Protein AF-0000000071357689 (afdb_homodimer)

Organism: NCBI:txid346377

Nearest PDB structures (foldseek):
  8bal-assembly3_D  TM=9.538E-01  e=1.004E-38  Niastella koreensis GR20-10
  8bal-assembly1_A  TM=9.506E-01  e=5.064E-38  Niastella koreensis GR20-10
  8bal-assembly4_E  TM=9.484E-01  e=2.599E-35  Niastella koreensis GR20-10
  8bal-assembly2_C  TM=9.428E-01  e=2.778E-34  Niastella koreensis GR20-10
  9fym-assembly1_A  TM=8.815E-01  e=2.071E-28  Treponema denticola ATCC 35405

pLDDT: mean 96.11, std 8.92, range [32.78, 98.94]

Secondary structure (DSSP, 8-state):
------SEEEEEEEPPPGGGHHHHHHHIIIIIGGGT--EEEEE-TT-B--SS-GGG--SSPBPHHHHHHHHHHHHHHT-EEEEEEEESS--EETTEE-HHHHH-GGGBS-TTSPPPSS--SS-TT--SS--B-TT-TTHHHHHHHHHHHHHHHTT-SEEEEE-------S-TT-TTTTTS-HHHHHHHHHHHHHHHHHTTT-EEEEE-GGGSBHHHH--HHHHSBSSSGGGGGGTS-TT-EEEEE-SSS---HHHHHHHTT-EEEEEE-S-HHHHHHHHHHHHHHHHH--TTTGGGEEEEEEE--S-HHHHHHHHHHT---TTSSS--HHHHHHHHHHHHHHHHHHHHHHHHH-/--PPPPSEEEEEEEPPPGGGHHHHHHHIIIIIGGGT--EEEEE-TT-B--SS-GGG--SSPBPHHHHHHHHHHHHHHT-EEEEEEEESS--EETTEE-HHHHH-GGGBS-TTSPPPSS--SS-TT--SS--B-TT-TTHHHHHHHHHHHHHHHTT-SEEEEE-------S-TT-TTTTTS-HHHHHHHHHHHHHHHHHTTT-EEEEE-GGGSBHHHH--HHHHSBSSSGGGGGGTS-TTSEEEEE-SSS---HHHHHHHTT-EEEEEE-S-HHHHHHHHHHHHHHHHT--TTTGGGEEEEEEE--S-HHHHHHHHHHT---TTSSS--HHHHHHHHHHHHHHHHHHHHHHHH--

Structure (mmCIF, N/CA/C/O backbone):
data_AF-0000000071357689-model_v1
#
loop_
_entity.id
_entity.type
_entity.pdbx_description
1 polymer 'Glycoside hydrolase family 20 catalytic domain-containing protein'
#
loop_
_atom_site.group_PDB
_atom_site.id
_atom_site.type_symbol
_atom_site.label_atom_id
_atom_site.label_alt_id
_atom_site.label_comp_id
_atom_site.label_asym_id
_atom_site.label_entity_id
_atom_site.label_seq_id
_atom_site.pdbx_PDB_ins_code
_atom_site.Cartn_x
_atom_site.Cartn_y
_atom_site.Cartn_z
_atom_site.occupancy
_atom_site.B_iso_or_equiv
_atom_site.auth_seq_id
_atom_site.auth_comp_id
_atom_site.auth_asym_id
_atom_site.auth_atom_id
_atom_site.pdbx_PDB_model_num
ATOM 1 N N . MET A 1 1 ? 6.102 11.805 -21.391 1 32.78 1 MET A N 1
ATOM 2 C CA . MET A 1 1 ? 7.215 10.859 -21.391 1 32.78 1 MET A CA 1
ATOM 3 C C . MET A 1 1 ? 6.758 9.477 -21.844 1 32.78 1 MET A C 1
ATOM 5 O O . MET A 1 1 ? 5.645 9.047 -21.516 1 32.78 1 MET A O 1
ATOM 9 N N . ALA A 1 2 ? 7.156 8.953 -22.953 1 42.91 2 ALA A N 1
ATOM 10 C CA . ALA A 1 2 ? 6.828 7.645 -23.516 1 42.91 2 ALA A CA 1
ATOM 11 C C . ALA A 1 2 ? 6.73 6.59 -22.422 1 42.91 2 ALA A C 1
ATOM 13 O O . ALA A 1 2 ? 7.602 6.508 -21.547 1 42.91 2 ALA A O 1
ATOM 14 N N . ALA A 1 3 ? 5.484 5.992 -22.297 1 66.31 3 ALA A N 1
ATOM 15 C CA . ALA A 1 3 ? 5.379 5.02 -21.219 1 66.31 3 ALA A CA 1
ATOM 16 C C . ALA A 1 3 ? 6.418 3.912 -21.359 1 66.31 3 ALA A C 1
ATOM 18 O O . ALA A 1 3 ? 6.613 3.383 -22.469 1 66.31 3 ALA A O 1
ATOM 19 N N . ASP A 1 4 ? 7.336 3.621 -20.516 1 80.25 4 ASP A N 1
ATOM 20 C CA . ASP A 1 4 ? 8.328 2.553 -20.422 1 80.25 4 ASP A CA 1
ATOM 21 C C . ASP A 1 4 ? 7.668 1.182 -20.562 1 80.25 4 ASP A C 1
ATOM 23 O O . ASP A 1 4 ? 6.621 0.928 -19.969 1 80.25 4 ASP A O 1
ATOM 27 N N . PRO A 1 5 ? 8.125 0.437 -21.641 1 90.75 5 PRO A N 1
ATOM 28 C CA . PRO A 1 5 ? 7.574 -0.915 -21.75 1 90.75 5 PRO A CA 1
ATOM 29 C C . PRO A 1 5 ? 7.559 -1.667 -20.422 1 90.75 5 PRO A C 1
ATOM 31 O O . PRO A 1 5 ? 8.445 -1.464 -19.594 1 90.75 5 PRO A O 1
ATOM 34 N N . LEU A 1 6 ? 6.562 -2.459 -20.312 1 96.88 6 LEU A N 1
ATOM 35 C CA . LEU A 1 6 ? 6.512 -3.293 -19.125 1 96.88 6 LEU A CA 1
ATOM 36 C C . LEU A 1 6 ? 7.633 -4.324 -19.125 1 96.88 6 LEU A C 1
ATOM 38 O O . LEU A 1 6 ? 7.879 -4.977 -20.141 1 96.88 6 LEU A O 1
ATOM 42 N N . PRO A 1 7 ? 8.336 -4.465 -18.047 1 97.75 7 PRO A N 1
ATOM 43 C CA . PRO A 1 7 ? 9.414 -5.465 -18 1 97.75 7 PRO A CA 1
ATOM 44 C C . PRO A 1 7 ? 8.906 -6.887 -18.219 1 97.75 7 PRO A C 1
ATOM 46 O O . PRO A 1 7 ? 9.57 -7.684 -18.891 1 97.75 7 PRO A O 1
ATOM 49 N N . VAL A 1 8 ? 7.727 -7.191 -17.656 1 98.69 8 VAL A N 1
ATOM 50 C CA . VAL A 1 8 ? 7.188 -8.547 -17.766 1 98.69 8 VAL A CA 1
ATOM 51 C C . VAL A 1 8 ? 5.781 -8.492 -18.359 1 98.69 8 VAL A C 1
ATOM 53 O O . VAL A 1 8 ? 4.91 -7.789 -17.844 1 98.69 8 VAL A O 1
ATOM 56 N N . LYS A 1 9 ? 5.551 -9.109 -19.406 1 98.81 9 LYS A N 1
ATOM 57 C CA . LYS A 1 9 ? 4.277 -9.461 -20.031 1 98.81 9 LYS A CA 1
ATOM 58 C C . LYS A 1 9 ? 4.066 -10.969 -20.016 1 98.81 9 LYS A C 1
ATOM 60 O O . LYS A 1 9 ? 4.605 -11.68 -20.875 1 98.81 9 LYS A O 1
ATOM 65 N N . ALA A 1 10 ? 3.234 -11.383 -19.062 1 98.88 10 ALA A N 1
ATOM 66 C CA . ALA A 1 10 ? 3.254 -12.812 -18.734 1 98.88 10 ALA A CA 1
ATOM 67 C C . ALA A 1 10 ? 1.907 -13.461 -19.047 1 98.88 10 ALA A C 1
ATOM 69 O O . ALA A 1 10 ? 0.883 -12.781 -19.109 1 98.88 10 ALA A O 1
ATOM 70 N N . PHE A 1 11 ? 1.979 -14.719 -19.312 1 98.88 11 PHE A N 1
ATOM 71 C CA . PHE A 1 11 ? 0.855 -15.625 -19.516 1 98.88 11 PHE A CA 1
ATOM 72 C C . PHE A 1 11 ? 1.007 -16.875 -18.672 1 98.88 11 PHE A C 1
ATOM 74 O O . PHE A 1 11 ? 2.074 -17.5 -18.641 1 98.88 11 PHE A O 1
ATOM 81 N N . ALA A 1 12 ? -0.008 -17.188 -17.812 1 98.94 12 ALA A N 1
ATOM 82 C CA . ALA A 1 12 ? 0.011 -18.375 -16.969 1 98.94 12 ALA A CA 1
ATOM 83 C C . ALA A 1 12 ? -1.107 -19.344 -17.344 1 98.94 12 ALA A C 1
ATOM 85 O O . ALA A 1 12 ? -2.277 -18.953 -17.406 1 98.94 12 ALA A O 1
ATOM 86 N N . ILE A 1 13 ? -0.728 -20.578 -17.516 1 98.81 13 ILE A N 1
ATOM 87 C CA . ILE A 1 13 ? -1.705 -21.562 -17.984 1 98.81 13 ILE A CA 1
ATOM 88 C C . ILE A 1 13 ? -1.242 -22.969 -17.609 1 98.81 13 ILE A C 1
ATOM 90 O O . ILE A 1 13 ? -0.066 -23.188 -17.297 1 98.81 13 ILE A O 1
ATOM 94 N N . LYS A 1 14 ? -2.186 -23.906 -17.562 1 98.31 14 LYS A N 1
ATOM 95 C CA . LYS A 1 14 ? -1.816 -25.312 -17.375 1 98.31 14 LYS A CA 1
ATOM 96 C C . LYS A 1 14 ? -0.935 -25.797 -18.516 1 98.31 14 LYS A C 1
ATOM 98 O O . LYS A 1 14 ? -1.177 -25.484 -19.672 1 98.31 14 LYS A O 1
ATOM 103 N N . ALA A 1 15 ? 0.063 -26.562 -18.156 1 98.19 15 ALA A N 1
ATOM 104 C CA . ALA A 1 15 ? 0.886 -27.172 -19.203 1 98.19 15 ALA A CA 1
ATOM 105 C C . ALA A 1 15 ? 0.042 -28.047 -20.125 1 98.19 15 ALA A C 1
ATOM 107 O O . ALA A 1 15 ? -0.868 -28.734 -19.672 1 98.19 15 ALA A O 1
ATOM 108 N N . PRO A 1 16 ? 0.336 -27.953 -21.438 1 97.75 16 PRO A N 1
ATOM 109 C CA . PRO A 1 16 ? -0.411 -28.812 -22.359 1 97.75 16 PRO A CA 1
ATOM 110 C C . PRO A 1 16 ? -0.137 -30.297 -22.141 1 97.75 16 PRO A C 1
ATOM 112 O O . PRO A 1 16 ? 0.961 -30.672 -21.719 1 97.75 16 PRO A O 1
ATOM 115 N N . ASN A 1 17 ? -1.165 -31.109 -22.375 1 93.81 17 ASN A N 1
ATOM 116 C CA . ASN A 1 17 ? -0.887 -32.531 -22.422 1 93.81 17 ASN A CA 1
ATOM 117 C C . ASN A 1 17 ? -0.181 -32.906 -23.719 1 93.81 17 ASN A C 1
ATOM 119 O O . ASN A 1 17 ? -0.008 -32.094 -24.609 1 93.81 17 ASN A O 1
ATOM 123 N N . SER A 1 18 ? 0.222 -34.156 -23.719 1 94.31 18 SER A N 1
ATOM 124 C CA . SER A 1 18 ? 1.013 -34.656 -24.844 1 94.31 18 SER A CA 1
ATOM 125 C C . SER A 1 18 ? 0.288 -34.406 -26.172 1 94.31 18 SER A C 1
ATOM 127 O O . SER A 1 18 ? 0.907 -34.031 -27.172 1 94.31 18 SER A O 1
ATOM 129 N N . LYS A 1 19 ? -0.995 -34.562 -26.219 1 94.5 19 LYS A N 1
ATOM 130 C CA . LYS A 1 19 ? -1.78 -34.469 -27.453 1 94.5 19 LYS A CA 1
ATOM 131 C C . LYS A 1 19 ? -1.942 -33 -27.875 1 94.5 19 LYS A C 1
ATOM 133 O O . LYS A 1 19 ? -2.221 -32.75 -29.047 1 94.5 19 LYS A O 1
ATOM 138 N N . GLU A 1 20 ? -1.787 -32.094 -26.938 1 96.25 20 GLU A N 1
ATOM 139 C CA . GLU A 1 20 ? -2.014 -30.672 -27.188 1 96.25 20 GLU A CA 1
ATOM 140 C C . GLU A 1 20 ? -0.704 -29.953 -27.484 1 96.25 20 GLU A C 1
ATOM 142 O O . GLU A 1 20 ? -0.708 -28.766 -27.844 1 96.25 20 GLU A O 1
ATOM 147 N N . LEU A 1 21 ? 0.42 -30.641 -27.375 1 97.94 21 LEU A N 1
ATOM 148 C CA . LEU A 1 21 ? 1.738 -30.016 -27.328 1 97.94 21 LEU A CA 1
ATOM 149 C C . LEU A 1 21 ? 2.02 -29.266 -28.625 1 97.94 21 LEU A C 1
ATOM 151 O O . LEU A 1 21 ? 2.43 -28.109 -28.609 1 97.94 21 LEU A O 1
ATOM 155 N N . ASN A 1 22 ? 1.821 -29.938 -29.781 1 97.81 22 ASN A N 1
ATOM 156 C CA . ASN A 1 22 ? 2.111 -29.297 -31.062 1 97.81 22 ASN A CA 1
ATOM 157 C C . ASN A 1 22 ? 1.277 -28.031 -31.25 1 97.81 22 ASN A C 1
ATOM 159 O O . ASN A 1 22 ? 1.79 -27.016 -31.719 1 97.81 22 ASN A O 1
ATOM 163 N N . GLN A 1 23 ? 0.054 -28.125 -30.938 1 98.25 23 GLN A N 1
ATOM 164 C CA . GLN A 1 23 ? -0.826 -26.969 -31.062 1 98.25 23 GLN A CA 1
ATOM 165 C C . GLN A 1 23 ? -0.383 -25.844 -30.125 1 98.25 23 GLN A C 1
ATOM 167 O O . GLN A 1 23 ? -0.463 -24.672 -30.484 1 98.25 23 GLN A O 1
ATOM 172 N N . PHE A 1 24 ? -0.002 -26.203 -28.984 1 98.75 24 PHE A N 1
ATOM 173 C CA . PHE A 1 24 ? 0.429 -25.219 -28.016 1 98.75 24 PHE A CA 1
ATOM 174 C C . PHE A 1 24 ? 1.694 -24.516 -28.484 1 98.75 24 PHE A C 1
ATOM 176 O O . PHE A 1 24 ? 1.826 -23.297 -28.328 1 98.75 24 PHE A O 1
ATOM 183 N N . ILE A 1 25 ? 2.619 -25.266 -29 1 98.75 25 ILE A N 1
ATOM 184 C CA . ILE A 1 25 ? 3.846 -24.688 -29.547 1 98.75 25 ILE A CA 1
ATOM 185 C C . ILE A 1 25 ? 3.508 -23.719 -30.672 1 98.75 25 ILE A C 1
ATOM 187 O O . ILE A 1 25 ? 4.09 -22.641 -30.766 1 98.75 25 ILE A O 1
ATOM 191 N N . GLN A 1 26 ? 2.559 -24.109 -31.516 1 98.62 26 GLN A N 1
ATOM 192 C CA . GLN A 1 26 ? 2.092 -23.203 -32.562 1 98.62 26 GLN A CA 1
ATOM 193 C C . GLN A 1 26 ? 1.495 -21.922 -31.938 1 98.62 26 GLN A C 1
ATOM 195 O O . GLN A 1 26 ? 1.699 -20.828 -32.469 1 98.62 26 GLN A O 1
ATOM 200 N N . PHE A 1 27 ? 0.734 -22.047 -30.922 1 98.75 27 PHE A N 1
ATOM 201 C CA . PHE A 1 27 ? 0.151 -20.922 -30.219 1 98.75 27 PHE A CA 1
ATOM 202 C C . PHE A 1 27 ? 1.239 -19.984 -29.688 1 98.75 27 PHE A C 1
ATOM 204 O O . PHE A 1 27 ? 1.104 -18.766 -29.766 1 98.75 27 PHE A O 1
ATOM 211 N N . MET A 1 28 ? 2.322 -20.578 -29.141 1 98.75 28 MET A N 1
ATOM 212 C CA . MET A 1 28 ? 3.455 -19.766 -28.688 1 98.75 28 MET A CA 1
ATOM 213 C C . MET A 1 28 ? 4.039 -18.969 -29.844 1 98.75 28 MET A C 1
ATOM 215 O O . MET A 1 28 ? 4.289 -17.766 -29.719 1 98.75 28 MET A O 1
ATOM 219 N N . ASP A 1 29 ? 4.18 -19.625 -31 1 98.69 29 ASP A N 1
ATOM 220 C CA . ASP A 1 29 ? 4.832 -19.031 -32.156 1 98.69 29 ASP A CA 1
ATOM 221 C C . ASP A 1 29 ? 3.943 -17.969 -32.812 1 98.69 29 ASP A C 1
ATOM 223 O O . ASP A 1 29 ? 4.43 -16.906 -33.219 1 98.69 29 ASP A O 1
ATOM 227 N N . GLU A 1 30 ? 2.684 -18.203 -32.844 1 98.56 30 GLU A N 1
ATOM 228 C CA . GLU A 1 30 ? 1.821 -17.422 -33.719 1 98.56 30 GLU A CA 1
ATOM 229 C C . GLU A 1 30 ? 1.003 -16.406 -32.906 1 98.56 30 GLU A C 1
ATOM 231 O O . GLU A 1 30 ? 0.523 -15.422 -33.469 1 98.56 30 GLU A O 1
ATOM 236 N N . GLU A 1 31 ? 0.804 -16.688 -31.656 1 98.62 31 GLU A N 1
ATOM 237 C CA . GLU A 1 31 ? -0.074 -15.82 -30.859 1 98.62 31 GLU A CA 1
ATOM 238 C C . GLU A 1 31 ? 0.697 -15.117 -29.75 1 98.62 31 GLU A C 1
ATOM 240 O O . GLU A 1 31 ? 0.581 -13.898 -29.594 1 98.62 31 GLU A O 1
ATOM 245 N N . MET A 1 32 ? 1.497 -15.828 -28.969 1 98.75 32 MET A N 1
ATOM 246 C CA . MET A 1 32 ? 2.186 -15.227 -27.828 1 98.75 32 MET A CA 1
ATOM 247 C C . MET A 1 32 ? 3.322 -14.32 -28.297 1 98.75 32 MET A C 1
ATOM 249 O O . MET A 1 32 ? 3.4 -13.164 -27.906 1 98.75 32 MET A O 1
ATOM 253 N N . ALA A 1 33 ? 4.184 -14.867 -29.188 1 98.31 33 ALA A N 1
ATOM 254 C CA . ALA A 1 33 ? 5.395 -14.164 -29.594 1 98.31 33 ALA A CA 1
ATOM 255 C C . ALA A 1 33 ? 5.059 -12.828 -30.25 1 98.31 33 ALA A C 1
ATOM 257 O O . ALA A 1 33 ? 5.609 -11.789 -29.859 1 98.31 33 ALA A O 1
ATOM 258 N N . PRO A 1 34 ? 4.094 -12.727 -31.188 1 98 34 PRO A N 1
ATOM 259 C CA . PRO A 1 34 ? 3.793 -11.453 -31.844 1 98 34 PRO A CA 1
ATOM 260 C C . PRO A 1 34 ? 3.205 -10.422 -30.875 1 98 34 PRO A C 1
ATOM 262 O O . PRO A 1 34 ? 3.227 -9.227 -31.172 1 98 34 PRO A O 1
ATOM 265 N N . ARG A 1 35 ? 2.713 -10.867 -29.766 1 97.81 35 ARG A N 1
ATOM 266 C CA . ARG A 1 35 ? 2.1 -9.961 -28.797 1 97.81 35 ARG A CA 1
ATOM 267 C C . ARG A 1 35 ? 3.123 -9.469 -27.781 1 97.81 35 ARG A C 1
ATOM 269 O O . ARG A 1 35 ? 2.783 -8.719 -26.859 1 97.81 35 ARG A O 1
ATOM 276 N N . GLY A 1 36 ? 4.332 -9.961 -27.906 1 97.19 36 GLY A N 1
ATOM 277 C CA . GLY A 1 36 ? 5.414 -9.508 -27.062 1 97.19 36 GLY A CA 1
ATOM 278 C C . GLY A 1 36 ? 5.422 -10.172 -25.688 1 97.19 36 GLY A C 1
ATOM 279 O O . GLY A 1 36 ? 6.062 -9.68 -24.766 1 97.19 36 GLY A O 1
ATOM 280 N N . ILE A 1 37 ? 4.699 -11.258 -25.531 1 98.69 37 ILE A N 1
ATOM 281 C CA . ILE A 1 37 ? 4.738 -12.023 -24.297 1 98.69 37 ILE A CA 1
ATOM 282 C C . ILE A 1 37 ? 6.148 -12.562 -24.062 1 98.69 37 ILE A C 1
ATOM 284 O O . ILE A 1 37 ? 6.727 -13.203 -24.938 1 98.69 37 ILE A O 1
ATOM 288 N N . ASN A 1 38 ? 6.691 -12.258 -22.859 1 98.75 38 ASN A N 1
ATOM 289 C CA . ASN A 1 38 ? 8.094 -12.617 -22.656 1 98.75 38 ASN A CA 1
ATOM 290 C C . ASN A 1 38 ? 8.25 -13.594 -21.5 1 98.75 38 ASN A C 1
ATOM 292 O O . ASN A 1 38 ? 9.367 -14.016 -21.188 1 98.75 38 ASN A O 1
ATOM 296 N N . THR A 1 39 ? 7.195 -13.992 -20.859 1 98.94 39 THR A N 1
ATOM 297 C CA . THR A 1 39 ? 7.23 -14.922 -19.75 1 98.94 39 THR A CA 1
ATOM 298 C C . THR A 1 39 ? 6.012 -15.844 -19.766 1 98.94 39 THR A C 1
ATOM 300 O O . THR A 1 39 ? 4.875 -15.375 -19.891 1 98.94 39 THR A O 1
ATOM 303 N N . LEU A 1 40 ? 6.234 -17.078 -19.719 1 98.94 40 LEU A N 1
ATOM 304 C CA . LEU A 1 40 ? 5.18 -18.094 -19.688 1 98.94 40 LEU A CA 1
ATOM 305 C C . LEU A 1 40 ? 5.301 -18.984 -18.469 1 98.94 40 LEU A C 1
ATOM 307 O O . LEU A 1 40 ? 6.312 -19.672 -18.297 1 98.94 40 LEU A O 1
ATOM 311 N N . ILE A 1 41 ? 4.344 -18.875 -17.547 1 98.94 41 ILE A N 1
ATOM 312 C CA . ILE A 1 41 ? 4.246 -19.797 -16.422 1 98.94 41 ILE A CA 1
ATOM 313 C C . ILE A 1 41 ? 3.412 -21.016 -16.812 1 98.94 41 ILE A C 1
ATOM 315 O O . ILE A 1 41 ? 2.26 -20.875 -17.234 1 98.94 41 ILE A O 1
ATOM 319 N N . LEU A 1 42 ? 3.984 -22.172 -16.719 1 98.88 42 LEU A N 1
ATOM 320 C CA . LEU A 1 42 ? 3.285 -23.422 -17.016 1 98.88 42 LEU A CA 1
ATOM 321 C C . LEU A 1 42 ? 3.021 -24.203 -15.734 1 98.88 42 LEU A C 1
ATOM 323 O O . LEU A 1 42 ? 3.961 -24.641 -15.062 1 98.88 42 LEU A O 1
ATOM 327 N N . ARG A 1 43 ? 1.811 -24.344 -15.406 1 98.62 43 ARG A N 1
ATOM 328 C CA . ARG A 1 43 ? 1.441 -25.172 -14.266 1 98.62 43 ARG A CA 1
ATOM 329 C C . ARG A 1 43 ? 1.58 -26.656 -14.609 1 98.62 43 ARG A C 1
ATOM 331 O O . ARG A 1 43 ? 0.694 -27.234 -15.234 1 98.62 43 ARG A O 1
ATOM 338 N N . VAL A 1 44 ? 2.611 -27.234 -14.133 1 98.19 44 VAL A N 1
ATOM 339 C CA . VAL A 1 44 ? 2.949 -28.609 -14.445 1 98.19 44 VAL A CA 1
ATOM 340 C C . VAL A 1 44 ? 2.41 -29.531 -13.352 1 98.19 44 VAL A C 1
ATOM 342 O O . VAL A 1 44 ? 1.806 -30.562 -13.641 1 98.19 44 VAL A O 1
ATOM 345 N N . ASP A 1 45 ? 2.695 -29.172 -12.117 1 97.62 45 ASP A N 1
ATOM 346 C CA . ASP A 1 45 ? 2.34 -29.984 -10.961 1 97.62 45 ASP A CA 1
ATOM 347 C C . ASP A 1 45 ? 2.861 -31.406 -11.125 1 97.62 45 ASP A C 1
ATOM 349 O O . ASP A 1 45 ? 4.07 -31.625 -11.227 1 97.62 45 ASP A O 1
ATOM 353 N N . TYR A 1 46 ? 1.939 -32.344 -11.391 1 97.62 46 TYR A N 1
ATOM 354 C CA . TYR A 1 46 ? 2.389 -33.75 -11.438 1 97.62 46 TYR A CA 1
ATOM 355 C C . TYR A 1 46 ? 2.252 -34.312 -12.844 1 97.62 46 TYR A C 1
ATOM 357 O O . TYR A 1 46 ? 2.326 -35.531 -13.031 1 97.62 46 TYR A O 1
ATOM 365 N N . THR A 1 47 ? 2.1 -33.438 -13.844 1 97.31 47 THR A N 1
ATOM 366 C CA . THR A 1 47 ? 1.898 -33.875 -15.219 1 97.31 47 THR A CA 1
ATOM 367 C C . THR A 1 47 ? 3.215 -33.844 -15.984 1 97.31 47 THR A C 1
ATOM 369 O O . THR A 1 47 ? 3.287 -33.312 -17.094 1 97.31 47 THR A O 1
ATOM 372 N N . TYR A 1 48 ? 4.23 -34.344 -15.43 1 98.19 48 TYR A N 1
ATOM 373 C CA . TYR A 1 48 ? 5.555 -34.625 -15.984 1 98.19 48 TYR A CA 1
ATOM 374 C C . TYR A 1 48 ? 6.066 -35.969 -15.562 1 98.19 48 TYR A C 1
ATOM 376 O O . TYR A 1 48 ? 5.727 -36.469 -14.484 1 98.19 48 TYR A O 1
ATOM 384 N N . GLU A 1 49 ? 6.809 -36.625 -16.422 1 98.12 49 GLU A N 1
ATOM 385 C CA . GLU A 1 49 ? 7.363 -37.938 -16.141 1 98.12 49 GLU A CA 1
ATOM 386 C C . GLU A 1 49 ? 8.57 -37.844 -15.211 1 98.12 49 GLU A C 1
ATOM 388 O O . GLU A 1 49 ? 9.695 -38.188 -15.602 1 98.12 49 GLU A O 1
ATOM 393 N N . TYR A 1 50 ? 8.258 -37.531 -13.93 1 98.44 50 TYR A N 1
ATOM 394 C CA . TYR A 1 50 ? 9.32 -37.375 -12.945 1 98.44 50 TYR A CA 1
ATOM 395 C C . TYR A 1 50 ? 10.125 -38.656 -12.82 1 98.44 50 TYR A C 1
ATOM 397 O O . TYR A 1 50 ? 9.555 -39.75 -12.688 1 98.44 50 TYR A O 1
ATOM 405 N N . GLN A 1 51 ? 11.422 -38.531 -12.828 1 98.38 51 GLN A N 1
ATOM 406 C CA . GLN A 1 51 ? 12.305 -39.688 -12.625 1 98.38 51 GLN A CA 1
ATOM 407 C C . GLN A 1 51 ? 12.648 -39.844 -11.148 1 98.38 51 GLN A C 1
ATOM 409 O O . GLN A 1 51 ? 12.789 -40.969 -10.672 1 98.38 51 GLN A O 1
ATOM 414 N N . SER A 1 52 ? 12.773 -38.781 -10.445 1 98.12 52 SER A N 1
ATOM 415 C CA . SER A 1 52 ? 13.141 -38.812 -9.031 1 98.12 52 SER A CA 1
ATOM 416 C C . SER A 1 52 ? 12.062 -39.469 -8.195 1 98.12 52 SER A C 1
ATOM 418 O O . SER A 1 52 ? 12.367 -40.188 -7.242 1 98.12 52 SER A O 1
ATOM 420 N N . HIS A 1 53 ? 10.789 -39.188 -8.578 1 98.44 53 HIS A N 1
ATOM 421 C CA . HIS A 1 53 ? 9.648 -39.781 -7.879 1 98.44 53 HIS A CA 1
ATOM 422 C C . HIS A 1 53 ? 8.578 -40.25 -8.859 1 98.44 53 HIS A C 1
ATOM 424 O O . HIS A 1 53 ? 7.5 -39.625 -8.938 1 98.44 53 HIS A O 1
ATOM 430 N N . PRO A 1 54 ? 8.82 -41.375 -9.484 1 98.44 54 PRO A N 1
ATOM 431 C CA . PRO A 1 54 ? 7.879 -41.875 -10.5 1 98.44 54 PRO A CA 1
ATOM 432 C C . PRO A 1 54 ? 6.488 -42.125 -9.93 1 98.44 54 PRO A C 1
ATOM 434 O O . PRO A 1 54 ? 5.5 -42.094 -10.664 1 98.44 54 PRO A O 1
ATOM 437 N N . GLU A 1 55 ? 6.402 -42.375 -8.609 1 98.38 55 GLU A N 1
ATOM 438 C CA . GLU A 1 55 ? 5.125 -42.656 -7.953 1 98.38 55 GLU A CA 1
ATOM 439 C C . GLU A 1 55 ? 4.234 -41.406 -7.949 1 98.38 55 GLU A C 1
ATOM 441 O O . GLU A 1 55 ? 3.033 -41.5 -7.684 1 98.38 55 GLU A O 1
ATOM 446 N N . LEU A 1 56 ? 4.781 -40.25 -8.359 1 98.62 56 LEU A N 1
ATOM 447 C CA . LEU A 1 56 ? 4.031 -39 -8.312 1 98.62 56 LEU A CA 1
ATOM 448 C C . LEU A 1 56 ? 3.602 -38.562 -9.719 1 98.62 56 LEU A C 1
ATOM 450 O O . LEU A 1 56 ? 3.076 -37.469 -9.906 1 98.62 56 LEU A O 1
ATOM 454 N N . ILE A 1 57 ? 3.775 -39.438 -10.695 1 97.94 57 ILE A N 1
ATOM 455 C CA . ILE A 1 57 ? 3.395 -39.094 -12.062 1 97.94 57 ILE A CA 1
ATOM 456 C C . ILE A 1 57 ? 1.875 -39.156 -12.203 1 97.94 57 ILE A C 1
ATOM 458 O O . ILE A 1 57 ? 1.248 -40.156 -11.867 1 97.94 57 ILE A O 1
ATOM 462 N N . GLY A 1 58 ? 1.302 -38.031 -12.617 1 95.25 58 GLY A N 1
ATOM 463 C CA . GLY A 1 58 ? -0.136 -37.969 -12.812 1 95.25 58 GLY A CA 1
ATOM 464 C C . GLY A 1 58 ? -0.577 -38.375 -14.195 1 95.25 58 GLY A C 1
ATOM 465 O O . GLY A 1 58 ? 0.133 -39.125 -14.875 1 95.25 58 GLY A O 1
ATOM 466 N N . ASN A 1 59 ? -1.781 -37.938 -14.57 1 92.56 59 ASN A N 1
ATOM 467 C CA . ASN A 1 59 ? -2.389 -38.344 -15.836 1 92.56 59 ASN A CA 1
ATOM 468 C C . ASN A 1 59 ? -1.824 -37.562 -17 1 92.56 59 ASN A C 1
ATOM 470 O O . ASN A 1 59 ? -1.562 -36.375 -16.875 1 92.56 59 ASN A O 1
ATOM 474 N N . ASN A 1 60 ? -1.574 -38.25 -18.141 1 93.44 60 ASN A N 1
ATOM 475 C CA . ASN A 1 60 ? -1.142 -37.656 -19.406 1 93.44 60 ASN A CA 1
ATOM 476 C C . ASN A 1 60 ? 0.063 -36.75 -19.203 1 93.44 60 ASN A C 1
ATOM 478 O O . ASN A 1 60 ? 0.034 -35.562 -19.609 1 93.44 60 ASN A O 1
ATOM 482 N N . PRO A 1 61 ? 1.083 -37.281 -18.656 1 96.88 61 PRO A N 1
ATOM 483 C CA . PRO A 1 61 ? 2.264 -36.469 -18.359 1 96.88 61 PRO A CA 1
ATOM 484 C C . PRO A 1 61 ? 3.059 -36.094 -19.609 1 96.88 61 PRO A C 1
ATOM 486 O O . PRO A 1 61 ? 3.002 -36.812 -20.609 1 96.88 61 PRO A O 1
ATOM 489 N N . LEU A 1 62 ? 3.752 -35.031 -19.594 1 98.12 62 LEU A N 1
ATOM 490 C CA . LEU A 1 62 ? 4.758 -34.688 -20.594 1 98.12 62 LEU A CA 1
ATOM 491 C C . LEU A 1 62 ? 6.031 -35.5 -20.375 1 98.12 62 LEU A C 1
ATOM 493 O O . LEU A 1 62 ? 6.445 -35.719 -19.25 1 98.12 62 LEU A O 1
ATOM 497 N N . SER A 1 63 ? 6.602 -35.969 -21.469 1 98 63 SER A N 1
ATOM 498 C CA . SER A 1 63 ? 7.91 -36.594 -21.422 1 98 63 SER A CA 1
ATOM 499 C C . SER A 1 63 ? 9.031 -35.562 -21.406 1 98 63 SER A C 1
ATOM 501 O O . SER A 1 63 ? 8.797 -34.375 -21.656 1 98 63 SER A O 1
ATOM 503 N N . HIS A 1 64 ? 10.227 -36.094 -21.047 1 98.12 64 HIS A N 1
ATOM 504 C CA . HIS A 1 64 ? 11.414 -35.25 -21.109 1 98.12 64 HIS A CA 1
ATOM 505 C C . HIS A 1 64 ? 11.57 -34.625 -22.484 1 98.12 64 HIS A C 1
ATOM 507 O O . HIS A 1 64 ? 11.82 -33.406 -22.594 1 98.12 64 HIS A O 1
ATOM 513 N N . ALA A 1 65 ? 11.398 -35.344 -23.5 1 98.25 65 ALA A N 1
ATOM 514 C CA . ALA A 1 65 ? 11.57 -34.875 -24.859 1 98.25 65 ALA A CA 1
ATOM 515 C C . ALA A 1 65 ? 10.531 -33.812 -25.203 1 98.25 65 ALA A C 1
ATOM 517 O O . ALA A 1 65 ? 10.828 -32.875 -25.938 1 98.25 65 ALA A O 1
ATOM 518 N N . GLN A 1 66 ? 9.375 -34 -24.766 1 98.5 66 GLN A N 1
ATOM 519 C CA . GLN A 1 66 ? 8.305 -33.031 -25.047 1 98.5 66 GLN A CA 1
ATOM 520 C C . GLN A 1 66 ? 8.547 -31.719 -24.344 1 98.5 66 GLN A C 1
ATOM 522 O O . GLN A 1 66 ? 8.297 -30.656 -24.906 1 98.5 66 GLN A O 1
ATOM 527 N N . VAL A 1 67 ? 9.039 -31.766 -23.094 1 98.75 67 VAL A N 1
ATOM 528 C CA . VAL A 1 67 ? 9.383 -30.547 -22.391 1 98.75 67 VAL A CA 1
ATOM 529 C C . VAL A 1 67 ? 10.5 -29.812 -23.141 1 98.75 67 VAL A C 1
ATOM 531 O O . VAL A 1 67 ? 10.484 -28.578 -23.234 1 98.75 67 VAL A O 1
ATOM 534 N N . LYS A 1 68 ? 11.445 -30.562 -23.688 1 98.62 68 LYS A N 1
ATOM 535 C CA . LYS A 1 68 ? 12.523 -29.938 -24.453 1 98.62 68 LYS A CA 1
ATOM 536 C C . LYS A 1 68 ? 11.984 -29.203 -25.688 1 98.62 68 LYS A C 1
ATOM 538 O O . LYS A 1 68 ? 12.523 -28.172 -26.094 1 98.62 68 LYS A O 1
ATOM 543 N N . GLN A 1 69 ? 10.914 -29.688 -26.25 1 98.69 69 GLN A N 1
ATOM 544 C CA . GLN A 1 69 ? 10.266 -28.984 -27.359 1 98.69 69 GLN A CA 1
ATOM 545 C C . GLN A 1 69 ? 9.703 -27.641 -26.906 1 98.69 69 GLN A C 1
ATOM 547 O O . GLN A 1 69 ? 9.797 -26.656 -27.625 1 98.69 69 GLN A O 1
ATOM 552 N N . LEU A 1 70 ? 9.109 -27.625 -25.766 1 98.75 70 LEU A N 1
ATOM 553 C CA . LEU A 1 70 ? 8.617 -26.375 -25.188 1 98.75 70 LEU A CA 1
ATOM 554 C C . LEU A 1 70 ? 9.766 -25.406 -24.953 1 98.75 70 LEU A C 1
ATOM 556 O O . LEU A 1 70 ? 9.641 -24.219 -25.25 1 98.75 70 LEU A O 1
ATOM 560 N N . VAL A 1 71 ? 10.867 -25.922 -24.391 1 98.81 71 VAL A N 1
ATOM 561 C CA . VAL A 1 71 ? 12.039 -25.109 -24.094 1 98.81 71 VAL A CA 1
ATOM 562 C C . VAL A 1 71 ? 12.578 -24.5 -25.375 1 98.81 71 VAL A C 1
ATOM 564 O O . VAL A 1 71 ? 12.906 -23.312 -25.422 1 98.81 71 VAL A O 1
ATOM 567 N N . GLU A 1 72 ? 12.648 -25.281 -26.406 1 98.69 72 GLU A N 1
ATOM 568 C CA . GLU A 1 72 ? 13.133 -24.797 -27.703 1 98.69 72 GLU A CA 1
ATOM 569 C C . GLU A 1 72 ? 12.211 -23.719 -28.266 1 98.69 72 GLU A C 1
ATOM 571 O O . GLU A 1 72 ? 12.68 -22.719 -28.828 1 98.69 72 GLU A O 1
ATOM 576 N N . ALA A 1 73 ? 10.898 -23.938 -28.141 1 98.75 73 ALA A N 1
ATOM 577 C CA . ALA A 1 73 ? 9.938 -22.938 -28.578 1 98.75 73 ALA A CA 1
ATOM 578 C C . ALA A 1 73 ? 10.109 -21.641 -27.781 1 98.75 73 ALA A C 1
ATOM 580 O O . ALA A 1 73 ? 10.008 -20.547 -28.328 1 98.75 73 ALA A O 1
ATOM 581 N N . GLY A 1 74 ? 10.312 -21.797 -26.438 1 98.81 74 GLY A N 1
ATOM 582 C CA . GLY A 1 74 ? 10.578 -20.641 -25.609 1 98.81 74 GLY A CA 1
ATOM 583 C C . GLY A 1 74 ? 11.805 -19.859 -26.047 1 98.81 74 GLY A C 1
ATOM 584 O O . GLY A 1 74 ? 11.75 -18.641 -26.188 1 98.81 74 GLY A O 1
ATOM 585 N N . LYS A 1 75 ? 12.875 -20.547 -26.344 1 98.56 75 LYS A N 1
ATOM 586 C CA . LYS A 1 75 ? 14.125 -19.922 -26.766 1 98.56 75 LYS A CA 1
ATOM 587 C C . LYS A 1 75 ? 13.945 -19.203 -28.109 1 98.56 75 LYS A C 1
ATOM 589 O O . LYS A 1 75 ? 14.367 -18.062 -28.281 1 98.56 75 LYS A O 1
ATOM 594 N N . ARG A 1 76 ? 13.266 -19.844 -29 1 98.12 76 ARG A N 1
ATOM 595 C CA . ARG A 1 76 ? 13.047 -19.297 -30.328 1 98.12 76 ARG A CA 1
ATOM 596 C C . ARG A 1 76 ? 12.25 -18 -30.266 1 98.12 76 ARG A C 1
ATOM 598 O O . ARG A 1 76 ? 12.492 -17.078 -31.047 1 98.12 76 ARG A O 1
ATOM 605 N N . ASN A 1 77 ? 11.359 -17.891 -29.375 1 98.62 77 ASN A N 1
ATOM 606 C CA . ASN A 1 77 ? 10.445 -16.766 -29.281 1 98.62 77 ASN A CA 1
ATOM 607 C C . ASN A 1 77 ? 10.852 -15.797 -28.188 1 98.62 77 ASN A C 1
ATOM 609 O O . ASN A 1 77 ? 10.148 -14.82 -27.906 1 98.62 77 ASN A O 1
ATOM 613 N N . GLN A 1 78 ? 11.969 -16.094 -27.453 1 98.25 78 GLN A N 1
ATOM 614 C CA . GLN A 1 78 ? 12.445 -15.281 -26.344 1 98.25 78 GLN A CA 1
ATOM 615 C C . GLN A 1 78 ? 11.406 -15.203 -25.219 1 98.25 78 GLN A C 1
ATOM 617 O O . GLN A 1 78 ? 11.117 -14.117 -24.719 1 98.25 78 GLN A O 1
ATOM 622 N N . ILE A 1 79 ? 10.797 -16.297 -24.984 1 98.81 79 ILE A N 1
ATOM 623 C CA . ILE A 1 79 ? 9.844 -16.438 -23.891 1 98.81 79 ILE A CA 1
ATOM 624 C C . ILE A 1 79 ? 10.469 -17.234 -22.766 1 98.81 79 ILE A C 1
ATOM 626 O O . ILE A 1 79 ? 10.875 -18.391 -22.953 1 98.81 79 ILE A O 1
ATOM 630 N N . ARG A 1 80 ? 10.539 -16.594 -21.594 1 98.31 80 ARG A N 1
ATOM 631 C CA . ARG A 1 80 ? 10.984 -17.266 -20.375 1 98.31 80 ARG A CA 1
ATOM 632 C C . ARG A 1 80 ? 9.945 -18.266 -19.891 1 98.31 80 ARG A C 1
ATOM 634 O O . ARG A 1 80 ? 8.773 -17.938 -19.75 1 98.31 80 ARG A O 1
ATOM 641 N N . LEU A 1 81 ? 10.375 -19.531 -19.75 1 98.88 81 LEU A N 1
ATOM 642 C CA . LEU A 1 81 ? 9.477 -20.547 -19.203 1 98.88 81 LEU A CA 1
ATOM 643 C C . LEU A 1 81 ? 9.695 -20.734 -17.703 1 98.88 81 LEU A C 1
ATOM 645 O O . LEU A 1 81 ? 10.82 -20.953 -17.266 1 98.88 81 LEU A O 1
ATOM 649 N N . ILE A 1 82 ? 8.656 -20.625 -16.922 1 98.94 82 ILE A N 1
ATOM 650 C CA . ILE A 1 82 ? 8.688 -20.828 -15.484 1 98.94 82 ILE A CA 1
ATOM 651 C C . ILE A 1 82 ? 7.711 -21.938 -15.094 1 98.94 82 ILE A C 1
ATOM 653 O O . ILE A 1 82 ? 6.492 -21.766 -15.203 1 98.94 82 ILE A O 1
ATOM 657 N N . PRO A 1 83 ? 8.227 -23.094 -14.695 1 98.94 83 PRO A N 1
ATOM 658 C CA . PRO A 1 83 ? 7.324 -24.172 -14.266 1 98.94 83 PRO A CA 1
ATOM 659 C C . PRO A 1 83 ? 6.73 -23.906 -12.883 1 98.94 83 PRO A C 1
ATOM 661 O O . PRO A 1 83 ? 7.371 -23.281 -12.031 1 98.94 83 PRO A O 1
ATOM 664 N N . GLN A 1 84 ? 5.539 -24.375 -12.711 1 98.88 84 GLN A N 1
ATOM 665 C CA . GLN A 1 84 ? 4.855 -24.219 -11.43 1 98.88 84 GLN A CA 1
ATOM 666 C C . GLN A 1 84 ? 4.441 -25.578 -10.859 1 98.88 84 GLN A C 1
ATOM 668 O O . GLN A 1 84 ? 3.934 -26.438 -11.586 1 98.88 84 GLN A O 1
ATOM 673 N N . ILE A 1 85 ? 4.711 -25.859 -9.672 1 98.81 85 ILE A N 1
ATOM 674 C CA . ILE A 1 85 ? 4.094 -26.844 -8.797 1 98.81 85 ILE A CA 1
ATOM 675 C C . ILE A 1 85 ? 3.469 -26.156 -7.59 1 98.81 85 ILE A C 1
ATOM 677 O O . ILE A 1 85 ? 4.148 -25.438 -6.863 1 98.81 85 ILE A O 1
ATOM 681 N N . ASN A 1 86 ? 2.219 -26.312 -7.422 1 98.25 86 ASN A N 1
ATOM 682 C CA . ASN A 1 86 ? 1.607 -25.672 -6.258 1 98.25 86 ASN A CA 1
ATOM 683 C C . ASN A 1 86 ? 2.053 -26.344 -4.957 1 98.25 86 ASN A C 1
ATOM 685 O O . ASN A 1 86 ? 1.783 -27.516 -4.734 1 98.25 86 ASN A O 1
ATOM 689 N N . LEU A 1 87 ? 2.684 -25.594 -4.156 1 98.69 87 LEU A N 1
ATOM 690 C CA . LEU A 1 87 ? 3.221 -26.109 -2.9 1 98.69 87 LEU A CA 1
ATOM 691 C C . LEU A 1 87 ? 2.404 -25.609 -1.714 1 98.69 87 LEU A C 1
ATOM 693 O O . LEU A 1 87 ? 1.688 -24.609 -1.825 1 98.69 87 LEU A O 1
ATOM 697 N N . LEU A 1 88 ? 2.469 -26.297 -0.569 1 98.62 88 LEU A N 1
ATOM 698 C CA . LEU A 1 88 ? 1.806 -26.031 0.703 1 98.62 88 LEU A CA 1
ATOM 699 C C . LEU A 1 88 ? 0.299 -26.234 0.583 1 98.62 88 LEU A C 1
ATOM 701 O O . LEU A 1 88 ? -0.218 -27.297 0.958 1 98.62 88 LEU A O 1
ATOM 705 N N . GLY A 1 89 ? -0.358 -25.297 -0.139 1 97.06 89 GLY A N 1
ATOM 706 C CA . GLY A 1 89 ? -1.785 -25.453 -0.37 1 97.06 89 GLY A CA 1
ATOM 707 C C . GLY A 1 89 ? -2.104 -26.297 -1.595 1 97.06 89 GLY A C 1
ATOM 708 O O . GLY A 1 89 ? -1.217 -26.922 -2.166 1 97.06 89 GLY A O 1
ATOM 709 N N . HIS A 1 90 ? -3.404 -26.422 -1.954 1 96.88 90 HIS A N 1
ATOM 710 C CA . HIS A 1 90 ? -3.889 -27.125 -3.137 1 96.88 90 HIS A CA 1
ATOM 711 C C . HIS A 1 90 ? -3.346 -28.562 -3.189 1 96.88 90 HIS A C 1
ATOM 713 O O . HIS A 1 90 ? -2.848 -29 -4.23 1 96.88 90 HIS A O 1
ATOM 719 N N . GLN A 1 91 ? -3.496 -29.219 -2.035 1 98.12 91 GLN A N 1
ATOM 720 C CA . GLN A 1 91 ? -3.07 -30.609 -2.002 1 98.12 91 GLN A CA 1
ATOM 721 C C . GLN A 1 91 ? -4.262 -31.562 -2.137 1 98.12 91 GLN A C 1
ATOM 723 O O . GLN A 1 91 ? -4.113 -32.781 -2.023 1 98.12 91 GLN A O 1
ATOM 728 N N . SER A 1 92 ? -5.391 -31.016 -2.324 1 97.12 92 SER A N 1
ATOM 729 C CA . SER A 1 92 ? -6.602 -31.734 -2.695 1 97.12 92 SER A CA 1
ATOM 730 C C . SER A 1 92 ? -7.52 -30.875 -3.561 1 97.12 92 SER A C 1
ATOM 732 O O . SER A 1 92 ? -7.32 -29.672 -3.672 1 97.12 92 SER A O 1
ATOM 734 N N . TRP A 1 93 ? -8.414 -31.516 -4.211 1 93.75 93 TRP A N 1
ATOM 735 C CA . TRP A 1 93 ? -9.453 -30.859 -4.984 1 93.75 93 TRP A CA 1
ATOM 736 C C . TRP A 1 93 ? -10.789 -31.594 -4.844 1 93.75 93 TRP A C 1
ATOM 738 O O . TRP A 1 93 ? -10.93 -32.719 -5.293 1 93.75 93 TRP A O 1
ATOM 748 N N . HIS A 1 94 ? -11.734 -30.875 -4.23 1 92.5 94 HIS A N 1
ATOM 749 C CA . HIS A 1 94 ? -13.062 -31.438 -3.977 1 92.5 94 HIS A CA 1
ATOM 750 C C . HIS A 1 94 ? -12.977 -32.75 -3.203 1 92.5 94 HIS A C 1
ATOM 752 O O . HIS A 1 94 ? -12.492 -32.781 -2.068 1 92.5 94 HIS A O 1
ATOM 758 N N . THR A 1 95 ? -13.195 -33.875 -3.953 1 95.06 95 THR A N 1
ATOM 759 C CA . THR A 1 95 ? -13.336 -35.156 -3.25 1 95.06 95 THR A CA 1
ATOM 760 C C . THR A 1 95 ? -12.062 -35.969 -3.375 1 95.06 95 THR A C 1
ATOM 762 O O . THR A 1 95 ? -12.023 -37.125 -2.936 1 95.06 95 THR A O 1
ATOM 765 N N . GLN A 1 96 ? -11.016 -35.406 -3.898 1 95.56 96 GLN A N 1
ATOM 766 C CA . GLN A 1 96 ? -9.836 -36.219 -4.188 1 95.56 96 GLN A CA 1
ATOM 767 C C . GLN A 1 96 ? -8.555 -35.5 -3.738 1 95.56 96 GLN A C 1
ATOM 769 O O . GLN A 1 96 ? -8.43 -34.281 -3.891 1 95.56 96 GLN A O 1
ATOM 774 N N . SER A 1 97 ? -7.633 -36.312 -3.191 1 96.38 97 SER A N 1
ATOM 775 C CA . SER A 1 97 ? -6.293 -35.812 -2.912 1 96.38 97 SER A CA 1
ATOM 776 C C . SER A 1 97 ? -5.5 -35.625 -4.199 1 96.38 97 SER A C 1
ATOM 778 O O . SER A 1 97 ? -5.609 -36.406 -5.133 1 96.38 97 SER A O 1
ATOM 780 N N . GLU A 1 98 ? -4.738 -34.531 -4.223 1 96.44 98 GLU A N 1
ATOM 781 C CA . GLU A 1 98 ? -3.746 -34.406 -5.285 1 96.44 98 GLU A CA 1
ATOM 782 C C . GLU A 1 98 ? -2.623 -35.438 -5.094 1 96.44 98 GLU A C 1
ATOM 784 O O . GLU A 1 98 ? -2.562 -36.125 -4.066 1 96.44 98 GLU A O 1
ATOM 789 N N . LYS A 1 99 ? -1.788 -35.562 -5.965 1 97.31 99 LYS A N 1
ATOM 790 C CA . LYS A 1 99 ? -0.863 -36.688 -6.09 1 97.31 99 LYS A CA 1
ATOM 791 C C . LYS A 1 99 ? 0.042 -36.781 -4.863 1 97.31 99 LYS A C 1
ATOM 793 O O . LYS A 1 99 ? 0.36 -37.906 -4.41 1 97.31 99 LYS A O 1
ATOM 798 N N . LEU A 1 100 ? 0.518 -35.656 -4.312 1 98.5 100 LEU A N 1
ATOM 799 C CA . LEU A 1 100 ? 1.452 -35.719 -3.193 1 98.5 100 LEU A CA 1
ATOM 800 C C . LEU A 1 100 ? 0.825 -36.406 -1.985 1 98.5 100 LEU A C 1
ATOM 802 O O . LEU A 1 100 ? 1.403 -37.344 -1.43 1 98.5 100 LEU A O 1
ATOM 806 N N . LEU A 1 101 ? -0.381 -35.938 -1.638 1 98.38 101 LEU A N 1
ATOM 807 C CA . LEU A 1 101 ? -1.023 -36.531 -0.458 1 98.38 101 LEU A CA 1
ATOM 808 C C . LEU A 1 101 ? -1.613 -37.875 -0.767 1 98.38 101 LEU A C 1
ATOM 810 O O . LEU A 1 101 ? -1.809 -38.719 0.137 1 98.38 101 LEU A O 1
ATOM 814 N N . GLU A 1 102 ? -1.981 -38.156 -2.072 1 97.75 102 GLU A N 1
ATOM 815 C CA . GLU A 1 102 ? -2.41 -39.5 -2.471 1 97.75 102 GLU A CA 1
ATOM 816 C C . GLU A 1 102 ? -1.326 -40.531 -2.186 1 97.75 102 GLU A C 1
ATOM 818 O O . GLU A 1 102 ? -1.612 -41.594 -1.655 1 97.75 102 GLU A O 1
ATOM 823 N N . VAL A 1 103 ? -0.076 -40.156 -2.533 1 98.44 103 VAL A N 1
ATOM 824 C CA . VAL A 1 103 ? 1.044 -41.094 -2.438 1 98.44 103 VAL A CA 1
ATOM 825 C C . VAL A 1 103 ? 1.631 -41.062 -1.027 1 98.44 103 VAL A C 1
ATOM 827 O O . VAL A 1 103 ? 2.062 -42.094 -0.497 1 98.44 103 VAL A O 1
ATOM 830 N N . TYR A 1 104 ? 1.669 -39.875 -0.396 1 98.56 104 TYR A N 1
ATOM 831 C CA . TYR A 1 104 ? 2.219 -39.656 0.939 1 98.56 104 TYR A CA 1
ATOM 832 C C . TYR A 1 104 ? 1.183 -39.031 1.863 1 98.56 104 TYR A C 1
ATOM 834 O O . TYR A 1 104 ? 1.337 -37.875 2.291 1 98.56 104 TYR A O 1
ATOM 842 N N . PRO A 1 105 ? 0.24 -39.812 2.287 1 98.19 105 PRO A N 1
ATOM 843 C CA . PRO A 1 105 ? -0.825 -39.25 3.125 1 98.19 105 PRO A CA 1
ATOM 844 C C . PRO A 1 105 ? -0.307 -38.719 4.457 1 98.19 105 PRO A C 1
ATOM 846 O O . PRO A 1 105 ? -0.958 -37.875 5.086 1 98.19 105 PRO A O 1
ATOM 849 N N . GLU A 1 106 ? 0.897 -39.156 4.883 1 98.06 106 GLU A N 1
ATOM 850 C CA . GLU A 1 106 ? 1.479 -38.719 6.148 1 98.06 106 GLU A CA 1
ATOM 851 C C . GLU A 1 106 ? 1.862 -37.25 6.102 1 98.06 106 GLU A C 1
ATOM 853 O O . GLU A 1 106 ? 2.111 -36.625 7.141 1 98.06 106 GLU A O 1
ATOM 858 N N . PHE A 1 107 ? 1.915 -36.625 4.918 1 98.69 107 PHE A N 1
ATOM 859 C CA . PHE A 1 107 ? 2.275 -35.219 4.773 1 98.69 107 PHE A CA 1
ATOM 860 C C . PHE A 1 107 ? 1.079 -34.344 5.059 1 98.69 107 PHE A C 1
ATOM 862 O O . PHE A 1 107 ? 1.23 -33.125 5.219 1 98.69 107 PHE A O 1
ATOM 869 N N . ASP A 1 108 ? -0.135 -34.938 5.215 1 98.56 108 ASP A N 1
ATOM 870 C CA . ASP A 1 108 ? -1.361 -34.156 5.422 1 98.56 108 ASP A CA 1
ATOM 871 C C . ASP A 1 108 ? -1.352 -33.469 6.781 1 98.56 108 ASP A C 1
ATOM 873 O O . ASP A 1 108 ? -1.205 -34.125 7.816 1 98.56 108 ASP A O 1
ATOM 877 N N . GLU A 1 109 ? -1.524 -32.156 6.789 1 98.5 109 GLU A N 1
ATOM 878 C CA . GLU A 1 109 ? -1.54 -31.453 8.062 1 98.5 109 GLU A CA 1
ATOM 879 C C . GLU A 1 109 ? -2.816 -31.75 8.844 1 98.5 109 GLU A C 1
ATOM 881 O 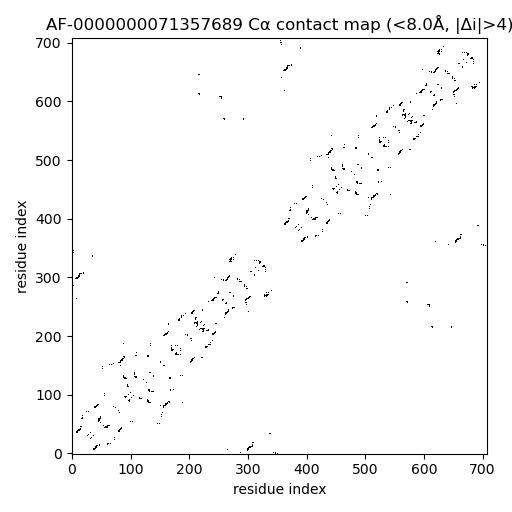O . GLU A 1 109 ? -2.828 -31.672 10.078 1 98.5 109 GLU A O 1
ATOM 886 N N . THR A 1 110 ? -3.865 -32.031 8.086 1 98.25 110 THR A N 1
ATOM 887 C CA . THR A 1 110 ? -5.164 -32.219 8.727 1 98.25 110 THR A CA 1
ATOM 888 C C . THR A 1 110 ? -5.738 -33.594 8.383 1 98.25 110 THR A C 1
ATOM 890 O O . THR A 1 110 ? -6.848 -33.688 7.848 1 98.25 110 THR A O 1
ATOM 893 N N . PRO A 1 111 ? -5.066 -34.656 8.758 1 97.5 111 PRO A N 1
ATOM 894 C CA . PRO A 1 111 ? -5.527 -36 8.398 1 97.5 111 PRO A CA 1
ATOM 895 C C . PRO A 1 111 ? -6.891 -36.312 9.008 1 97.5 111 PRO A C 1
ATOM 897 O O . PRO A 1 111 ? -7.578 -37.219 8.523 1 97.5 111 PRO A O 1
ATOM 900 N N . HIS A 1 112 ? -7.316 -35.562 10.008 1 97 112 HIS A N 1
ATOM 901 C CA . HIS A 1 112 ? -8.578 -35.812 10.695 1 97 112 HIS A CA 1
ATOM 902 C C . HIS A 1 112 ? -9.758 -35.281 9.891 1 97 112 HIS A C 1
ATOM 904 O O . HIS A 1 112 ? -10.914 -35.625 10.164 1 97 112 HIS A O 1
ATOM 910 N N . ILE A 1 113 ? -9.547 -34.438 8.961 1 97 113 ILE A N 1
ATOM 911 C CA . ILE A 1 113 ? -10.594 -33.938 8.078 1 97 113 ILE A CA 1
ATOM 912 C C . ILE A 1 113 ? -10.695 -34.844 6.844 1 97 113 ILE A C 1
ATOM 914 O O . ILE A 1 113 ? -9.766 -34.875 6.031 1 97 113 ILE A O 1
ATOM 918 N N . LYS A 1 114 ? -11.766 -35.469 6.668 1 95.12 114 LYS A N 1
ATOM 919 C CA . LYS A 1 114 ? -11.953 -36.375 5.551 1 95.12 114 LYS A CA 1
ATOM 920 C C . LYS A 1 114 ? -12.492 -35.656 4.324 1 95.12 114 LYS A C 1
ATOM 922 O O . LYS A 1 114 ? -13.328 -34.75 4.449 1 95.12 114 LYS A O 1
ATOM 927 N N . LEU A 1 115 ? -12.031 -36.062 3.139 1 96.31 115 LEU A N 1
ATOM 928 C CA . LEU A 1 115 ? -12.602 -35.562 1.897 1 96.31 115 LEU A CA 1
ATOM 929 C C . LEU A 1 115 ? -14.023 -36.094 1.699 1 96.31 115 LEU A C 1
ATOM 931 O O . LEU A 1 115 ? -14.297 -37.25 1.946 1 96.31 115 LEU A O 1
ATOM 935 N N . PRO A 1 116 ? -14.898 -35.281 1.318 1 94.88 116 PRO A N 1
ATOM 936 C CA . PRO A 1 116 ? -16.297 -35.656 1.18 1 94.88 116 PRO A CA 1
ATOM 937 C C . PRO A 1 116 ? -16.578 -36.406 -0.125 1 94.88 116 PRO A C 1
ATOM 939 O O . PRO A 1 116 ? -15.836 -36.25 -1.097 1 94.88 116 PRO A O 1
ATOM 942 N N . ASP A 1 117 ? -17.688 -37.125 -0.155 1 95.12 117 ASP A N 1
ATOM 943 C CA . ASP A 1 117 ? -18.141 -37.781 -1.387 1 95.12 117 ASP A CA 1
ATOM 944 C C . ASP A 1 117 ? -18.672 -36.75 -2.375 1 95.12 117 ASP A C 1
ATOM 946 O O . ASP A 1 117 ? -18.516 -36.906 -3.588 1 95.12 117 ASP A O 1
ATOM 950 N N . THR A 1 118 ? -19.328 -35.812 -1.771 1 95.12 118 THR A N 1
ATOM 951 C CA . THR A 1 118 ? -19.844 -34.688 -2.531 1 95.12 118 THR A CA 1
ATOM 952 C C . THR A 1 118 ? -19.344 -33.375 -1.928 1 95.12 118 THR A C 1
ATOM 954 O O . THR A 1 118 ? -19.625 -33.062 -0.765 1 95.12 118 THR A O 1
ATOM 957 N N . TYR A 1 119 ? -18.672 -32.656 -2.711 1 95.12 119 TYR A N 1
ATOM 958 C CA . TYR A 1 119 ? -18.062 -31.422 -2.213 1 95.12 119 TYR A CA 1
ATOM 959 C C . TYR A 1 119 ? -19.031 -30.25 -2.301 1 95.12 119 TYR A C 1
ATOM 961 O O . TYR A 1 119 ? -19.703 -30.062 -3.324 1 95.12 119 TYR A O 1
ATOM 969 N N . GLU A 1 120 ? -19.188 -29.547 -1.201 1 94.31 120 GLU A N 1
ATOM 970 C CA . GLU A 1 120 ? -19.938 -28.297 -1.129 1 94.31 120 GLU A CA 1
ATOM 971 C C . GLU A 1 120 ? -19.141 -27.219 -0.396 1 94.31 120 GLU A C 1
ATOM 973 O O . GLU A 1 120 ? -18.406 -27.516 0.551 1 94.31 120 GLU A O 1
ATOM 978 N N . TRP A 1 121 ? -19.266 -25.984 -0.86 1 92.88 121 TRP A N 1
ATOM 979 C CA . TRP A 1 121 ? -18.656 -24.859 -0.172 1 92.88 121 TRP A CA 1
ATOM 980 C C . TRP A 1 121 ? -19.672 -23.766 0.112 1 92.88 121 TRP A C 1
ATOM 982 O O . TRP A 1 121 ? -20.438 -23.375 -0.776 1 92.88 121 TRP A O 1
ATOM 992 N N . PRO A 1 122 ? -19.766 -23.234 1.253 1 93.56 122 PRO A N 1
ATOM 993 C CA . PRO A 1 122 ? -18.969 -23.578 2.43 1 93.56 122 PRO A CA 1
ATOM 994 C C . PRO A 1 122 ? -19.391 -24.906 3.051 1 93.56 122 PRO A C 1
ATOM 996 O O . PRO A 1 122 ? -20.438 -25.469 2.684 1 93.56 122 PRO A O 1
ATOM 999 N N . ASN A 1 123 ? -18.531 -25.547 3.844 1 95.19 123 ASN A N 1
ATOM 1000 C CA . ASN A 1 123 ? -18.797 -26.75 4.609 1 95.19 123 ASN A CA 1
ATOM 1001 C C . ASN A 1 123 ? -18.328 -26.625 6.059 1 95.19 123 ASN A C 1
ATOM 1003 O O . ASN A 1 123 ? -17.688 -25.641 6.418 1 95.19 123 ASN A O 1
ATOM 1007 N N . GLU A 1 124 ? -18.656 -27.5 6.91 1 93.69 124 GLU A N 1
ATOM 1008 C CA . GLU A 1 124 ? -18.469 -27.422 8.359 1 93.69 124 GLU A CA 1
ATOM 1009 C C . GLU A 1 124 ? -17 -27.453 8.734 1 93.69 124 GLU A C 1
ATOM 1011 O O . GLU A 1 124 ? -16.594 -26.844 9.727 1 93.69 124 GLU A O 1
ATOM 1016 N N . ASP A 1 125 ? -16.156 -28 7.859 1 94.06 125 ASP A N 1
ATOM 1017 C CA . ASP A 1 125 ? -14.75 -28.172 8.18 1 94.06 125 ASP A CA 1
ATOM 1018 C C . ASP A 1 125 ? -13.914 -27.031 7.609 1 94.06 125 ASP A C 1
ATOM 1020 O O . ASP A 1 125 ? -12.695 -27 7.797 1 94.06 125 ASP A O 1
ATOM 1024 N N . GLY A 1 126 ? -14.602 -26.141 6.844 1 94.31 126 GLY A N 1
ATOM 1025 C CA . GLY A 1 126 ? -13.844 -25.109 6.156 1 94.31 126 GLY A CA 1
ATOM 1026 C C . GLY A 1 126 ? -12.883 -25.672 5.125 1 94.31 126 GLY A C 1
ATOM 1027 O O . GLY A 1 126 ? -11.828 -25.078 4.867 1 94.31 126 GLY A O 1
ATOM 1028 N N . LEU A 1 127 ? -13.234 -26.828 4.617 1 95.31 127 LEU A N 1
ATOM 1029 C CA . LEU A 1 127 ? -12.375 -27.531 3.676 1 95.31 127 LEU A CA 1
ATOM 1030 C C . LEU A 1 127 ? -12.547 -26.969 2.264 1 95.31 127 LEU A C 1
ATOM 1032 O O . LEU A 1 127 ? -13.562 -27.219 1.613 1 95.31 127 LEU A O 1
ATOM 1036 N N . TYR A 1 128 ? -11.594 -26.188 1.816 1 95.69 128 TYR A N 1
ATOM 1037 C CA . TYR A 1 128 ? -11.484 -25.844 0.403 1 95.69 128 TYR A CA 1
ATOM 1038 C C . TYR A 1 128 ? -10.516 -26.781 -0.308 1 95.69 128 TYR A C 1
ATOM 1040 O O . TYR A 1 128 ? -10.922 -27.578 -1.152 1 95.69 128 TYR A O 1
ATOM 1048 N N . CYS A 1 129 ? -9.297 -26.781 0.17 1 96.38 129 CYS A N 1
ATOM 1049 C CA . CYS A 1 129 ? -8.273 -27.75 -0.217 1 96.38 129 CYS A CA 1
ATOM 1050 C C . CYS A 1 129 ? -7.328 -28.031 0.94 1 96.38 129 CYS A C 1
ATOM 1052 O O . CYS A 1 129 ? -7.168 -27.203 1.837 1 96.38 129 CYS A O 1
ATOM 1054 N N . LYS A 1 130 ? -6.738 -29.172 0.9 1 97.75 130 LYS A N 1
ATOM 1055 C CA . LYS A 1 130 ? -5.809 -29.578 1.949 1 97.75 130 LYS A CA 1
ATOM 1056 C C . LYS A 1 130 ? -4.434 -28.953 1.739 1 97.75 130 LYS A C 1
ATOM 1058 O O . LYS A 1 130 ? -4.102 -28.531 0.629 1 97.75 130 LYS A O 1
ATOM 1063 N N . SER A 1 131 ? -3.729 -28.844 2.805 1 98.62 131 SER A N 1
ATOM 1064 C CA . SER A 1 131 ? -2.326 -28.438 2.812 1 98.62 131 SER A CA 1
ATOM 1065 C C . SER A 1 131 ? -1.438 -29.531 3.381 1 98.62 131 SER A C 1
ATOM 1067 O O . SER A 1 131 ? -1.884 -30.344 4.207 1 98.62 131 SER A O 1
ATOM 1069 N N . TYR A 1 132 ? -0.24 -29.641 2.939 1 98.81 132 TYR A N 1
ATOM 1070 C CA . TYR A 1 132 ? 0.691 -30.516 3.656 1 98.81 132 TYR A CA 1
ATOM 1071 C C . TYR A 1 132 ? 1.265 -29.797 4.875 1 98.81 132 TYR A C 1
ATOM 1073 O O . TYR A 1 132 ? 1.203 -28.578 4.973 1 98.81 132 TYR A O 1
ATOM 1081 N N . CYS A 1 133 ? 1.736 -30.578 5.832 1 98.81 133 CYS A N 1
ATOM 1082 C CA . CYS A 1 133 ? 2.395 -30.031 7.016 1 98.81 133 CYS A CA 1
ATOM 1083 C C . CYS A 1 133 ? 3.783 -29.5 6.68 1 98.81 133 CYS A C 1
ATOM 1085 O O . CYS A 1 133 ? 4.691 -30.281 6.379 1 98.81 133 CYS A O 1
ATOM 1087 N N . PRO A 1 134 ? 3.998 -28.156 6.715 1 98.69 134 PRO A N 1
ATOM 1088 C CA . PRO A 1 134 ? 5.297 -27.609 6.332 1 98.69 134 PRO A CA 1
ATOM 1089 C C . PRO A 1 134 ? 6.414 -27.984 7.301 1 98.69 134 PRO A C 1
ATOM 1091 O O . PRO A 1 134 ? 7.594 -27.781 7.004 1 98.69 134 PRO A O 1
ATOM 1094 N N . LEU A 1 135 ? 6.027 -28.578 8.453 1 98.75 135 LEU A N 1
ATOM 1095 C CA . LEU A 1 135 ? 7.035 -28.969 9.438 1 98.75 135 LEU A CA 1
ATOM 1096 C C . LEU A 1 135 ? 7.266 -30.469 9.422 1 98.75 135 LEU A C 1
ATOM 1098 O O . LEU A 1 135 ? 8.062 -30.984 10.211 1 98.75 135 LEU A O 1
ATOM 1102 N N . HIS A 1 136 ? 6.566 -31.203 8.625 1 98.62 136 HIS A N 1
ATOM 1103 C CA . HIS A 1 136 ? 6.879 -32.625 8.484 1 98.62 136 HIS A CA 1
ATOM 1104 C C . HIS A 1 136 ? 8.32 -32.812 8.023 1 98.62 136 HIS A C 1
ATOM 1106 O O . HIS A 1 136 ? 8.75 -32.219 7.039 1 98.62 136 HIS A O 1
ATOM 1112 N N . PRO A 1 137 ? 9.016 -33.656 8.617 1 98.31 137 PRO A N 1
ATOM 1113 C CA . PRO A 1 137 ? 10.461 -33.719 8.375 1 98.31 137 PRO A CA 1
ATOM 1114 C C . PRO A 1 137 ? 10.797 -34.25 6.984 1 98.31 137 PRO A C 1
ATOM 1116 O O . PRO A 1 137 ? 11.898 -34 6.48 1 98.31 137 PRO A O 1
ATOM 1119 N N . GLU A 1 138 ? 9.883 -34.938 6.328 1 98.5 138 GLU A N 1
ATOM 1120 C CA . GLU A 1 138 ? 10.234 -35.625 5.086 1 98.5 138 GLU A CA 1
ATOM 1121 C C . GLU A 1 138 ? 9.633 -34.906 3.875 1 98.5 138 GLU A C 1
ATOM 1123 O O . GLU A 1 138 ? 9.961 -35.219 2.734 1 98.5 138 GLU A O 1
ATOM 1128 N N . VAL A 1 139 ? 8.789 -33.969 4.066 1 98.69 139 VAL A N 1
ATOM 1129 C CA . VAL A 1 139 ? 8.023 -33.406 2.961 1 98.69 139 VAL A CA 1
ATOM 1130 C C . VAL A 1 139 ? 8.961 -32.688 1.995 1 98.69 139 VAL A C 1
ATOM 1132 O O . VAL A 1 139 ? 8.828 -32.812 0.776 1 98.69 139 VAL A O 1
ATOM 1135 N N . HIS A 1 140 ? 9.961 -31.969 2.473 1 98.75 140 HIS A N 1
ATOM 1136 C CA . HIS A 1 140 ? 10.797 -31.125 1.617 1 98.75 140 HIS A CA 1
ATOM 1137 C C . HIS A 1 140 ? 11.797 -31.969 0.834 1 98.75 140 HIS A C 1
ATOM 1139 O O . HIS A 1 140 ? 12.25 -31.562 -0.241 1 98.75 140 HIS A O 1
ATOM 1145 N N . GLY A 1 141 ? 12.141 -33.156 1.378 1 98.31 141 GLY A N 1
ATOM 1146 C CA . GLY A 1 141 ? 12.945 -34.062 0.576 1 98.31 141 GLY A CA 1
ATOM 1147 C C . GLY A 1 141 ? 12.281 -34.438 -0.734 1 98.31 141 GLY A C 1
ATOM 1148 O O . GLY A 1 141 ? 12.93 -34.469 -1.781 1 98.31 141 GLY A O 1
ATOM 1149 N N . VAL A 1 142 ? 10.984 -34.656 -0.683 1 98.69 142 VAL A N 1
ATOM 1150 C CA . VAL A 1 142 ? 10.234 -35.094 -1.861 1 98.69 142 VAL A CA 1
ATOM 1151 C C . VAL A 1 142 ? 9.953 -33.875 -2.748 1 98.69 142 VAL A C 1
ATOM 1153 O O . VAL A 1 142 ? 10.258 -33.875 -3.943 1 98.69 142 VAL A O 1
ATOM 1156 N N . VAL A 1 143 ? 9.453 -32.781 -2.191 1 98.25 143 VAL A N 1
ATOM 1157 C CA . VAL A 1 143 ? 8.992 -31.641 -2.965 1 98.25 143 VAL A CA 1
ATOM 1158 C C . VAL A 1 143 ? 10.18 -30.969 -3.65 1 98.25 143 VAL A C 1
ATOM 1160 O O . VAL A 1 143 ? 10.07 -30.531 -4.797 1 98.25 143 VAL A O 1
ATOM 1163 N N . PHE A 1 144 ? 11.328 -30.891 -2.992 1 98.75 144 PHE A N 1
ATOM 1164 C CA . PHE A 1 144 ? 12.484 -30.219 -3.578 1 98.75 144 PHE A CA 1
ATOM 1165 C C . PHE A 1 144 ? 13.102 -31.062 -4.688 1 98.75 144 PHE A C 1
ATOM 1167 O O . PHE A 1 144 ? 13.656 -30.516 -5.648 1 98.75 144 PHE A O 1
ATOM 1174 N N . ASP A 1 145 ? 12.977 -32.406 -4.566 1 98.75 145 ASP A N 1
ATOM 1175 C CA . ASP A 1 145 ? 13.375 -33.25 -5.691 1 98.75 145 ASP A CA 1
ATOM 1176 C C . ASP A 1 145 ? 12.57 -32.906 -6.945 1 98.75 145 ASP A C 1
ATOM 1178 O O . ASP A 1 145 ? 13.125 -32.812 -8.039 1 98.75 145 ASP A O 1
ATOM 1182 N N . LEU A 1 146 ? 11.297 -32.781 -6.754 1 98.81 146 LEU A N 1
ATOM 1183 C CA . LEU A 1 146 ? 10.43 -32.438 -7.875 1 98.81 146 LEU A CA 1
ATOM 1184 C C . LEU A 1 146 ? 10.773 -31.047 -8.43 1 98.81 146 LEU A C 1
ATOM 1186 O O . LEU A 1 146 ? 10.875 -30.875 -9.641 1 98.81 146 LEU A O 1
ATOM 1190 N N . VAL A 1 147 ? 10.945 -30.062 -7.547 1 98.88 147 VAL A N 1
ATOM 1191 C CA . VAL A 1 147 ? 11.242 -28.688 -7.926 1 98.88 147 VAL A CA 1
ATOM 1192 C C . VAL A 1 147 ? 12.547 -28.641 -8.727 1 98.88 147 VAL A C 1
ATOM 1194 O O . VAL A 1 147 ? 12.602 -28.031 -9.789 1 98.88 147 VAL A O 1
ATOM 1197 N N . ASP A 1 148 ? 13.57 -29.312 -8.203 1 98.75 148 ASP A N 1
ATOM 1198 C CA . ASP A 1 148 ? 14.859 -29.328 -8.883 1 98.75 148 ASP A CA 1
ATOM 1199 C C . ASP A 1 148 ? 14.75 -29.969 -10.266 1 98.75 148 ASP A C 1
ATOM 1201 O O . ASP A 1 148 ? 15.266 -29.422 -11.25 1 98.75 148 ASP A O 1
ATOM 1205 N N . GLU A 1 149 ? 14.07 -31.078 -10.305 1 98.81 149 GLU A N 1
ATOM 1206 C CA . GLU A 1 149 ? 13.961 -31.812 -11.562 1 98.81 149 GLU A CA 1
ATOM 1207 C C . GLU A 1 149 ? 13.219 -31 -12.617 1 98.81 149 GLU A C 1
ATOM 1209 O O . GLU A 1 149 ? 13.664 -30.906 -13.766 1 98.81 149 GLU A O 1
ATOM 1214 N N . ILE A 1 150 ? 12.094 -30.422 -12.219 1 98.69 150 ILE A N 1
ATOM 1215 C CA . ILE A 1 150 ? 11.289 -29.703 -13.195 1 98.69 150 ILE A CA 1
ATOM 1216 C C . ILE A 1 150 ? 12.031 -28.438 -13.633 1 98.69 150 ILE A C 1
ATOM 1218 O O . ILE A 1 150 ? 11.961 -28.047 -14.797 1 98.69 150 ILE A O 1
ATOM 1222 N N . CYS A 1 151 ? 12.719 -27.719 -12.742 1 98.81 151 CYS A N 1
ATOM 1223 C CA . CYS A 1 151 ? 13.492 -26.531 -13.109 1 98.81 151 CYS A CA 1
ATOM 1224 C C . CYS A 1 151 ? 14.617 -26.906 -14.062 1 98.81 151 CYS A C 1
ATOM 1226 O O . CYS A 1 151 ? 14.906 -26.156 -15.008 1 98.81 151 CYS A O 1
ATOM 1228 N N . GLU A 1 152 ? 15.25 -28.016 -13.789 1 98.5 152 GLU A N 1
ATOM 1229 C CA . GLU A 1 152 ? 16.344 -28.453 -14.648 1 98.5 152 GLU A CA 1
ATOM 1230 C C . GLU A 1 152 ? 15.852 -28.766 -16.062 1 98.5 152 GLU A C 1
ATOM 1232 O O . GLU A 1 152 ? 16.438 -28.312 -17.031 1 98.5 152 GLU A O 1
ATOM 1237 N N . VAL A 1 153 ? 14.781 -29.547 -16.156 1 98.44 153 VAL A N 1
ATOM 1238 C CA . VAL A 1 153 ? 14.312 -30 -17.469 1 98.44 153 VAL A CA 1
ATOM 1239 C C . VAL A 1 153 ? 13.773 -28.797 -18.25 1 98.44 153 VAL A C 1
ATOM 1241 O O . VAL A 1 153 ? 13.922 -28.734 -19.484 1 98.44 153 VAL A O 1
ATOM 1244 N N . PHE A 1 154 ? 13.203 -27.781 -17.594 1 98.75 154 PHE A N 1
ATOM 1245 C CA . PHE A 1 154 ? 12.672 -26.594 -18.234 1 98.75 154 PHE A CA 1
ATOM 1246 C C . PHE A 1 154 ? 13.773 -25.578 -18.5 1 98.75 154 PHE A C 1
ATOM 1248 O O . PHE A 1 154 ? 13.539 -24.547 -19.125 1 98.75 154 PHE A O 1
ATOM 1255 N N . GLU A 1 155 ? 14.992 -25.859 -17.938 1 98.5 155 GLU A N 1
ATOM 1256 C CA . GLU A 1 155 ? 16.078 -24.906 -18 1 98.5 155 GLU A CA 1
ATOM 1257 C C . GLU A 1 155 ? 15.656 -23.547 -17.438 1 98.5 155 GLU A C 1
ATOM 1259 O O . GLU A 1 155 ? 15.938 -22.5 -18.031 1 98.5 155 GLU A O 1
ATOM 1264 N N . ALA A 1 156 ? 14.938 -23.641 -16.328 1 98.56 156 ALA A N 1
ATOM 1265 C CA . ALA A 1 156 ? 14.266 -22.469 -15.789 1 98.56 156 ALA A CA 1
ATOM 1266 C C . ALA A 1 156 ? 15.164 -21.734 -14.805 1 98.56 156 ALA A C 1
ATOM 1268 O O . ALA A 1 156 ? 15.883 -22.359 -14.023 1 98.56 156 ALA A O 1
ATOM 1269 N N . ASP A 1 157 ? 15.125 -20.438 -14.82 1 98.62 157 ASP A N 1
ATOM 1270 C CA . ASP A 1 157 ? 15.836 -19.609 -13.844 1 98.62 157 ASP A CA 1
ATOM 1271 C C . ASP A 1 157 ? 14.883 -19.094 -12.766 1 98.62 157 ASP A C 1
ATOM 1273 O O . ASP A 1 157 ? 15.258 -18.25 -11.953 1 98.62 157 ASP A O 1
ATOM 1277 N N . ALA A 1 158 ? 13.664 -19.578 -12.805 1 98.88 158 ALA A N 1
ATOM 1278 C CA . ALA A 1 158 ? 12.648 -19.25 -11.812 1 98.88 158 ALA A CA 1
ATOM 1279 C C . ALA A 1 158 ? 11.648 -20.391 -11.648 1 98.88 158 ALA A C 1
ATOM 1281 O O . ALA A 1 158 ? 11.555 -21.266 -12.516 1 98.88 158 ALA A O 1
ATOM 1282 N N . PHE A 1 159 ? 11.016 -20.422 -10.578 1 98.94 159 PHE A N 1
ATOM 1283 C CA . PHE A 1 159 ? 10.023 -21.422 -10.203 1 98.94 159 PHE A CA 1
ATOM 1284 C C . PHE A 1 159 ? 8.828 -20.781 -9.516 1 98.94 159 PHE A C 1
ATOM 1286 O O . PHE A 1 159 ? 9 -19.891 -8.68 1 98.94 159 PHE A O 1
ATOM 1293 N N . HIS A 1 160 ? 7.605 -21.109 -9.953 1 98.94 160 HIS A N 1
ATOM 1294 C CA . HIS A 1 160 ? 6.398 -20.625 -9.297 1 98.94 160 HIS A CA 1
ATOM 1295 C C . HIS A 1 160 ? 5.848 -21.656 -8.32 1 98.94 160 HIS A C 1
ATOM 1297 O O . HIS A 1 160 ? 5.465 -22.766 -8.727 1 98.94 160 HIS A O 1
ATOM 1303 N N . ALA A 1 161 ? 5.664 -21.328 -7.07 1 98.94 161 ALA A N 1
ATOM 1304 C CA . ALA A 1 161 ? 5.348 -22.312 -6.039 1 98.94 161 ALA A CA 1
ATOM 1305 C C . ALA A 1 161 ? 3.867 -22.266 -5.668 1 98.94 161 ALA A C 1
ATOM 1307 O O . ALA A 1 161 ? 3.426 -22.969 -4.762 1 98.94 161 ALA A O 1
ATOM 1308 N N . GLY A 1 162 ? 3.156 -21.391 -6.465 1 98.69 162 GLY A N 1
ATOM 1309 C CA . GLY A 1 162 ? 1.77 -21.188 -6.066 1 98.69 162 GLY A CA 1
ATOM 1310 C C . GLY A 1 162 ? 1.624 -20.531 -4.707 1 98.69 162 GLY A C 1
ATOM 1311 O O . GLY A 1 162 ? 1.798 -19.328 -4.578 1 98.69 162 GLY A O 1
ATOM 1312 N N . MET A 1 163 ? 1.34 -21.344 -3.658 1 98.31 163 MET A N 1
ATOM 1313 C CA . MET A 1 163 ? 1.241 -20.906 -2.27 1 98.31 163 MET A CA 1
ATOM 1314 C C . MET A 1 163 ? -0.064 -20.141 -2.027 1 98.31 163 MET A C 1
ATOM 1316 O O . MET A 1 163 ? -0.174 -19.375 -1.071 1 98.31 163 MET A O 1
ATOM 1320 N N . ASP A 1 164 ? -1.039 -20.25 -2.932 1 98.25 164 ASP A N 1
ATOM 1321 C CA . ASP A 1 164 ? -2.287 -19.516 -2.799 1 98.25 164 ASP A CA 1
ATOM 1322 C C . ASP A 1 164 ? -3.324 -20.312 -2.012 1 98.25 164 ASP A C 1
ATOM 1324 O O . ASP A 1 164 ? -3.158 -21.516 -1.807 1 98.25 164 ASP A O 1
ATOM 1328 N N . GLU A 1 165 ? -4.281 -19.641 -1.475 1 97.69 165 GLU A N 1
ATOM 1329 C CA . GLU A 1 165 ? -5.465 -20.172 -0.803 1 97.69 165 GLU A CA 1
ATOM 1330 C C . GLU A 1 165 ? -5.09 -21.219 0.243 1 97.69 165 GLU A C 1
ATOM 1332 O O . GLU A 1 165 ? -5.691 -22.297 0.302 1 97.69 165 GLU A O 1
ATOM 1337 N N . VAL A 1 166 ? -4.035 -20.953 0.967 1 98.25 166 VAL A N 1
ATOM 1338 C CA . VAL A 1 166 ? -3.654 -21.766 2.117 1 98.25 166 VAL A CA 1
ATOM 1339 C C . VAL A 1 166 ? -4.59 -21.469 3.289 1 98.25 166 VAL A C 1
ATOM 1341 O O . VAL A 1 166 ? -4.27 -20.672 4.164 1 98.25 166 VAL A O 1
ATOM 1344 N N . PHE A 1 167 ? -5.676 -22.203 3.314 1 96.62 167 PHE A N 1
ATOM 1345 C CA . PHE A 1 167 ? -6.664 -22.031 4.371 1 96.62 167 PHE A CA 1
ATOM 1346 C C . PHE A 1 167 ? -6.289 -22.844 5.602 1 96.62 167 PHE A C 1
ATOM 1348 O O . PHE A 1 167 ? -6.426 -22.375 6.734 1 96.62 167 PHE A O 1
ATOM 1355 N N . TYR A 1 168 ? -5.812 -24.062 5.336 1 96.81 168 TYR A N 1
ATOM 1356 C CA . TYR A 1 168 ? -5.324 -24.906 6.422 1 96.81 168 TYR A CA 1
ATOM 1357 C C . TYR A 1 168 ? -3.842 -24.656 6.676 1 96.81 168 TYR A C 1
ATOM 1359 O O . TYR A 1 168 ? -3.004 -24.922 5.812 1 96.81 168 TYR A O 1
ATOM 1367 N N . ILE A 1 169 ? -3.514 -24.172 7.816 1 98.44 169 ILE A N 1
ATOM 1368 C CA . ILE A 1 169 ? -2.146 -23.969 8.281 1 98.44 169 ILE A CA 1
ATOM 1369 C C . ILE A 1 169 ? -2.145 -23.75 9.789 1 98.44 169 ILE A C 1
ATOM 1371 O O . ILE A 1 169 ? -2.986 -23.016 10.312 1 98.44 169 ILE A O 1
ATOM 1375 N N . GLY A 1 170 ? -1.296 -24.359 10.469 1 98.19 170 GLY A N 1
ATOM 1376 C CA . GLY A 1 170 ? -1.244 -24.219 11.914 1 98.19 170 GLY A CA 1
ATOM 1377 C C . GLY A 1 170 ? -2.41 -24.891 12.617 1 98.19 170 GLY A C 1
ATOM 1378 O O . GLY A 1 170 ? -2.943 -24.375 13.594 1 98.19 170 GLY A O 1
ATOM 1379 N N . ASP A 1 171 ? -2.814 -26 12.094 1 97.56 171 ASP A N 1
ATOM 1380 C CA . ASP A 1 171 ? -3.957 -26.719 12.656 1 97.56 171 ASP A CA 1
ATOM 1381 C C . ASP A 1 171 ? -3.672 -27.172 14.086 1 97.56 171 ASP A C 1
ATOM 1383 O O . ASP A 1 171 ? -2.58 -27.672 14.375 1 97.56 171 ASP A O 1
ATOM 1387 N N . ASP A 1 172 ? -4.695 -27.094 14.922 1 97 172 ASP A N 1
ATOM 1388 C CA . ASP A 1 172 ? -4.527 -27.375 16.344 1 97 172 ASP A CA 1
ATOM 1389 C C . ASP A 1 172 ? -4.281 -28.859 16.578 1 97 172 ASP A C 1
ATOM 1391 O O . ASP A 1 172 ? -3.709 -29.25 17.594 1 97 172 ASP A O 1
ATOM 1395 N N . ASN A 1 173 ? -4.676 -29.688 15.695 1 97.31 173 ASN A N 1
ATOM 1396 C CA . ASN A 1 173 ? -4.531 -31.125 15.867 1 97.31 173 ASN A CA 1
ATOM 1397 C C . ASN A 1 173 ? -3.221 -31.625 15.266 1 97.31 173 ASN A C 1
ATOM 1399 O O . ASN A 1 173 ? -2.887 -32.812 15.391 1 97.31 173 ASN A O 1
ATOM 1403 N N . CYS A 1 174 ? -2.51 -30.797 14.508 1 98 174 CYS A N 1
ATOM 1404 C CA . CYS A 1 174 ? -1.207 -31.203 13.984 1 98 174 CYS A CA 1
ATOM 1405 C C . CYS A 1 174 ? -0.148 -31.172 15.078 1 98 174 CYS A C 1
ATOM 1407 O O . CYS A 1 174 ? 0.086 -30.125 15.695 1 98 174 CYS A O 1
ATOM 1409 N N . PRO A 1 175 ? 0.499 -32.25 15.367 1 97.62 175 PRO A N 1
ATOM 1410 C CA . PRO A 1 175 ? 1.455 -32.281 16.469 1 97.62 175 PRO A CA 1
ATOM 1411 C C . PRO A 1 175 ? 2.67 -31.391 16.234 1 97.62 175 PRO A C 1
ATOM 1413 O O . PRO A 1 175 ? 3.398 -31.062 17.188 1 97.62 175 PRO A O 1
ATOM 1416 N N . ARG A 1 176 ? 2.893 -30.906 15.062 1 98.44 176 ARG A N 1
ATOM 1417 C CA . ARG A 1 176 ? 4.07 -30.125 14.727 1 98.44 176 ARG A CA 1
ATOM 1418 C C . ARG A 1 176 ? 3.727 -28.641 14.648 1 98.44 176 ARG A C 1
ATOM 1420 O O . ARG A 1 176 ? 4.516 -27.781 15.062 1 98.44 176 ARG A O 1
ATOM 1427 N N . CYS A 1 177 ? 2.564 -28.328 14.141 1 98.56 177 CYS A N 1
ATOM 1428 C CA . CYS A 1 177 ? 2.23 -26.953 13.805 1 98.56 177 CYS A CA 1
ATOM 1429 C C . CYS A 1 177 ? 1.341 -26.328 14.875 1 98.56 177 CYS A C 1
ATOM 1431 O O . CYS A 1 177 ? 1.194 -25.109 14.93 1 98.56 177 CYS A O 1
ATOM 1433 N N . ALA A 1 178 ? 0.74 -27.156 15.766 1 97.75 178 ALA A N 1
ATOM 1434 C CA . ALA A 1 178 ? -0.214 -26.672 16.766 1 97.75 178 ALA A CA 1
ATOM 1435 C C . ALA A 1 178 ? 0.404 -25.562 17.609 1 97.75 178 ALA A C 1
ATOM 1437 O O . ALA A 1 178 ? 1.528 -25.703 18.094 1 97.75 178 ALA A O 1
ATOM 1438 N N . GLY A 1 179 ? -0.33 -24.469 17.781 1 97.62 179 GLY A N 1
ATOM 1439 C CA . GLY A 1 179 ? 0.093 -23.406 18.656 1 97.62 179 GLY A CA 1
ATOM 1440 C C . GLY A 1 179 ? 1.079 -22.453 18.016 1 97.62 179 GLY A C 1
ATOM 1441 O O . GLY A 1 179 ? 1.406 -21.406 18.578 1 97.62 179 GLY A O 1
ATOM 1442 N N . ARG A 1 180 ? 1.543 -22.75 16.859 1 98.06 180 ARG A N 1
ATOM 1443 C CA . ARG A 1 180 ? 2.516 -21.891 16.188 1 98.06 180 ARG A CA 1
ATOM 1444 C C . ARG A 1 180 ? 1.823 -20.766 15.438 1 98.06 180 ARG A C 1
ATOM 1446 O O . ARG A 1 180 ? 0.651 -20.875 15.078 1 98.06 180 ARG A O 1
ATOM 1453 N N . ASP A 1 181 ? 2.551 -19.672 15.258 1 98.44 181 ASP A N 1
ATOM 1454 C CA . ASP A 1 181 ? 2.035 -18.531 14.523 1 98.44 181 ASP A CA 1
ATOM 1455 C C . ASP A 1 181 ? 1.887 -18.844 13.039 1 98.44 181 ASP A C 1
ATOM 1457 O O . ASP A 1 181 ? 2.857 -19.219 12.383 1 98.44 181 ASP A O 1
ATOM 1461 N N . LYS A 1 182 ? 0.745 -18.719 12.539 1 98.69 182 LYS A N 1
ATOM 1462 C CA . LYS A 1 182 ? 0.435 -19.109 11.164 1 98.69 182 LYS A CA 1
ATOM 1463 C C . LYS A 1 182 ? 1.229 -18.281 10.164 1 98.69 182 LYS A C 1
ATOM 1465 O O . LYS A 1 182 ? 1.626 -18.781 9.109 1 98.69 182 LYS A O 1
ATOM 1470 N N . ALA A 1 183 ? 1.427 -16.984 10.453 1 98.75 183 ALA A N 1
ATOM 1471 C CA . ALA A 1 183 ? 2.236 -16.141 9.586 1 98.75 183 ALA A CA 1
ATOM 1472 C C . ALA A 1 183 ? 3.678 -16.641 9.516 1 98.75 183 ALA A C 1
ATOM 1474 O O . ALA A 1 183 ? 4.289 -16.656 8.445 1 98.75 183 ALA A O 1
ATOM 1475 N N . GLU A 1 184 ? 4.168 -17 10.641 1 98.81 184 GLU A N 1
ATOM 1476 C CA . GLU A 1 184 ? 5.535 -17.516 10.688 1 98.81 184 GLU A CA 1
ATOM 1477 C C . GLU A 1 184 ? 5.652 -18.844 9.953 1 98.81 184 GLU A C 1
ATOM 1479 O O . GLU A 1 184 ? 6.637 -19.078 9.25 1 98.81 184 GLU A O 1
ATOM 1484 N N . LEU A 1 185 ? 4.637 -19.703 10.156 1 98.88 185 LEU A N 1
ATOM 1485 C CA . LEU A 1 185 ? 4.645 -20.984 9.445 1 98.88 185 LEU A CA 1
ATOM 1486 C C . LEU A 1 185 ? 4.664 -20.75 7.934 1 98.88 185 LEU A C 1
ATOM 1488 O O . LEU A 1 185 ? 5.453 -21.375 7.223 1 98.88 185 LEU A O 1
ATOM 1492 N N . PHE A 1 186 ? 3.82 -19.875 7.469 1 98.88 186 PHE A N 1
ATOM 1493 C CA . PHE A 1 186 ? 3.744 -19.562 6.047 1 98.88 186 PHE A CA 1
ATOM 1494 C C . PHE A 1 186 ? 5.055 -18.953 5.555 1 98.88 186 PHE A C 1
ATOM 1496 O O . PHE A 1 186 ? 5.598 -19.391 4.539 1 98.88 186 PHE A O 1
ATOM 1503 N N . ALA A 1 187 ? 5.562 -17.953 6.281 1 98.94 187 ALA A N 1
ATOM 1504 C CA . ALA A 1 187 ? 6.797 -17.266 5.902 1 98.94 187 ALA A CA 1
ATOM 1505 C C . ALA A 1 187 ? 7.973 -18.234 5.863 1 98.94 187 ALA A C 1
ATOM 1507 O O . ALA A 1 187 ? 8.805 -18.172 4.949 1 98.94 187 ALA A O 1
ATOM 1508 N N . ASN A 1 188 ? 8.047 -19.062 6.879 1 98.88 188 ASN A N 1
ATOM 1509 C CA . ASN A 1 188 ? 9.148 -20.016 6.93 1 98.88 188 ASN A CA 1
ATOM 1510 C C . ASN A 1 188 ? 9.117 -20.969 5.734 1 98.88 188 ASN A C 1
ATOM 1512 O O . ASN A 1 188 ? 10.172 -21.328 5.199 1 98.88 188 ASN A O 1
ATOM 1516 N N . GLU A 1 189 ? 7.918 -21.406 5.34 1 98.94 189 GLU A N 1
ATOM 1517 C CA . GLU A 1 189 ? 7.809 -22.266 4.16 1 98.94 189 GLU A CA 1
ATOM 1518 C C . GLU A 1 189 ? 8.273 -21.531 2.904 1 98.94 189 GLU A C 1
ATOM 1520 O O . GLU A 1 189 ? 9.047 -22.062 2.113 1 98.94 189 GLU A O 1
ATOM 1525 N N . VAL A 1 190 ? 7.824 -20.297 2.711 1 98.94 190 VAL A N 1
ATOM 1526 C CA . VAL A 1 190 ? 8.234 -19.5 1.568 1 98.94 190 VAL A CA 1
ATOM 1527 C C . VAL A 1 190 ? 9.75 -19.328 1.564 1 98.94 190 VAL A C 1
ATOM 1529 O O . VAL A 1 190 ? 10.398 -19.531 0.536 1 98.94 190 VAL A O 1
ATOM 1532 N N . ASN A 1 191 ? 10.289 -18.984 2.709 1 98.94 191 ASN A N 1
ATOM 1533 C CA . ASN A 1 191 ? 11.727 -18.734 2.811 1 98.94 191 ASN A CA 1
ATOM 1534 C C . ASN A 1 191 ? 12.523 -20.016 2.598 1 98.94 191 ASN A C 1
ATOM 1536 O O . ASN A 1 191 ? 13.633 -19.984 2.053 1 98.94 191 ASN A O 1
ATOM 1540 N N . LYS A 1 192 ? 12 -21.141 3.088 1 98.81 192 LYS A N 1
ATOM 1541 C CA . LYS A 1 192 ? 12.656 -22.422 2.846 1 98.81 192 LYS A CA 1
ATOM 1542 C C . LYS A 1 192 ? 12.734 -22.734 1.352 1 98.81 192 LYS A C 1
ATOM 1544 O O . LYS A 1 192 ? 13.781 -23.141 0.852 1 98.81 192 LYS A O 1
ATOM 1549 N N . ILE A 1 193 ? 11.633 -22.516 0.619 1 98.94 193 ILE A N 1
ATOM 1550 C CA . ILE A 1 193 ? 11.594 -22.734 -0.824 1 98.94 193 ILE A CA 1
ATOM 1551 C C . ILE A 1 193 ? 12.547 -21.75 -1.515 1 98.94 193 ILE A C 1
ATOM 1553 O O . ILE A 1 193 ? 13.344 -22.156 -2.365 1 98.94 193 ILE A O 1
ATOM 1557 N N . GLN A 1 194 ? 12.461 -20.5 -1.143 1 98.88 194 GLN A N 1
ATOM 1558 C CA . GLN A 1 194 ? 13.344 -19.469 -1.697 1 98.88 194 GLN A CA 1
ATOM 1559 C C . GLN A 1 194 ? 14.812 -19.828 -1.483 1 98.88 194 GLN A C 1
ATOM 1561 O O . GLN A 1 194 ? 15.625 -19.703 -2.4 1 98.88 194 GLN A O 1
ATOM 1566 N N . GLY A 1 195 ? 15.133 -20.172 -0.248 1 98.75 195 GLY A N 1
ATOM 1567 C CA . GLY A 1 195 ? 16.5 -20.562 0.06 1 98.75 195 GLY A CA 1
ATOM 1568 C C . GLY A 1 195 ? 17 -21.719 -0.791 1 98.75 195 GLY A C 1
ATOM 1569 O O . GLY A 1 195 ? 18.141 -21.703 -1.255 1 98.75 195 GLY A O 1
ATOM 1570 N N . HIS A 1 196 ? 16.156 -22.719 -0.981 1 98.81 196 HIS A N 1
ATOM 1571 C CA . HIS A 1 196 ? 16.516 -23.875 -1.805 1 98.81 196 HIS A CA 1
ATOM 1572 C C . HIS A 1 196 ? 16.781 -23.453 -3.246 1 98.81 196 HIS A C 1
ATOM 1574 O O . HIS A 1 196 ? 17.781 -23.875 -3.842 1 98.81 196 HIS A O 1
ATOM 1580 N N . LEU A 1 197 ? 15.914 -22.641 -3.783 1 98.88 197 LEU A N 1
ATOM 1581 C CA . LEU A 1 197 ? 16.047 -22.188 -5.16 1 98.88 197 LEU A CA 1
ATOM 1582 C C . LEU A 1 197 ? 17.297 -21.328 -5.332 1 98.88 197 LEU A C 1
ATOM 1584 O O . LEU A 1 197 ? 17.953 -21.391 -6.367 1 98.88 197 LEU A O 1
ATOM 1588 N N . ALA A 1 198 ? 17.594 -20.531 -4.344 1 98.31 198 ALA A N 1
ATOM 1589 C CA . ALA A 1 198 ? 18.719 -19.609 -4.402 1 98.31 198 ALA A CA 1
ATOM 1590 C C . ALA A 1 198 ? 20.047 -20.359 -4.527 1 98.31 198 ALA A C 1
ATOM 1592 O O . ALA A 1 198 ? 21.031 -19.828 -5.055 1 98.31 198 ALA A O 1
ATOM 1593 N N . LEU A 1 199 ? 20.125 -21.625 -4.039 1 98 199 LEU A N 1
ATOM 1594 C CA . LEU A 1 199 ? 21.328 -22.438 -4.137 1 98 199 LEU A CA 1
ATOM 1595 C C . LEU A 1 199 ? 21.75 -22.594 -5.594 1 98 199 LEU A C 1
ATOM 1597 O O . LEU A 1 199 ? 22.938 -22.797 -5.879 1 98 199 LEU A O 1
ATOM 1601 N N . ASN A 1 200 ? 20.781 -22.5 -6.539 1 97.75 200 ASN A N 1
ATOM 1602 C CA . ASN A 1 200 ? 21.078 -22.641 -7.961 1 97.75 200 ASN A CA 1
ATOM 1603 C C . ASN A 1 200 ? 20.703 -21.375 -8.734 1 97.75 200 ASN A C 1
ATOM 1605 O O . ASN A 1 200 ? 20.344 -21.453 -9.914 1 97.75 200 ASN A O 1
ATOM 1609 N N . ASP A 1 201 ? 20.625 -20.266 -8.039 1 97.88 201 ASP A N 1
ATOM 1610 C CA . ASP A 1 201 ? 20.391 -18.938 -8.625 1 97.88 201 ASP A CA 1
ATOM 1611 C C . ASP A 1 201 ? 19.047 -18.875 -9.336 1 97.88 201 ASP A C 1
ATOM 1613 O O . ASP A 1 201 ? 18.938 -18.375 -10.453 1 97.88 201 ASP A O 1
ATOM 1617 N N . ARG A 1 202 ? 18.062 -19.484 -8.75 1 98.75 202 ARG A N 1
ATOM 1618 C CA . ARG A 1 202 ? 16.703 -19.422 -9.273 1 98.75 202 ARG A CA 1
ATOM 1619 C C . ARG A 1 202 ? 15.836 -18.516 -8.406 1 98.75 202 ARG A C 1
ATOM 1621 O O . ARG A 1 202 ? 15.984 -18.484 -7.184 1 98.75 202 ARG A O 1
ATOM 1628 N N . GLU A 1 203 ? 14.922 -17.922 -9.07 1 98.5 203 GLU A N 1
ATOM 1629 C CA . GLU A 1 203 ? 13.992 -17.016 -8.398 1 98.5 203 GLU A CA 1
ATOM 1630 C C . GLU A 1 203 ? 12.703 -17.734 -8 1 98.5 203 GLU A C 1
ATOM 1632 O O . GLU A 1 203 ? 12.234 -18.609 -8.719 1 98.5 203 GLU A O 1
ATOM 1637 N N . LEU A 1 204 ? 12.125 -17.297 -6.895 1 98.94 204 LEU A N 1
ATOM 1638 C CA . LEU A 1 204 ? 10.836 -17.812 -6.469 1 98.94 204 LEU A CA 1
ATOM 1639 C C . LEU A 1 204 ? 9.719 -16.844 -6.832 1 98.94 204 LEU A C 1
ATOM 1641 O O . LEU A 1 204 ? 9.812 -15.641 -6.547 1 98.94 204 LEU A O 1
ATOM 1645 N N . TRP A 1 205 ? 8.672 -17.328 -7.473 1 98.94 205 TRP A N 1
ATOM 1646 C CA . TRP A 1 205 ? 7.414 -16.625 -7.688 1 98.94 205 TRP A CA 1
ATOM 1647 C C . TRP A 1 205 ? 6.293 -17.25 -6.867 1 98.94 205 TRP A C 1
ATOM 1649 O O . TRP A 1 205 ? 6.246 -18.469 -6.707 1 98.94 205 TRP A O 1
ATOM 1659 N N . ILE A 1 206 ? 5.387 -16.453 -6.297 1 98.94 206 ILE A N 1
ATOM 1660 C CA . ILE A 1 206 ? 4.219 -16.984 -5.602 1 98.94 206 ILE A CA 1
ATOM 1661 C C . ILE A 1 206 ? 3.016 -16.078 -5.848 1 98.94 206 ILE A C 1
ATOM 1663 O O . ILE A 1 206 ? 3.174 -14.93 -6.273 1 98.94 206 ILE A O 1
ATOM 1667 N N . TRP A 1 207 ? 1.836 -16.609 -5.648 1 98.88 207 TRP A N 1
ATOM 1668 C CA . TRP A 1 207 ? 0.64 -15.781 -5.57 1 98.88 207 TRP A CA 1
ATOM 1669 C C . TRP A 1 207 ? 0.618 -14.984 -4.273 1 98.88 207 TRP A C 1
ATOM 1671 O O . TRP A 1 207 ? 1.136 -15.43 -3.25 1 98.88 207 TRP A O 1
ATOM 1681 N N . GLY A 1 208 ? -0.017 -13.867 -4.254 1 98.81 208 GLY A N 1
ATOM 1682 C CA . GLY A 1 208 ? 0.158 -12.922 -3.162 1 98.81 208 GLY A CA 1
ATOM 1683 C C . GLY A 1 208 ? -1.01 -12.898 -2.195 1 98.81 208 GLY A C 1
ATOM 1684 O O . GLY A 1 208 ? -0.989 -12.172 -1.202 1 98.81 208 GLY A O 1
ATOM 1685 N N . ASP A 1 209 ? -2.084 -13.734 -2.387 1 98.75 209 ASP A N 1
ATOM 1686 C CA . ASP A 1 209 ? -3.355 -13.594 -1.68 1 98.75 209 ASP A CA 1
ATOM 1687 C C . ASP A 1 209 ? -3.166 -13.766 -0.174 1 98.75 209 ASP A C 1
ATOM 1689 O O . ASP A 1 209 ? -3.848 -13.117 0.62 1 98.75 209 ASP A O 1
ATOM 1693 N N . ARG A 1 210 ? -2.209 -14.617 0.294 1 98.81 210 ARG A N 1
ATOM 1694 C CA . ARG A 1 210 ? -2.07 -14.914 1.716 1 98.81 210 ARG A CA 1
ATOM 1695 C C . ARG A 1 210 ? -1.262 -13.836 2.426 1 98.81 210 ARG A C 1
ATOM 1697 O O . ARG A 1 210 ? -1.063 -13.898 3.641 1 98.81 210 ARG A O 1
ATOM 1704 N N . LEU A 1 211 ? -0.85 -12.797 1.631 1 98.88 211 LEU A N 1
ATOM 1705 C CA . LEU A 1 211 ? 0.01 -11.742 2.166 1 98.88 211 LEU A CA 1
ATOM 1706 C C . LEU A 1 211 ? -0.76 -10.438 2.316 1 98.88 211 LEU A C 1
ATOM 1708 O O . LEU A 1 211 ? -0.177 -9.406 2.65 1 98.88 211 LEU A O 1
ATOM 1712 N N . LEU A 1 212 ? -2.035 -10.422 2.047 1 98.81 212 LEU A N 1
ATOM 1713 C CA . LEU A 1 212 ? -2.908 -9.266 2.178 1 98.81 212 LEU A CA 1
ATOM 1714 C C . LEU A 1 212 ? -3.871 -9.438 3.348 1 98.81 212 LEU A C 1
ATOM 1716 O O . LEU A 1 212 ? -4.402 -10.531 3.564 1 98.81 212 LEU A O 1
ATOM 1720 N N . ASP A 1 213 ? -4.109 -8.422 4.105 1 98.44 213 ASP A N 1
ATOM 1721 C CA . ASP A 1 213 ? -5.027 -8.438 5.242 1 98.44 213 ASP A CA 1
ATOM 1722 C C . ASP A 1 213 ? -6.48 -8.375 4.777 1 98.44 213 ASP A C 1
ATOM 1724 O O . ASP A 1 213 ? -6.988 -7.301 4.461 1 98.44 213 ASP A O 1
ATOM 1728 N N . GLY A 1 214 ? -7.113 -9.547 4.805 1 98.12 214 GLY A N 1
ATOM 1729 C CA . GLY A 1 214 ? -8.469 -9.633 4.281 1 98.12 214 GLY A CA 1
ATOM 1730 C C . GLY A 1 214 ? -9.477 -8.844 5.102 1 98.12 214 GLY A C 1
ATOM 1731 O O . GLY A 1 214 ? -10.414 -8.266 4.551 1 98.12 214 GLY A O 1
ATOM 1732 N N . GLN A 1 215 ? -9.266 -8.82 6.383 1 96 215 GLN A N 1
ATOM 1733 C CA . GLN A 1 215 ? -10.195 -8.102 7.25 1 96 215 GLN A CA 1
ATOM 1734 C C . GLN A 1 215 ? -10.078 -6.59 7.043 1 96 215 GLN A C 1
ATOM 1736 O O . GLN A 1 215 ? -11.078 -5.902 6.859 1 96 215 GLN A O 1
ATOM 1741 N N . ALA A 1 216 ? -8.898 -6.066 6.98 1 96.12 216 ALA A N 1
ATOM 1742 C CA . ALA A 1 216 ? -8.664 -4.629 6.863 1 96.12 216 ALA A CA 1
ATOM 1743 C C . ALA A 1 216 ? -9.086 -4.117 5.492 1 96.12 216 ALA A C 1
ATOM 1745 O O . ALA A 1 216 ? -9.57 -2.988 5.363 1 96.12 216 ALA A O 1
ATOM 1746 N N . THR A 1 217 ? -8.977 -4.957 4.453 1 98 217 THR A N 1
ATOM 1747 C CA . THR A 1 217 ? -9.156 -4.469 3.088 1 98 217 THR A CA 1
ATOM 1748 C C . THR A 1 217 ? -10.547 -4.809 2.568 1 98 217 THR A C 1
ATOM 1750 O O . THR A 1 217 ? -10.992 -4.246 1.565 1 98 217 THR A O 1
ATOM 1753 N N . GLY A 1 218 ? -11.18 -5.785 3.195 1 97.81 218 GLY A N 1
ATOM 1754 C CA . GLY A 1 218 ? -12.477 -6.223 2.695 1 97.81 218 GLY A CA 1
ATOM 1755 C C . GLY A 1 218 ? -12.375 -7.09 1.454 1 97.81 218 GLY A C 1
ATOM 1756 O O . GLY A 1 218 ? -13.383 -7.371 0.803 1 97.81 218 GLY A O 1
ATOM 1757 N N . MET A 1 219 ? -11.211 -7.598 1.055 1 97.19 219 MET A N 1
ATOM 1758 C CA . MET A 1 219 ? -11.008 -8.383 -0.161 1 97.19 219 MET A CA 1
ATOM 1759 C C . MET A 1 219 ? -11.516 -9.805 0.017 1 97.19 219 MET A C 1
ATOM 1761 O O . MET A 1 219 ? -11.781 -10.508 -0.965 1 97.19 219 MET A O 1
ATOM 1765 N N . GLY A 1 220 ? -11.594 -10.227 1.312 1 94.06 220 GLY A N 1
ATOM 1766 C CA . GLY A 1 220 ? -12.195 -11.523 1.59 1 94.06 220 GLY A CA 1
ATOM 1767 C C . GLY A 1 220 ? -11.188 -12.656 1.595 1 94.06 220 GLY A C 1
ATOM 1768 O O . GLY A 1 220 ? -10 -12.438 1.353 1 94.06 220 GLY A O 1
ATOM 1769 N N . MET A 1 221 ? -11.656 -13.859 1.771 1 95.5 221 MET A N 1
ATOM 1770 C CA . MET A 1 221 ? -10.797 -14.977 2.125 1 95.5 221 MET A CA 1
ATOM 1771 C C . MET A 1 221 ? -10.125 -15.562 0.886 1 95.5 221 MET A C 1
ATOM 1773 O O . MET A 1 221 ? -9.094 -16.234 0.99 1 95.5 221 MET A O 1
ATOM 1777 N N . TRP A 1 222 ? -10.719 -15.32 -0.275 1 95.94 222 TRP A N 1
ATOM 1778 C CA . TRP A 1 222 ? -10.141 -15.891 -1.488 1 95.94 222 TRP A CA 1
ATOM 1779 C C . TRP A 1 222 ? -8.922 -15.094 -1.936 1 95.94 222 TRP A C 1
ATOM 1781 O O . TRP A 1 222 ? -7.84 -15.664 -2.139 1 95.94 222 TRP A O 1
ATOM 1791 N N . GLU A 1 223 ? -9.055 -13.742 -1.951 1 97.25 223 GLU A N 1
ATOM 1792 C CA . GLU A 1 223 ? -8.047 -12.867 -2.539 1 97.25 223 GLU A CA 1
ATOM 1793 C C . GLU A 1 223 ? -7.133 -12.281 -1.466 1 97.25 223 GLU A C 1
ATOM 1795 O O . GLU A 1 223 ? -6.203 -11.531 -1.774 1 97.25 223 GLU A O 1
ATOM 1800 N N . ALA A 1 224 ? -7.375 -12.648 -0.176 1 98.5 224 ALA A N 1
ATOM 1801 C CA . ALA A 1 224 ? -6.59 -12.148 0.952 1 98.5 224 ALA A CA 1
ATOM 1802 C C . ALA A 1 224 ? -6.66 -13.109 2.135 1 98.5 224 ALA A C 1
ATOM 1804 O O . ALA A 1 224 ? -7.34 -14.141 2.07 1 98.5 224 ALA A O 1
ATOM 1805 N N . SER A 1 225 ? -5.898 -12.852 3.129 1 98.38 225 SER A N 1
ATOM 1806 C CA . SER A 1 225 ? -5.793 -13.711 4.305 1 98.38 225 SER A CA 1
ATOM 1807 C C . SER A 1 225 ? -6.852 -13.352 5.348 1 98.38 225 SER A C 1
ATOM 1809 O O . SER A 1 225 ? -6.992 -12.188 5.723 1 98.38 225 SER A O 1
ATOM 1811 N N . MET A 1 226 ? -7.633 -14.32 5.754 1 97.31 226 MET A N 1
ATOM 1812 C CA . MET A 1 226 ? -8.547 -14.172 6.883 1 97.31 226 MET A CA 1
ATOM 1813 C C . MET A 1 226 ? -8.094 -15.039 8.062 1 97.31 226 MET A C 1
ATOM 1815 O O . MET A 1 226 ? -8.852 -15.234 9.016 1 97.31 226 MET A O 1
ATOM 1819 N N . ASN A 1 227 ? -6.867 -15.633 7.984 1 96.69 227 ASN A N 1
ATOM 1820 C CA . ASN A 1 227 ? -6.348 -16.5 9.047 1 96.69 227 ASN A CA 1
ATOM 1821 C C . ASN A 1 227 ? -4.996 -16.016 9.555 1 96.69 227 ASN A C 1
ATOM 1823 O O . ASN A 1 227 ? -4.18 -16.812 10.016 1 96.69 227 ASN A O 1
ATOM 1827 N N . ASN A 1 228 ? -4.637 -14.75 9.32 1 96.19 228 ASN A N 1
ATOM 1828 C CA . ASN A 1 228 ? -3.539 -14.008 9.922 1 96.19 228 ASN A CA 1
ATOM 1829 C C . ASN A 1 228 ? -2.209 -14.312 9.242 1 96.19 228 ASN A C 1
ATOM 1831 O O . ASN A 1 228 ? -1.147 -13.93 9.742 1 96.19 228 ASN A O 1
ATOM 1835 N N . THR A 1 229 ? -2.236 -14.938 8.062 1 98.62 229 THR A N 1
ATOM 1836 C CA . THR A 1 229 ? -0.983 -15.203 7.367 1 98.62 229 THR A CA 1
ATOM 1837 C C . THR A 1 229 ? -0.442 -13.93 6.723 1 98.62 229 THR A C 1
ATOM 1839 O O . THR A 1 229 ? 0.715 -13.883 6.297 1 98.62 229 THR A O 1
ATOM 1842 N N . HIS A 1 230 ? -1.247 -12.867 6.684 1 98.56 230 HIS A N 1
ATOM 1843 C CA . HIS A 1 230 ? -0.857 -11.664 5.965 1 98.56 230 HIS A CA 1
ATOM 1844 C C . HIS A 1 230 ? 0.386 -11.031 6.578 1 98.56 230 HIS A C 1
ATOM 1846 O O . HIS A 1 230 ? 1.162 -10.367 5.887 1 98.56 230 HIS A O 1
ATOM 1852 N N . ARG A 1 231 ? 0.677 -11.25 7.848 1 98.19 231 ARG A N 1
ATOM 1853 C CA . ARG A 1 231 ? 1.844 -10.688 8.523 1 98.19 231 ARG A CA 1
ATOM 1854 C C . ARG A 1 231 ? 3.135 -11.281 7.965 1 98.19 231 ARG A C 1
ATOM 1856 O O . ARG A 1 231 ? 4.223 -10.75 8.211 1 98.19 231 ARG A O 1
ATOM 1863 N N . ALA A 1 232 ? 3.02 -12.391 7.16 1 98.81 232 ALA A N 1
ATOM 1864 C CA . ALA A 1 232 ? 4.184 -13.047 6.57 1 98.81 232 ALA A CA 1
ATOM 1865 C C . ALA A 1 232 ? 4.906 -12.117 5.602 1 98.81 232 ALA A C 1
ATOM 1867 O O . ALA A 1 232 ? 6.09 -12.305 5.309 1 98.81 232 ALA A O 1
ATOM 1868 N N . ILE A 1 233 ? 4.242 -11.102 5.098 1 98.69 233 ILE A N 1
ATOM 1869 C CA . ILE A 1 233 ? 4.801 -10.219 4.078 1 98.69 233 ILE A CA 1
ATOM 1870 C C . ILE A 1 233 ? 6.055 -9.539 4.617 1 98.69 233 ILE A C 1
ATOM 1872 O O . ILE A 1 233 ? 6.977 -9.234 3.855 1 98.69 233 ILE A O 1
ATOM 1876 N N . ASP A 1 234 ? 6.133 -9.312 5.898 1 97.88 234 ASP A N 1
ATOM 1877 C CA . ASP A 1 234 ? 7.273 -8.633 6.504 1 97.88 234 ASP A CA 1
ATOM 1878 C C . ASP A 1 234 ? 8.367 -9.625 6.898 1 97.88 234 ASP A C 1
ATOM 1880 O O . ASP A 1 234 ? 9.438 -9.227 7.363 1 97.88 234 ASP A O 1
ATOM 1884 N N . LEU A 1 235 ? 8.078 -10.938 6.695 1 98.62 235 LEU A N 1
ATOM 1885 C CA . LEU A 1 235 ? 8.984 -11.961 7.191 1 98.62 235 LEU A CA 1
ATOM 1886 C C . LEU A 1 235 ? 9.641 -12.711 6.039 1 98.62 235 LEU A C 1
ATOM 1888 O O . LEU A 1 235 ? 10.633 -13.422 6.238 1 98.62 235 LEU A O 1
ATOM 1892 N N . ILE A 1 236 ? 9.125 -12.562 4.836 1 98.88 236 ILE A N 1
ATOM 1893 C CA . ILE A 1 236 ? 9.648 -13.359 3.729 1 98.88 236 ILE A CA 1
ATOM 1894 C C . ILE A 1 236 ? 10.703 -12.547 2.971 1 98.88 236 ILE A C 1
ATOM 1896 O O . ILE A 1 236 ? 10.734 -11.32 3.059 1 98.88 236 ILE A O 1
ATOM 1900 N N . SER A 1 237 ? 11.547 -13.219 2.256 1 98.62 237 SER A N 1
ATOM 1901 C CA . SER A 1 237 ? 12.578 -12.602 1.432 1 98.62 237 SER A CA 1
ATOM 1902 C C . SER A 1 237 ? 11.969 -11.656 0.4 1 98.62 237 SER A C 1
ATOM 1904 O O . SER A 1 237 ? 10.961 -11.984 -0.226 1 98.62 237 SER A O 1
ATOM 1906 N N . LYS A 1 238 ? 12.602 -10.492 0.187 1 98.25 238 LYS A N 1
ATOM 1907 C CA . LYS A 1 238 ? 12.109 -9.508 -0.773 1 98.25 238 LYS A CA 1
ATOM 1908 C C . LYS A 1 238 ? 12.484 -9.898 -2.201 1 98.25 238 LYS A C 1
ATOM 1910 O O . LYS A 1 238 ? 12.086 -9.227 -3.158 1 98.25 238 LYS A O 1
ATOM 1915 N N . GLU A 1 239 ? 13.203 -11.039 -2.342 1 98.31 239 GLU A N 1
ATOM 1916 C CA . GLU A 1 239 ? 13.578 -11.523 -3.664 1 98.31 239 GLU A CA 1
ATOM 1917 C C . GLU A 1 239 ? 12.422 -12.273 -4.324 1 98.31 239 GLU A C 1
ATOM 1919 O O . GLU A 1 239 ? 12.461 -12.547 -5.527 1 98.31 239 GLU A O 1
ATOM 1924 N N . VAL A 1 240 ? 11.438 -12.578 -3.537 1 98.88 240 VAL A N 1
ATOM 1925 C CA . VAL A 1 240 ? 10.281 -13.312 -4.039 1 98.88 240 VAL A CA 1
ATOM 1926 C C . VAL A 1 240 ? 9.461 -12.406 -4.965 1 98.88 240 VAL A C 1
ATOM 1928 O O . VAL A 1 240 ? 9.211 -11.242 -4.645 1 98.88 240 VAL A O 1
ATOM 1931 N N . VAL A 1 241 ? 9.062 -12.883 -6.129 1 98.94 241 VAL A N 1
ATOM 1932 C CA . VAL A 1 241 ? 8.164 -12.172 -7.039 1 98.94 241 VAL A CA 1
ATOM 1933 C C . VAL A 1 241 ? 6.715 -12.523 -6.719 1 98.94 241 VAL A C 1
ATOM 1935 O O . VAL A 1 241 ? 6.383 -13.695 -6.531 1 98.94 241 VAL A O 1
ATOM 1938 N N . ILE A 1 242 ? 5.863 -11.531 -6.672 1 98.94 242 ILE A N 1
ATOM 1939 C CA . ILE A 1 242 ? 4.488 -11.727 -6.227 1 98.94 242 ILE A CA 1
ATOM 1940 C C . ILE A 1 242 ? 3.535 -11.586 -7.41 1 98.94 242 ILE A C 1
ATOM 1942 O O . ILE A 1 242 ? 3.564 -10.578 -8.117 1 98.94 242 ILE A O 1
ATOM 1946 N N . GLY A 1 243 ? 2.717 -12.586 -7.691 1 98.94 243 GLY A N 1
ATOM 1947 C CA . GLY A 1 243 ? 1.54 -12.438 -8.531 1 98.94 243 GLY A CA 1
ATOM 1948 C C . GLY A 1 243 ? 0.313 -11.984 -7.762 1 98.94 243 GLY A C 1
ATOM 1949 O O . GLY A 1 243 ? -0.274 -12.758 -7.004 1 98.94 243 GLY A O 1
ATOM 1950 N N . ASP A 1 244 ? -0.06 -10.797 -7.891 1 98.88 244 ASP A N 1
ATOM 1951 C CA . ASP A 1 244 ? -1.197 -10.188 -7.211 1 98.88 244 ASP A CA 1
ATOM 1952 C C . ASP A 1 244 ? -2.471 -10.32 -8.039 1 98.88 244 ASP A C 1
ATOM 1954 O O . ASP A 1 244 ? -2.711 -9.523 -8.953 1 98.88 244 ASP A O 1
ATOM 1958 N N . TRP A 1 245 ? -3.314 -11.266 -7.668 1 98.69 245 TRP A N 1
ATOM 1959 C CA . TRP A 1 245 ? -4.441 -11.555 -8.547 1 98.69 245 TRP A CA 1
ATOM 1960 C C . TRP A 1 245 ? -5.738 -11 -7.969 1 98.69 245 TRP A C 1
ATOM 1962 O O . TRP A 1 245 ? -6 -11.125 -6.773 1 98.69 245 TRP A O 1
ATOM 1972 N N . HIS A 1 246 ? -6.461 -10.266 -8.781 1 98 246 HIS A N 1
ATOM 1973 C CA . HIS A 1 246 ? -7.812 -9.75 -8.586 1 98 246 HIS A CA 1
ATOM 1974 C C . HIS A 1 246 ? -8.625 -9.828 -9.875 1 98 246 HIS A C 1
ATOM 1976 O O . HIS A 1 246 ? -8.289 -9.18 -10.867 1 98 246 HIS A O 1
ATOM 1982 N N . TYR A 1 247 ? -9.789 -10.492 -9.883 1 97.56 247 TYR A N 1
ATOM 1983 C CA . TYR A 1 247 ? -10.422 -10.852 -11.148 1 97.56 247 TYR A CA 1
ATOM 1984 C C . TYR A 1 247 ? -11.68 -10.023 -11.383 1 97.56 247 TYR A C 1
ATOM 1986 O O . TYR A 1 247 ? -12.094 -9.828 -12.531 1 97.56 247 TYR A O 1
ATOM 1994 N N . GLU A 1 248 ? -12.258 -9.625 -10.273 1 96 248 GLU A N 1
ATOM 1995 C CA . GLU A 1 248 ? -13.562 -8.992 -10.398 1 96 248 GLU A CA 1
ATOM 1996 C C . GLU A 1 248 ? -13.453 -7.473 -10.266 1 96 248 GLU A C 1
ATOM 1998 O O . GLU A 1 248 ? -14.328 -6.742 -10.734 1 96 248 GLU A O 1
ATOM 2003 N N . ARG A 1 249 ? -12.445 -7.09 -9.594 1 95.81 249 ARG A N 1
ATOM 2004 C CA . ARG A 1 249 ? -12.211 -5.688 -9.273 1 95.81 249 ARG A CA 1
ATOM 2005 C C . ARG A 1 249 ? -10.734 -5.336 -9.414 1 95.81 249 ARG A C 1
ATOM 2007 O O . ARG A 1 249 ? -9.859 -6.105 -9 1 95.81 249 ARG A O 1
ATOM 2014 N N . PRO A 1 250 ? -10.453 -4.207 -10.055 1 96.94 250 PRO A N 1
ATOM 2015 C CA . PRO A 1 250 ? -9.047 -3.828 -10.219 1 96.94 250 PRO A CA 1
ATOM 2016 C C . PRO A 1 250 ? -8.445 -3.242 -8.945 1 96.94 250 PRO A C 1
ATOM 2018 O O . PRO A 1 250 ? -8.031 -2.078 -8.93 1 96.94 250 PRO A O 1
ATOM 2021 N N . ASP A 1 251 ? -8.367 -4.027 -7.922 1 97 251 ASP A N 1
ATOM 2022 C CA . ASP A 1 251 ? -7.777 -3.613 -6.652 1 97 251 ASP A CA 1
ATOM 2023 C C . ASP A 1 251 ? -6.363 -3.082 -6.855 1 97 251 ASP A C 1
ATOM 2025 O O . ASP A 1 251 ? -5.641 -3.545 -7.742 1 97 251 ASP A O 1
ATOM 2029 N N . GLN A 1 252 ? -5.926 -2.176 -6.012 1 97.5 252 GLN A N 1
ATOM 2030 C CA . GLN A 1 252 ? -4.676 -1.451 -6.215 1 97.5 252 GLN A CA 1
ATOM 2031 C C . GLN A 1 252 ? -3.561 -2.027 -5.344 1 97.5 252 GLN A C 1
ATOM 2033 O O . GLN A 1 252 ? -2.561 -1.355 -5.082 1 97.5 252 GLN A O 1
ATOM 2038 N N . SER A 1 253 ? -3.662 -3.244 -4.875 1 98.44 253 SER A N 1
ATOM 2039 C CA . SER A 1 253 ? -2.773 -3.834 -3.879 1 98.44 253 SER A CA 1
ATOM 2040 C C . SER A 1 253 ? -1.363 -4.012 -4.43 1 98.44 253 SER A C 1
ATOM 2042 O O . SER A 1 253 ? -0.42 -4.25 -3.674 1 98.44 253 SER A O 1
ATOM 2044 N N 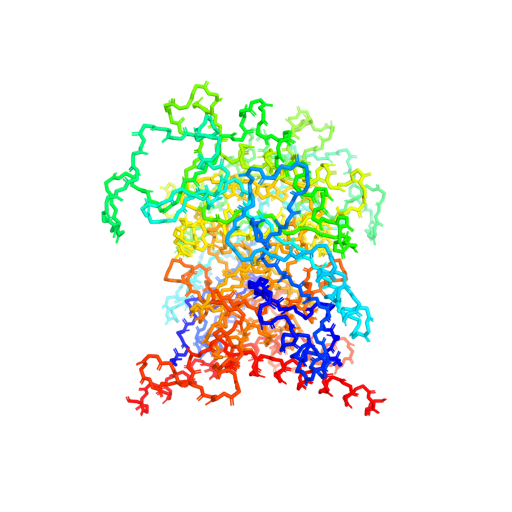. ALA A 1 254 ? -1.159 -3.854 -5.785 1 98.69 254 ALA A N 1
ATOM 2045 C CA . ALA A 1 254 ? 0.194 -3.871 -6.332 1 98.69 254 ALA A CA 1
ATOM 2046 C C . ALA A 1 254 ? 1.057 -2.781 -5.703 1 98.69 254 ALA A C 1
ATOM 2048 O O . ALA A 1 254 ? 2.26 -2.969 -5.504 1 98.69 254 ALA A O 1
ATOM 2049 N N . VAL A 1 255 ? 0.437 -1.646 -5.418 1 98.69 255 VAL A N 1
ATOM 2050 C CA . VAL A 1 255 ? 1.143 -0.539 -4.777 1 98.69 255 VAL A CA 1
ATOM 2051 C C . VAL A 1 255 ? 1.65 -0.974 -3.406 1 98.69 255 VAL A C 1
ATOM 2053 O O . VAL A 1 255 ? 2.799 -0.7 -3.047 1 98.69 255 VAL A O 1
ATOM 2056 N N . TYR A 1 256 ? 0.827 -1.68 -2.645 1 98.69 256 TYR A N 1
ATOM 2057 C CA . TYR A 1 256 ? 1.173 -2.184 -1.319 1 98.69 256 TYR A CA 1
ATOM 2058 C C . TYR A 1 256 ? 2.381 -3.109 -1.386 1 98.69 256 TYR A C 1
ATOM 2060 O O . TYR A 1 256 ? 3.342 -2.943 -0.631 1 98.69 256 TYR A O 1
ATOM 2068 N N . PHE A 1 257 ? 2.346 -4.066 -2.297 1 98.88 257 PHE A N 1
ATOM 2069 C CA . PHE A 1 257 ? 3.445 -5.012 -2.451 1 98.88 257 PHE A CA 1
ATOM 2070 C C . PHE A 1 257 ? 4.734 -4.289 -2.828 1 98.88 257 PHE A C 1
ATOM 2072 O O . PHE A 1 257 ? 5.797 -4.578 -2.277 1 98.88 257 PHE A O 1
ATOM 2079 N N . ALA A 1 258 ? 4.645 -3.342 -3.762 1 98.81 258 ALA A N 1
ATOM 2080 C CA . ALA A 1 258 ? 5.832 -2.609 -4.199 1 98.81 258 ALA A CA 1
ATOM 2081 C C . ALA A 1 258 ? 6.426 -1.791 -3.055 1 98.81 258 ALA A C 1
ATOM 2083 O O . ALA A 1 258 ? 7.645 -1.754 -2.877 1 98.81 258 ALA A O 1
ATOM 2084 N N . MET A 1 259 ? 5.562 -1.156 -2.279 1 98.5 259 MET A N 1
ATOM 2085 C CA . MET A 1 259 ? 6.031 -0.333 -1.167 1 98.5 259 MET A CA 1
ATOM 2086 C C . MET A 1 259 ? 6.668 -1.193 -0.082 1 98.5 259 MET A C 1
ATOM 2088 O O . MET A 1 259 ? 7.508 -0.715 0.681 1 98.5 259 MET A O 1
ATOM 2092 N N . LYS A 1 260 ? 6.301 -2.494 -0.036 1 98.38 260 LYS A N 1
ATOM 2093 C CA . LYS A 1 260 ? 6.895 -3.445 0.899 1 98.38 260 LYS A CA 1
ATOM 2094 C C . LYS A 1 260 ? 8.195 -4.027 0.344 1 98.38 260 LYS A C 1
ATOM 2096 O O . LYS A 1 260 ? 8.836 -4.859 0.989 1 98.38 260 LYS A O 1
ATOM 2101 N N . GLY A 1 261 ? 8.562 -3.646 -0.901 1 98.25 261 GLY A N 1
ATOM 2102 C CA . GLY A 1 261 ? 9.875 -3.984 -1.426 1 98.25 261 GLY A CA 1
ATOM 2103 C C . GLY A 1 261 ? 9.844 -5.129 -2.42 1 98.25 261 GLY A C 1
ATOM 2104 O O . GLY A 1 261 ? 10.891 -5.633 -2.828 1 98.25 261 GLY A O 1
ATOM 2105 N N . PHE A 1 262 ? 8.625 -5.531 -2.893 1 98.81 262 PHE A N 1
ATOM 2106 C CA . PHE A 1 262 ? 8.531 -6.703 -3.756 1 98.81 262 PHE A CA 1
ATOM 2107 C C . PHE A 1 262 ? 8.367 -6.293 -5.215 1 98.81 262 PHE A C 1
ATOM 2109 O O . PHE A 1 262 ? 7.758 -5.262 -5.508 1 98.81 262 PHE A O 1
ATOM 2116 N N . ARG A 1 263 ? 8.922 -7.082 -6.117 1 98.81 263 ARG A N 1
ATOM 2117 C CA . ARG A 1 263 ? 8.461 -7.047 -7.5 1 98.81 263 ARG A CA 1
ATOM 2118 C C . ARG A 1 263 ? 7.09 -7.703 -7.637 1 98.81 263 ARG A C 1
ATOM 2120 O O . ARG A 1 263 ? 6.867 -8.805 -7.121 1 98.81 263 ARG A O 1
ATOM 2127 N N . VAL A 1 264 ? 6.168 -7 -8.297 1 98.94 264 VAL A N 1
ATOM 2128 C CA . VAL A 1 264 ? 4.785 -7.469 -8.289 1 98.94 264 VAL A CA 1
ATOM 2129 C C . VAL A 1 264 ? 4.23 -7.445 -9.711 1 98.94 264 VAL A C 1
ATOM 2131 O O . VAL A 1 264 ? 4.504 -6.52 -10.477 1 98.94 264 VAL A O 1
ATOM 2134 N N . LEU A 1 265 ? 3.52 -8.477 -10.102 1 98.88 265 LEU A N 1
ATOM 2135 C CA . LEU A 1 265 ? 2.693 -8.539 -11.305 1 98.88 265 LEU A CA 1
ATOM 2136 C C . LEU A 1 265 ? 1.211 -8.484 -10.945 1 98.88 265 LEU A C 1
ATOM 2138 O O . LEU A 1 265 ? 0.745 -9.234 -10.086 1 98.88 265 LEU A O 1
ATOM 2142 N N . THR A 1 266 ? 0.513 -7.574 -11.578 1 98.81 266 THR A N 1
ATOM 2143 C CA . THR A 1 266 ? -0.942 -7.629 -11.484 1 98.81 266 THR A CA 1
ATOM 2144 C C . THR A 1 266 ? -1.503 -8.742 -12.359 1 98.81 266 THR A C 1
ATOM 2146 O O . THR A 1 266 ? -1.125 -8.867 -13.531 1 98.81 266 THR A O 1
ATOM 2149 N N . CYS A 1 267 ? -2.4 -9.523 -11.797 1 98.81 267 CYS A N 1
ATOM 2150 C CA . CYS A 1 267 ? -2.877 -10.703 -12.508 1 98.81 267 CYS A CA 1
ATOM 2151 C C . CYS A 1 267 ? -4.379 -10.625 -12.75 1 98.81 267 CYS A C 1
ATOM 2153 O O . CYS A 1 267 ? -5.148 -10.344 -11.828 1 98.81 267 CYS A O 1
ATOM 2155 N N . ASN A 1 268 ? -4.797 -10.859 -13.953 1 98.56 268 ASN A N 1
ATOM 2156 C CA . ASN A 1 268 ? -6.195 -10.898 -14.367 1 98.56 268 ASN A CA 1
ATOM 2157 C C . ASN A 1 268 ? -6.602 -12.297 -14.82 1 98.56 268 ASN A C 1
ATOM 2159 O O . ASN A 1 268 ? -5.805 -13.234 -14.75 1 98.56 268 ASN A O 1
ATOM 2163 N N . TRP A 1 269 ? -7.965 -12.414 -15.281 1 98.5 269 TRP A N 1
ATOM 2164 C CA . TRP A 1 269 ? -8.445 -13.734 -15.664 1 98.5 269 TRP A CA 1
ATOM 2165 C C . TRP A 1 269 ? -9.398 -13.648 -16.844 1 98.5 269 TRP A C 1
ATOM 2167 O O . TRP A 1 269 ? -8.992 -13.82 -18 1 98.5 269 TRP A O 1
ATOM 2177 N N . ARG A 1 270 ? -10.594 -13.117 -16.672 1 98.44 270 ARG A N 1
ATOM 2178 C CA . ARG A 1 270 ? -11.539 -13.352 -17.766 1 98.44 270 ARG A CA 1
ATOM 2179 C C . ARG A 1 270 ? -12.469 -12.156 -17.938 1 98.44 270 ARG A C 1
ATOM 2181 O O . ARG A 1 270 ? -13.523 -12.273 -18.578 1 98.44 270 ARG A O 1
ATOM 2188 N N . ARG A 1 271 ? -12.211 -11.078 -17.297 1 98.12 271 ARG A N 1
ATOM 2189 C CA . ARG A 1 271 ? -12.984 -9.852 -17.438 1 98.12 271 ARG A CA 1
ATOM 2190 C C . ARG A 1 271 ? -12.172 -8.781 -18.172 1 98.12 271 ARG A C 1
ATOM 2192 O O . ARG A 1 271 ? -11.406 -8.047 -17.547 1 98.12 271 ARG A O 1
ATOM 2199 N N . PRO A 1 272 ? -12.5 -8.625 -19.438 1 98.06 272 PRO A N 1
ATOM 2200 C CA . PRO A 1 272 ? -11.664 -7.738 -20.25 1 98.06 272 PRO A CA 1
ATOM 2201 C C . PRO A 1 272 ? -11.617 -6.316 -19.719 1 98.06 272 PRO A C 1
ATOM 2203 O O . PRO A 1 272 ? -10.562 -5.668 -19.766 1 98.06 272 PRO A O 1
ATOM 2206 N N . GLU A 1 273 ? -12.711 -5.801 -19.188 1 97.25 273 GLU A N 1
ATOM 2207 C CA . GLU A 1 273 ? -12.742 -4.43 -18.688 1 97.25 273 GLU A CA 1
ATOM 2208 C C . GLU A 1 273 ? -11.867 -4.27 -17.453 1 97.25 273 GLU A C 1
ATOM 2210 O O . GLU A 1 273 ? -11.188 -3.25 -17.297 1 97.25 273 GLU A O 1
ATOM 2215 N N . VAL A 1 274 ? -11.922 -5.242 -16.578 1 97.88 274 VAL A N 1
ATOM 2216 C CA . VAL A 1 274 ? -11.07 -5.234 -15.391 1 97.88 274 VAL A CA 1
ATOM 2217 C C . VAL A 1 274 ? -9.602 -5.305 -15.797 1 97.88 274 VAL A C 1
ATOM 2219 O O . VAL A 1 274 ? -8.773 -4.555 -15.281 1 97.88 274 VAL A O 1
ATOM 2222 N N . SER A 1 275 ? -9.367 -6.145 -16.734 1 98.38 275 SER A N 1
ATOM 2223 C CA . SER A 1 275 ? -8 -6.316 -17.219 1 98.38 275 SER A CA 1
ATOM 2224 C C . SER A 1 275 ? -7.465 -5.035 -17.844 1 98.38 275 SER A C 1
ATOM 2226 O O . SER A 1 275 ? -6.309 -4.664 -17.641 1 98.38 275 SER A O 1
ATOM 2228 N N . THR A 1 276 ? -8.289 -4.402 -18.641 1 98.19 276 THR A N 1
ATOM 2229 C CA . THR A 1 276 ? -7.895 -3.148 -19.266 1 98.19 276 THR A CA 1
ATOM 2230 C C . THR A 1 276 ? -7.527 -2.107 -18.219 1 98.19 276 THR A C 1
ATOM 2232 O O . THR A 1 276 ? -6.5 -1.438 -18.328 1 98.19 276 THR A O 1
ATOM 2235 N N . GLN A 1 277 ? -8.344 -2.031 -17.219 1 97.69 277 GLN A N 1
ATOM 2236 C CA . GLN A 1 277 ? -8.062 -1.097 -16.125 1 97.69 277 GLN A CA 1
ATOM 2237 C C . GLN A 1 277 ? -6.773 -1.467 -15.406 1 97.69 277 GLN A C 1
ATOM 2239 O O . GLN A 1 277 ? -5.992 -0.59 -15.031 1 97.69 277 GLN A O 1
ATOM 2244 N N . GLN A 1 278 ? -6.52 -2.707 -15.203 1 98.44 278 GLN A N 1
ATOM 2245 C CA . GLN A 1 278 ? -5.312 -3.172 -14.523 1 98.44 278 GLN A CA 1
ATOM 2246 C C . GLN A 1 278 ? -4.062 -2.842 -15.336 1 98.44 278 GLN A C 1
ATOM 2248 O O . GLN A 1 278 ? -3.027 -2.48 -14.773 1 98.44 278 GLN A O 1
ATOM 2253 N N . VAL A 1 279 ? -4.176 -2.99 -16.641 1 98.44 279 VAL A N 1
ATOM 2254 C CA . VAL A 1 279 ? -3.076 -2.596 -17.516 1 98.44 279 VAL A CA 1
ATOM 2255 C C . VAL A 1 279 ? -2.799 -1.104 -17.359 1 98.44 279 VAL A C 1
ATOM 2257 O O . VAL A 1 279 ? -1.653 -0.699 -17.141 1 98.44 279 VAL A O 1
ATOM 2260 N N . GLU A 1 280 ? -3.812 -0.336 -17.438 1 97 280 GLU A N 1
ATOM 2261 C CA . GLU A 1 280 ? -3.666 1.111 -17.312 1 97 280 GLU A CA 1
ATOM 2262 C C . GLU A 1 280 ? -3.092 1.493 -15.953 1 97 280 GLU A C 1
ATOM 2264 O O . GLU A 1 280 ? -2.244 2.383 -15.859 1 97 280 GLU A O 1
ATOM 2269 N N . ASP A 1 281 ? -3.568 0.823 -14.938 1 97.12 281 ASP A N 1
ATOM 2270 C CA . ASP A 1 281 ? -3.061 1.075 -13.594 1 97.12 281 ASP A CA 1
ATOM 2271 C C . ASP A 1 281 ? -1.561 0.803 -13.516 1 97.12 281 ASP A C 1
ATOM 2273 O O . ASP A 1 281 ? -0.809 1.604 -12.953 1 97.12 281 ASP A O 1
ATOM 2277 N N . MET A 1 282 ? -1.128 -0.297 -14.047 1 98 282 MET A N 1
ATOM 2278 C CA . MET A 1 282 ? 0.287 -0.654 -14 1 98 282 MET A CA 1
ATOM 2279 C C . MET A 1 282 ? 1.143 0.416 -14.672 1 98 282 MET A C 1
ATOM 2281 O O . MET A 1 282 ? 2.195 0.791 -14.148 1 98 282 MET A O 1
ATOM 2285 N N . PHE A 1 283 ? 0.7 0.883 -15.781 1 96.62 283 PHE A N 1
ATOM 2286 C CA . PHE A 1 283 ? 1.428 1.948 -16.453 1 96.62 283 PHE A CA 1
ATOM 2287 C C . PHE A 1 283 ? 1.436 3.219 -15.617 1 96.62 283 PHE A C 1
ATOM 2289 O O . PHE A 1 283 ? 2.455 3.91 -15.539 1 96.62 283 PHE A O 1
ATOM 2296 N N . ARG A 1 284 ? 0.324 3.482 -15.008 1 94.5 284 ARG A N 1
ATOM 2297 C CA . ARG A 1 284 ? 0.24 4.664 -14.156 1 94.5 284 ARG A CA 1
ATOM 2298 C C . ARG A 1 284 ? 1.15 4.531 -12.938 1 94.5 284 ARG A C 1
ATOM 2300 O O . ARG A 1 284 ? 1.817 5.488 -12.547 1 94.5 284 ARG A O 1
ATOM 2307 N N . PHE A 1 285 ? 1.119 3.32 -12.273 1 96.81 285 PHE A N 1
ATOM 2308 C CA . PHE A 1 285 ? 2.01 3.068 -11.141 1 96.81 285 PHE A CA 1
ATOM 2309 C C . PHE A 1 285 ? 3.459 3.342 -11.531 1 96.81 285 PHE A C 1
ATOM 2311 O O . PHE A 1 285 ? 4.18 4.031 -10.805 1 96.81 285 PHE A O 1
ATOM 2318 N N . ARG A 1 286 ? 3.869 2.885 -12.625 1 96.62 286 ARG A N 1
ATOM 2319 C CA . ARG A 1 286 ? 5.25 3.02 -13.078 1 96.62 286 ARG A CA 1
ATOM 2320 C C . ARG A 1 286 ? 5.586 4.477 -13.383 1 96.62 286 ARG A C 1
ATOM 2322 O O . ARG A 1 286 ? 6.672 4.949 -13.039 1 96.62 286 ARG A O 1
ATOM 2329 N N . ALA A 1 287 ? 4.668 5.121 -13.984 1 94.25 287 ALA A N 1
ATOM 2330 C CA . ALA A 1 287 ? 4.898 6.512 -14.367 1 94.25 287 ALA A CA 1
ATOM 2331 C C . ALA A 1 287 ? 5.062 7.398 -13.133 1 94.25 287 ALA A C 1
ATOM 2333 O O . ALA A 1 287 ? 5.82 8.375 -13.156 1 94.25 287 ALA A O 1
ATOM 2334 N N . ALA A 1 288 ? 4.383 7.074 -12.062 1 94.06 288 ALA A N 1
ATOM 2335 C CA . ALA A 1 288 ? 4.363 7.914 -10.867 1 94.06 288 ALA A CA 1
ATOM 2336 C C . ALA A 1 288 ? 5.398 7.438 -9.844 1 94.06 288 ALA A C 1
ATOM 2338 O O . ALA A 1 288 ? 5.527 8.023 -8.766 1 94.06 288 ALA A O 1
ATOM 2339 N N . ALA A 1 289 ? 6.176 6.402 -10.164 1 96 289 ALA A N 1
ATOM 2340 C CA . ALA A 1 289 ? 7.031 5.746 -9.18 1 96 289 ALA A CA 1
ATOM 2341 C C . ALA A 1 289 ? 8.398 6.414 -9.109 1 96 289 ALA A C 1
ATOM 2343 O O . ALA A 1 289 ? 8.852 7.016 -10.086 1 96 289 ALA A O 1
ATOM 2344 N N . THR A 1 290 ? 9.062 6.328 -7.938 1 97.25 290 THR A N 1
ATOM 2345 C CA . THR A 1 290 ? 10.469 6.668 -7.797 1 97.25 290 THR A CA 1
ATOM 2346 C C . THR A 1 290 ? 11.344 5.703 -8.594 1 97.25 290 THR A C 1
ATOM 2348 O O . THR A 1 290 ? 10.883 4.633 -9.008 1 97.25 290 THR A O 1
ATOM 2351 N N . PRO A 1 291 ? 12.625 6.07 -8.812 1 96.69 291 PRO A N 1
ATOM 2352 C CA . PRO A 1 291 ? 13.547 5.145 -9.484 1 96.69 291 PRO A CA 1
ATOM 2353 C C . PRO A 1 291 ? 13.68 3.812 -8.75 1 96.69 291 PRO A C 1
ATOM 2355 O O . PRO A 1 291 ? 13.898 2.775 -9.383 1 96.69 291 PRO A O 1
ATOM 2358 N N . GLU A 1 292 ? 13.508 3.836 -7.383 1 96.62 292 GLU A N 1
ATOM 2359 C CA . GLU A 1 292 ? 13.625 2.625 -6.574 1 96.62 292 GLU A CA 1
ATOM 2360 C C . GLU A 1 292 ? 12.398 1.735 -6.734 1 96.62 292 GLU A C 1
ATOM 2362 O O . GLU A 1 292 ? 12.508 0.509 -6.773 1 96.62 292 GLU A O 1
ATOM 2367 N N . MET A 1 293 ? 11.234 2.316 -6.922 1 96.88 293 MET A N 1
ATOM 2368 C CA . MET A 1 293 ? 9.977 1.568 -6.926 1 96.88 293 MET A CA 1
ATOM 2369 C C . MET A 1 293 ? 9.602 1.14 -8.336 1 96.88 293 MET A C 1
ATOM 2371 O O . MET A 1 293 ? 8.922 0.131 -8.523 1 96.88 293 MET A O 1
ATOM 2375 N N . LYS A 1 294 ? 10.016 1.886 -9.312 1 97.31 294 LYS A N 1
ATOM 2376 C CA . LYS A 1 294 ? 9.57 1.673 -10.688 1 97.31 294 LYS A CA 1
ATOM 2377 C C . LYS A 1 294 ? 9.812 0.232 -11.125 1 97.31 294 LYS A C 1
ATOM 2379 O O . LYS A 1 294 ? 8.906 -0.429 -11.633 1 97.31 294 LYS A O 1
ATOM 2384 N N . PRO A 1 295 ? 11.047 -0.341 -10.852 1 97.75 295 PRO A N 1
ATOM 2385 C CA . PRO A 1 295 ? 11.281 -1.717 -11.297 1 97.75 295 PRO A CA 1
ATOM 2386 C C . PRO A 1 295 ? 10.422 -2.732 -10.547 1 97.75 295 PRO A C 1
ATOM 2388 O O . PRO A 1 295 ? 10.266 -3.871 -11 1 97.75 295 PRO A O 1
ATOM 2391 N N . ARG A 1 296 ? 9.883 -2.367 -9.406 1 98.56 296 ARG A N 1
ATOM 2392 C CA . ARG A 1 296 ? 9.086 -3.289 -8.602 1 98.56 296 ARG A CA 1
ATOM 2393 C C . ARG A 1 296 ? 7.688 -3.465 -9.195 1 98.56 296 ARG A C 1
ATOM 2395 O O . ARG A 1 296 ? 7.023 -4.469 -8.945 1 98.56 296 ARG A O 1
ATOM 2402 N N . PHE A 1 297 ? 7.211 -2.42 -9.867 1 98.56 297 PHE A N 1
ATOM 2403 C CA . PHE A 1 297 ? 6.047 -2.613 -10.727 1 98.56 297 PHE A CA 1
ATOM 2404 C C . PHE A 1 297 ? 6.418 -3.4 -11.977 1 98.56 297 PHE A C 1
ATOM 2406 O O . PHE A 1 297 ? 6.582 -2.824 -13.055 1 98.56 297 PHE A O 1
ATOM 2413 N N . TYR A 1 298 ? 6.41 -4.688 -11.797 1 98.69 298 TYR A N 1
ATOM 2414 C CA . TYR A 1 298 ? 7.16 -5.613 -12.633 1 98.69 298 TYR A CA 1
ATOM 2415 C C . TYR A 1 298 ? 6.414 -5.902 -13.93 1 98.69 298 TYR A C 1
ATOM 2417 O O . TYR A 1 298 ? 7.031 -6.219 -14.953 1 98.69 298 TYR A O 1
ATOM 2425 N N . GLY A 1 299 ? 5.074 -5.824 -13.883 1 98.62 299 GLY A N 1
ATOM 2426 C CA . GLY A 1 299 ? 4.305 -6.047 -15.094 1 98.62 299 GLY A CA 1
ATOM 2427 C C . GLY A 1 299 ? 2.938 -6.652 -14.836 1 98.62 299 GLY A C 1
ATOM 2428 O O . GLY A 1 299 ? 2.311 -6.363 -13.812 1 98.62 299 GLY A O 1
ATOM 2429 N N . ILE A 1 300 ? 2.408 -7.355 -15.852 1 98.69 300 ILE A N 1
ATOM 2430 C CA . ILE A 1 300 ? 1.062 -7.914 -15.781 1 98.69 300 ILE A CA 1
ATOM 2431 C C . ILE A 1 300 ? 1.081 -9.367 -16.25 1 98.69 300 ILE A C 1
ATOM 2433 O O . ILE A 1 300 ? 1.952 -9.758 -17.031 1 98.69 300 ILE A O 1
ATOM 2437 N N . MET A 1 301 ? 0.144 -10.125 -15.734 1 98.88 301 MET A N 1
ATOM 2438 C CA . MET A 1 301 ? 0.057 -11.539 -16.078 1 98.88 301 MET A CA 1
ATOM 2439 C C . MET A 1 301 ? -1.388 -11.953 -16.344 1 98.88 301 MET A C 1
ATOM 2441 O O . MET A 1 301 ? -2.25 -11.797 -15.477 1 98.88 301 MET A O 1
ATOM 2445 N N . GLN A 1 302 ? -1.637 -12.414 -17.578 1 98.88 302 GLN A N 1
ATOM 2446 C CA . GLN A 1 302 ? -2.896 -13.086 -17.875 1 98.88 302 GLN A CA 1
ATOM 2447 C C . GLN A 1 302 ? -2.914 -14.508 -17.328 1 98.88 302 GLN A C 1
ATOM 2449 O O . GLN A 1 302 ? -2.027 -15.305 -17.625 1 98.88 302 GLN A O 1
ATOM 2454 N N . THR A 1 303 ? -3.902 -14.789 -16.469 1 98.81 303 THR A N 1
ATOM 2455 C CA . THR A 1 303 ? -4.012 -16.141 -15.906 1 98.81 303 THR A CA 1
ATOM 2456 C C . THR A 1 303 ? -5.176 -16.891 -16.531 1 98.81 303 THR A C 1
ATOM 2458 O O . THR A 1 303 ? -6.203 -16.297 -16.875 1 98.81 303 THR A O 1
ATOM 2461 N N . VAL A 1 304 ? -4.965 -18.141 -16.766 1 98.56 304 VAL A N 1
ATOM 2462 C CA . VAL A 1 304 ? -5.969 -19.078 -17.281 1 98.56 304 VAL A CA 1
ATOM 2463 C C . VAL A 1 304 ? -6.074 -20.281 -16.359 1 98.56 304 VAL A C 1
ATOM 2465 O O . VAL A 1 304 ? -5.062 -20.891 -16 1 98.56 304 VAL A O 1
ATOM 2468 N N . TRP A 1 305 ? -7.277 -20.719 -16.016 1 97.06 305 TRP A N 1
ATOM 2469 C CA . TRP A 1 305 ? -7.434 -21.781 -15.031 1 97.06 305 TRP A CA 1
ATOM 2470 C C . TRP A 1 305 ? -8.109 -23 -15.648 1 97.06 305 TRP A C 1
ATOM 2472 O O . TRP A 1 305 ? -8.414 -23.969 -14.945 1 97.06 305 TRP A O 1
ATOM 2482 N N . SER A 1 306 ? -8.359 -22.953 -16.969 1 95.5 306 SER A N 1
ATOM 2483 C CA . SER A 1 306 ? -8.773 -24.125 -17.734 1 95.5 306 SER A CA 1
ATOM 2484 C C . SER A 1 306 ? -7.574 -24.844 -18.344 1 95.5 306 SER A C 1
ATOM 2486 O O . SER A 1 306 ? -6.434 -24.406 -18.172 1 95.5 306 SER A O 1
ATOM 2488 N N . SER A 1 307 ? -7.867 -25.938 -19.016 1 96.31 307 SER A N 1
ATOM 2489 C CA . SER A 1 307 ? -6.805 -26.641 -19.734 1 96.31 307 SER A CA 1
ATOM 2490 C C . SER A 1 307 ? -6.309 -25.828 -20.922 1 96.31 307 SER A C 1
ATOM 2492 O O . SER A 1 307 ? -7.016 -24.953 -21.422 1 96.31 307 SER A O 1
ATOM 2494 N N . ALA A 1 308 ? -5.055 -26.109 -21.312 1 97.62 308 ALA A N 1
ATOM 2495 C CA . ALA A 1 308 ? -4.504 -25.453 -22.484 1 97.62 308 ALA A CA 1
ATOM 2496 C C . ALA A 1 308 ? -5.379 -25.703 -23.719 1 97.62 308 ALA A C 1
ATOM 2498 O O . ALA A 1 308 ? -5.629 -24.797 -24.5 1 97.62 308 ALA A O 1
ATOM 2499 N N . GLY A 1 309 ? -5.828 -26.938 -23.828 1 97.25 309 GLY A N 1
ATOM 2500 C CA . GLY A 1 309 ? -6.691 -27.281 -24.953 1 97.25 309 GLY A CA 1
ATOM 2501 C C . GLY A 1 309 ? -7.98 -26.484 -24.984 1 97.25 309 GLY A C 1
ATOM 2502 O O . GLY A 1 309 ? -8.367 -25.953 -26.016 1 97.25 309 GLY A O 1
ATOM 2503 N N . ALA A 1 310 ? -8.625 -26.422 -23.859 1 97.19 310 ALA A N 1
ATOM 2504 C CA . ALA A 1 310 ? -9.883 -25.688 -23.75 1 97.19 310 ALA A CA 1
ATOM 2505 C C . ALA A 1 310 ? -9.68 -24.203 -24.047 1 97.19 310 ALA A C 1
ATOM 2507 O O . ALA A 1 310 ? -10.516 -23.578 -24.703 1 97.19 310 ALA A O 1
ATOM 2508 N N . PHE A 1 311 ? -8.594 -23.672 -23.594 1 98.38 311 PHE A N 1
ATOM 2509 C CA . PHE A 1 311 ? -8.297 -22.281 -23.859 1 98.38 311 PHE A CA 1
ATOM 2510 C C . PHE A 1 311 ? -8.109 -22.031 -25.359 1 98.38 311 PHE A C 1
ATOM 2512 O O . PHE A 1 311 ? -8.688 -21.109 -25.906 1 98.38 311 PHE A O 1
ATOM 2519 N N . MET A 1 312 ? -7.305 -22.844 -26.031 1 98.44 312 MET A N 1
ATOM 2520 C CA . MET A 1 312 ? -7.02 -22.656 -27.453 1 98.44 312 MET A CA 1
ATOM 2521 C C . MET A 1 312 ? -8.281 -22.828 -28.281 1 98.44 312 MET A C 1
ATOM 2523 O O . MET A 1 312 ? -8.5 -22.094 -29.25 1 98.44 312 MET A O 1
ATOM 2527 N N . GLU A 1 313 ? -9.062 -23.781 -27.859 1 97.81 313 GLU A N 1
ATOM 2528 C CA . GLU A 1 313 ? -10.336 -23.953 -28.547 1 97.81 313 GLU A CA 1
ATOM 2529 C C . GLU A 1 313 ? -11.203 -22.703 -28.438 1 97.81 313 GLU A C 1
ATOM 2531 O O . GLU A 1 313 ? -11.75 -22.234 -29.438 1 97.81 313 GLU A O 1
ATOM 2536 N N . GLY A 1 314 ? -11.359 -22.219 -27.266 1 98 314 GLY A N 1
ATOM 2537 C CA . GLY A 1 314 ? -12.109 -20.984 -27.062 1 98 314 GLY A CA 1
ATOM 2538 C C . GLY A 1 314 ? -11.523 -19.797 -27.812 1 98 314 GLY A C 1
ATOM 2539 O O . GLY A 1 314 ? -12.25 -18.984 -28.375 1 98 314 GLY A O 1
ATOM 2540 N N . PHE A 1 315 ? -10.219 -19.703 -27.828 1 98.31 315 PHE A N 1
ATOM 2541 C CA . PHE A 1 315 ? -9.5 -18.609 -28.469 1 98.31 315 PHE A CA 1
ATOM 2542 C C . PHE A 1 315 ? -9.75 -18.609 -29.984 1 98.31 315 PHE A C 1
ATOM 2544 O O . PHE A 1 315 ? -10.156 -17.594 -30.547 1 98.31 315 PHE A O 1
ATOM 2551 N N . TYR A 1 316 ? -9.602 -19.75 -30.625 1 98.12 316 TYR A N 1
ATOM 2552 C CA . TYR A 1 316 ? -9.68 -19.812 -32.062 1 98.12 316 TYR A CA 1
ATOM 2553 C C . TYR A 1 316 ? -11.125 -19.844 -32.531 1 98.12 316 TYR A C 1
ATOM 2555 O O . TYR A 1 316 ? -11.461 -19.312 -33.594 1 98.12 316 TYR A O 1
ATOM 2563 N N . ASP A 1 317 ? -11.992 -20.359 -31.688 1 97.38 317 ASP A N 1
ATOM 2564 C CA . ASP A 1 317 ? -13.391 -20.469 -32.094 1 97.38 317 ASP A CA 1
ATOM 2565 C C . ASP A 1 317 ? -14.203 -19.281 -31.609 1 97.38 317 ASP A C 1
ATOM 2567 O O . ASP A 1 317 ? -15.406 -19.203 -31.844 1 97.38 317 ASP A O 1
ATOM 2571 N N . HIS A 1 318 ? -13.594 -18.438 -30.875 1 96.75 318 HIS A N 1
ATOM 2572 C CA . HIS A 1 318 ? -14.273 -17.281 -30.328 1 96.75 318 HIS A CA 1
ATOM 2573 C C . HIS A 1 318 ? -15.516 -17.688 -29.531 1 96.75 318 HIS A C 1
ATOM 2575 O O . HIS A 1 318 ? -16.609 -17.156 -29.766 1 96.75 318 HIS A O 1
ATOM 2581 N N . LYS A 1 319 ? -15.305 -18.656 -28.672 1 97.19 319 LYS A N 1
ATOM 2582 C CA . LYS A 1 319 ? -16.438 -19.172 -27.906 1 97.19 319 LYS A CA 1
ATOM 2583 C C . LYS A 1 319 ? -16.938 -18.141 -26.891 1 97.19 319 LYS A C 1
ATOM 2585 O O . LYS A 1 319 ? -16.141 -17.453 -26.25 1 97.19 319 LYS A O 1
ATOM 2590 N N . PRO A 1 320 ? -18.219 -17.953 -26.812 1 97 320 PRO A N 1
ATOM 2591 C CA . PRO A 1 320 ? -18.766 -17.047 -25.797 1 97 320 PRO A CA 1
ATOM 2592 C C . PRO A 1 320 ? -18.688 -17.641 -24.391 1 97 320 PRO A C 1
ATOM 2594 O O . PRO A 1 320 ? -18.422 -18.828 -24.234 1 97 320 PRO A O 1
ATOM 2597 N N . ASP A 1 321 ? -18.875 -16.797 -23.406 1 95.5 321 ASP A N 1
ATOM 2598 C CA . ASP A 1 321 ? -18.984 -17.312 -22.031 1 95.5 321 ASP A CA 1
ATOM 2599 C C . ASP A 1 321 ? -20.328 -17.984 -21.812 1 95.5 321 ASP A C 1
ATOM 2601 O O . ASP A 1 321 ? -21.109 -18.156 -22.75 1 95.5 321 ASP A O 1
ATOM 2605 N N . SER A 1 322 ? -20.531 -18.469 -20.625 1 92.19 322 SER A N 1
ATOM 2606 C CA . SER A 1 322 ? -21.734 -19.25 -20.328 1 92.19 322 SER A CA 1
ATOM 2607 C C . SER A 1 322 ? -23 -18.438 -20.562 1 92.19 322 SER A C 1
ATOM 2609 O O . SER A 1 322 ? -24.062 -18.984 -20.844 1 92.19 322 SER A O 1
ATOM 2611 N N . ASP A 1 323 ? -22.922 -17.094 -20.547 1 94.44 323 ASP A N 1
ATOM 2612 C CA . ASP A 1 323 ? -24.078 -16.203 -20.703 1 94.44 323 ASP A CA 1
ATOM 2613 C C . ASP A 1 323 ? -24.125 -15.633 -22.125 1 94.44 323 ASP A C 1
ATOM 2615 O O . ASP A 1 323 ? -24.938 -14.742 -22.406 1 94.44 323 ASP A O 1
ATOM 2619 N N . GLY A 1 324 ? -23.234 -16.109 -22.891 1 93.88 324 GLY A N 1
ATOM 2620 C CA . GLY A 1 324 ? -23.219 -15.672 -24.281 1 93.88 324 GLY A CA 1
ATOM 2621 C C . GLY A 1 324 ? -22.422 -14.391 -24.484 1 93.88 324 GLY A C 1
ATOM 2622 O O . GLY A 1 324 ? -22.484 -13.781 -25.547 1 93.88 324 GLY A O 1
ATOM 2623 N N . GLY A 1 325 ? -21.75 -14.023 -23.5 1 95.25 325 GLY A N 1
ATOM 2624 C CA . GLY A 1 325 ? -21.016 -12.773 -23.578 1 95.25 325 GLY A CA 1
ATOM 2625 C C . GLY A 1 325 ? -19.531 -12.969 -23.828 1 95.25 325 GLY A C 1
ATOM 2626 O O . GLY A 1 325 ? -19.109 -14.023 -24.297 1 95.25 325 GLY A O 1
ATOM 2627 N N . ASP A 1 326 ? -18.781 -11.891 -23.656 1 95.88 326 ASP A N 1
ATOM 2628 C CA . ASP A 1 326 ? -17.375 -11.867 -24.047 1 95.88 326 ASP A CA 1
ATOM 2629 C C . ASP A 1 326 ? -16.453 -11.914 -22.828 1 95.88 326 ASP A C 1
ATOM 2631 O O . ASP A 1 326 ? -15.258 -11.648 -22.938 1 95.88 326 ASP A O 1
ATOM 2635 N N . GLN A 1 327 ? -16.984 -12.242 -21.688 1 97.5 327 GLN A N 1
ATOM 2636 C CA . GLN A 1 327 ? -16.188 -12.352 -20.484 1 97.5 327 GLN A CA 1
ATOM 2637 C C . GLN A 1 327 ? -15.492 -13.711 -20.391 1 97.5 327 GLN A C 1
ATOM 2639 O O . GLN A 1 327 ? -15.852 -14.547 -19.578 1 97.5 327 GLN A O 1
ATOM 2644 N N . THR A 1 328 ? -14.492 -13.859 -21.234 1 98.44 328 THR A N 1
ATOM 2645 C CA . THR A 1 328 ? -13.734 -15.109 -21.328 1 98.44 328 THR A CA 1
ATOM 2646 C C . THR A 1 328 ? -12.242 -14.852 -21.172 1 98.44 328 THR A C 1
ATOM 2648 O O . THR A 1 328 ? -11.766 -13.742 -21.438 1 98.44 328 THR A O 1
ATOM 2651 N N . ALA A 1 329 ? -11.539 -15.922 -20.75 1 98.5 329 ALA A N 1
ATOM 2652 C CA . ALA A 1 329 ? -10.094 -15.812 -20.578 1 98.5 329 ALA A CA 1
ATOM 2653 C C . ALA A 1 329 ? -9.406 -15.484 -21.906 1 98.5 329 ALA A C 1
ATOM 2655 O O . ALA A 1 329 ? -8.438 -14.727 -21.938 1 98.5 329 ALA A O 1
ATOM 2656 N N . TRP A 1 330 ? -9.906 -16.047 -23.062 1 98.56 330 TRP A N 1
ATOM 2657 C CA . TRP A 1 330 ? -9.258 -15.875 -24.359 1 98.56 330 TRP A CA 1
ATOM 2658 C C . TRP A 1 330 ? -9.57 -14.5 -24.938 1 98.56 330 TRP A C 1
ATOM 2660 O O . TRP A 1 330 ? -8.742 -13.906 -25.625 1 98.56 330 TRP A O 1
ATOM 2670 N N . ASN A 1 331 ? -10.758 -13.969 -24.688 1 98.44 331 ASN A N 1
ATOM 2671 C CA . ASN A 1 331 ? -11.008 -12.586 -25.078 1 98.44 331 ASN A CA 1
ATOM 2672 C C . ASN A 1 331 ? -10.188 -11.609 -24.234 1 98.44 331 ASN A C 1
ATOM 2674 O O . ASN A 1 331 ? -9.688 -10.609 -24.734 1 98.44 331 ASN A O 1
ATOM 2678 N N . THR A 1 332 ? -10.125 -11.875 -22.969 1 98.75 332 THR A N 1
ATOM 2679 C CA . THR A 1 332 ? -9.32 -11.039 -22.078 1 98.75 332 THR A CA 1
ATOM 2680 C C . THR A 1 332 ? -7.855 -11.047 -22.5 1 98.75 332 THR A C 1
ATOM 2682 O O . THR A 1 332 ? -7.191 -10.008 -22.484 1 98.75 332 THR A O 1
ATOM 2685 N N . PHE A 1 333 ? -7.383 -12.195 -22.875 1 98.75 333 PHE A N 1
ATOM 2686 C CA . PHE A 1 333 ? -6.043 -12.328 -23.438 1 98.75 333 PHE A CA 1
ATOM 2687 C C . PHE A 1 333 ? -5.84 -11.375 -24.609 1 98.75 333 PHE A C 1
ATOM 2689 O O . PHE A 1 333 ? -4.863 -10.625 -24.641 1 98.75 333 PHE A O 1
ATOM 2696 N N . ARG A 1 334 ? -6.734 -11.328 -25.531 1 98.5 334 ARG A N 1
ATOM 2697 C CA . ARG A 1 334 ? -6.641 -10.445 -26.688 1 98.5 334 ARG A CA 1
ATOM 2698 C C . ARG A 1 334 ? -6.652 -8.977 -26.266 1 98.5 334 ARG A C 1
ATOM 2700 O O . ARG A 1 334 ? -5.797 -8.203 -26.688 1 98.5 334 ARG A O 1
ATOM 2707 N N . VAL A 1 335 ? -7.613 -8.648 -25.406 1 98.38 335 VAL A N 1
ATOM 2708 C CA . VAL A 1 335 ? -7.852 -7.262 -25.031 1 98.38 335 VAL A CA 1
ATOM 2709 C C . VAL A 1 335 ? -6.668 -6.738 -24.219 1 98.38 335 VAL A C 1
ATOM 2711 O O . VAL A 1 335 ? -6.211 -5.613 -24.422 1 98.38 335 VAL A O 1
ATOM 2714 N N . MET A 1 336 ? -6.18 -7.559 -23.328 1 98.5 336 MET A N 1
ATOM 2715 C CA . MET A 1 336 ? -5.094 -7.137 -22.453 1 98.5 336 MET A CA 1
ATOM 2716 C C . MET A 1 336 ? -3.836 -6.816 -23.25 1 98.5 336 MET A C 1
ATOM 2718 O O . MET A 1 336 ? -3.258 -5.738 -23.094 1 98.5 336 MET A O 1
ATOM 2722 N N . PHE A 1 337 ? -3.408 -7.723 -24.094 1 98.38 337 PHE A N 1
ATOM 2723 C CA . PHE A 1 337 ? -2.143 -7.539 -24.781 1 98.38 337 PHE A CA 1
ATOM 2724 C C . PHE A 1 337 ? -2.27 -6.48 -25.875 1 98.38 337 PHE A C 1
ATOM 2726 O O . PHE A 1 337 ? -1.3 -5.789 -26.188 1 98.38 337 PHE A O 1
ATOM 2733 N N . GLU A 1 338 ? -3.463 -6.332 -26.391 1 97.81 338 GLU A N 1
ATOM 2734 C CA . GLU A 1 338 ? -3.695 -5.211 -27.297 1 97.81 338 GLU A CA 1
ATOM 2735 C C . GLU A 1 338 ? -3.557 -3.875 -26.578 1 97.81 338 GLU A C 1
ATOM 2737 O O . GLU A 1 338 ? -2.977 -2.93 -27.125 1 97.81 338 GLU A O 1
ATOM 2742 N N . ARG A 1 339 ? -4.145 -3.82 -25.438 1 97.56 339 ARG A N 1
ATOM 2743 C CA . ARG A 1 339 ? -4.074 -2.582 -24.672 1 97.56 339 ARG A CA 1
ATOM 2744 C C . ARG A 1 339 ? -2.631 -2.254 -24.297 1 97.56 339 ARG A C 1
ATOM 2746 O O . ARG A 1 339 ? -2.223 -1.091 -24.328 1 97.56 339 ARG A O 1
ATOM 2753 N N . ILE A 1 340 ? -1.833 -3.256 -23.891 1 97.88 340 ILE A N 1
ATOM 2754 C CA . ILE A 1 340 ? -0.419 -3.064 -23.578 1 97.88 340 ILE A CA 1
ATOM 2755 C C . ILE A 1 340 ? 0.297 -2.482 -24.797 1 97.88 340 ILE A C 1
ATOM 2757 O O . ILE A 1 340 ? 1.033 -1.5 -24.672 1 97.88 340 ILE A O 1
ATOM 2761 N N . GLU A 1 341 ? 0.062 -3.1 -25.906 1 95.62 341 GLU A N 1
ATOM 2762 C CA . GLU A 1 341 ? 0.695 -2.646 -27.141 1 95.62 341 GLU A CA 1
ATOM 2763 C C . GLU A 1 341 ? 0.325 -1.2 -27.453 1 95.62 341 GLU A C 1
ATOM 2765 O O . GLU A 1 341 ? 1.183 -0.406 -27.844 1 95.62 341 GLU A O 1
ATOM 2770 N N . THR A 1 342 ? -0.949 -0.893 -27.312 1 95.69 342 THR A N 1
ATOM 2771 C CA . THR A 1 342 ? -1.425 0.459 -27.578 1 95.69 342 THR A CA 1
ATOM 2772 C C . THR A 1 342 ? -0.701 1.473 -26.703 1 95.69 342 THR A C 1
ATOM 2774 O O . THR A 1 342 ? -0.248 2.512 -27.188 1 95.69 342 THR A O 1
ATOM 2777 N N . LEU A 1 343 ? -0.542 1.181 -25.453 1 95.31 343 LEU A N 1
ATOM 2778 C CA . LEU A 1 343 ? 0.08 2.105 -24.516 1 95.31 343 LEU A CA 1
ATOM 2779 C C . LEU A 1 343 ? 1.582 2.201 -24.766 1 95.31 343 LEU A C 1
ATOM 2781 O O . LEU A 1 343 ? 2.166 3.281 -24.641 1 95.31 343 LEU A O 1
ATOM 2785 N N . GLU A 1 344 ? 2.176 1.089 -25.094 1 93.5 344 GLU A N 1
ATOM 2786 C CA . GLU A 1 344 ? 3.609 1.091 -25.375 1 93.5 344 GLU A CA 1
ATOM 2787 C C . GLU A 1 344 ? 3.926 1.864 -26.656 1 93.5 344 GLU A C 1
ATOM 2789 O O . GLU A 1 344 ? 4.992 2.475 -26.766 1 93.5 344 GLU A O 1
ATOM 2794 N N . ASN A 1 345 ? 3.043 1.862 -27.578 1 89.44 345 ASN A N 1
ATOM 2795 C CA . ASN A 1 345 ? 3.236 2.574 -28.828 1 89.44 345 ASN A CA 1
ATOM 2796 C C . ASN A 1 345 ? 2.959 4.066 -28.688 1 89.44 345 ASN A C 1
ATOM 2798 O O . ASN A 1 345 ? 3.508 4.883 -29.422 1 89.44 345 ASN A O 1
ATOM 2802 N N . GLN A 1 346 ? 2.006 4.441 -27.875 1 83.62 346 GLN A N 1
ATOM 2803 C CA . GLN A 1 346 ? 1.742 5.852 -27.625 1 83.62 346 GLN A CA 1
ATOM 2804 C C . GLN A 1 346 ? 2.957 6.535 -27 1 83.62 346 GLN A C 1
ATOM 2806 O O . GLN A 1 346 ? 3.223 7.707 -27.266 1 83.62 346 GLN A O 1
ATOM 2811 N N . ALA A 1 347 ? 3.58 5.867 -26.234 1 64 347 ALA A N 1
ATOM 2812 C CA . ALA A 1 347 ? 4.762 6.406 -25.562 1 64 347 ALA A CA 1
ATOM 2813 C C . ALA A 1 347 ? 5.883 6.68 -26.562 1 64 347 ALA A C 1
ATOM 2815 O O . ALA A 1 347 ? 6.633 7.648 -26.406 1 64 347 ALA A O 1
ATOM 2816 N N . LYS A 1 348 ? 6.105 5.832 -27.547 1 62.5 348 LYS A N 1
ATOM 2817 C CA . LYS A 1 348 ? 7.117 5.988 -28.578 1 62.5 348 LYS A CA 1
ATOM 2818 C C . LYS A 1 348 ? 6.836 7.215 -29.453 1 62.5 348 LYS A C 1
ATOM 2820 O O . LYS A 1 348 ? 7.762 7.914 -29.859 1 62.5 348 LYS A O 1
ATOM 2825 N N . THR A 1 349 ? 5.617 7.445 -29.734 1 55.25 349 THR A N 1
ATOM 2826 C CA . THR A 1 349 ? 5.262 8.539 -30.625 1 55.25 349 THR A CA 1
ATOM 2827 C C . THR A 1 349 ? 5.484 9.891 -29.953 1 55.25 349 THR A C 1
ATOM 2829 O O . THR A 1 349 ? 5.953 10.836 -30.578 1 55.25 349 THR A O 1
ATOM 2832 N N . VAL A 1 350 ? 5.312 9.914 -28.75 1 49.84 350 VAL A N 1
ATOM 2833 C CA . VAL A 1 350 ? 5.512 11.203 -28.094 1 49.84 350 VAL A CA 1
ATOM 2834 C C . VAL A 1 350 ? 7.004 11.477 -27.953 1 49.84 350 VAL A C 1
ATOM 2836 O O . VAL A 1 350 ? 7.445 12.625 -28.078 1 49.84 350 VAL A O 1
ATOM 2839 N N . SER A 1 351 ? 7.793 10.516 -27.797 1 48.69 351 SER A N 1
ATOM 2840 C CA . SER A 1 351 ? 9.242 10.688 -27.688 1 48.69 351 SER A CA 1
ATOM 2841 C C . SER A 1 351 ? 9.852 11.023 -29.047 1 48.69 351 SER A C 1
ATOM 2843 O O . SER A 1 351 ? 10.844 11.75 -29.125 1 48.69 351 SER A O 1
ATOM 2845 N N . GLN A 1 352 ? 9.367 10.492 -30.125 1 42.56 352 GLN A N 1
ATOM 2846 C CA . GLN A 1 352 ? 9.891 10.852 -31.438 1 42.56 352 GLN A CA 1
ATOM 2847 C C . GLN A 1 352 ? 9.414 12.234 -31.859 1 42.56 352 GLN A C 1
ATOM 2849 O O . GLN A 1 352 ? 10.07 12.906 -32.656 1 42.56 352 GLN A O 1
ATOM 2854 N N . ALA A 1 353 ? 8.445 12.492 -31.375 1 37.22 353 ALA A N 1
ATOM 2855 C CA . ALA A 1 353 ? 7.977 13.828 -31.75 1 37.22 353 ALA A CA 1
ATOM 2856 C C . ALA A 1 353 ? 8.68 14.906 -30.922 1 37.22 353 ALA A C 1
ATOM 2858 O O . ALA A 1 353 ? 8.656 16.078 -31.281 1 37.22 353 ALA A O 1
ATOM 2859 N N . LYS A 1 354 ? 9.352 14.539 -29.969 1 36.06 354 LYS A N 1
ATOM 2860 C CA . LYS A 1 354 ? 10.156 15.547 -29.281 1 36.06 354 LYS A CA 1
ATOM 2861 C C . LYS A 1 354 ? 11.594 15.539 -29.797 1 36.06 354 LYS A C 1
ATOM 2863 O O . LYS A 1 354 ? 12.234 14.484 -29.844 1 36.06 354 LYS A O 1
ATOM 2868 N N . MET B 1 1 ? -20.531 4.559 -13.398 1 32.84 1 MET B N 1
ATOM 2869 C CA . MET B 1 1 ? -21.109 4.816 -12.078 1 32.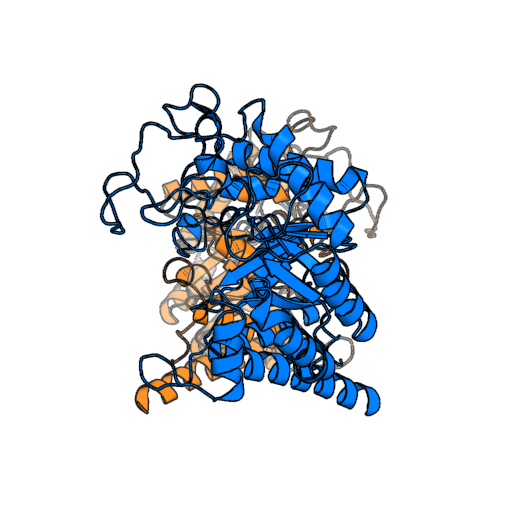84 1 MET B CA 1
ATOM 2870 C C . MET B 1 1 ? -20.672 6.184 -11.555 1 32.84 1 MET B C 1
ATOM 2872 O O . MET B 1 1 ? -19.547 6.613 -11.773 1 32.84 1 MET B O 1
ATOM 2876 N N . ALA B 1 2 ? -21.516 7.145 -11.43 1 43.19 2 ALA B N 1
ATOM 2877 C CA . ALA B 1 2 ? -21.281 8.5 -10.938 1 43.19 2 ALA B CA 1
ATOM 2878 C C . ALA B 1 2 ? -20.25 8.508 -9.812 1 43.19 2 ALA B C 1
ATOM 2880 O O . ALA B 1 2 ? -20.344 7.711 -8.875 1 43.19 2 ALA B O 1
ATOM 2881 N N . ALA B 1 3 ? -19.094 9.25 -10.047 1 67.5 3 ALA B N 1
ATOM 2882 C CA . ALA B 1 3 ? -18.078 9.203 -8.992 1 67.5 3 ALA B CA 1
ATOM 2883 C C . ALA B 1 3 ? -18.641 9.734 -7.672 1 67.5 3 ALA B C 1
ATOM 2885 O O . ALA B 1 3 ? -19.281 10.781 -7.641 1 67.5 3 ALA B O 1
ATOM 2886 N N . ASP B 1 4 ? -18.703 9.07 -6.594 1 81.38 4 ASP B N 1
ATOM 2887 C CA . ASP B 1 4 ? -19.062 9.43 -5.23 1 81.38 4 ASP B CA 1
ATOM 2888 C C . ASP B 1 4 ? -18.266 10.648 -4.75 1 81.38 4 ASP B C 1
ATOM 2890 O O . ASP B 1 4 ? -17.062 10.727 -4.969 1 81.38 4 ASP B O 1
ATOM 2894 N N . PRO B 1 5 ? -19.047 11.742 -4.398 1 90.94 5 PRO B N 1
ATOM 2895 C CA . PRO B 1 5 ? -18.312 12.898 -3.867 1 90.94 5 PRO B CA 1
ATOM 2896 C C . PRO B 1 5 ? -17.281 12.508 -2.82 1 90.94 5 PRO B C 1
ATOM 2898 O O . PRO B 1 5 ? -17.469 11.547 -2.074 1 90.94 5 PRO B O 1
ATOM 2901 N N . LEU B 1 6 ? -16.25 13.258 -2.85 1 97 6 LEU B N 1
ATOM 2902 C CA . LEU B 1 6 ? -15.227 13.023 -1.828 1 97 6 LEU B CA 1
ATOM 2903 C C . LEU B 1 6 ? -15.758 13.391 -0.446 1 97 6 LEU B C 1
ATOM 2905 O O . LEU B 1 6 ? -16.359 14.453 -0.272 1 97 6 LEU B O 1
ATOM 2909 N N . PRO B 1 7 ? -15.57 12.555 0.523 1 97.75 7 PRO B N 1
ATOM 2910 C CA . PRO B 1 7 ? -16.031 12.883 1.876 1 97.75 7 PRO B CA 1
ATOM 2911 C C . PRO B 1 7 ? -15.367 14.141 2.436 1 97.75 7 PRO B C 1
ATOM 2913 O O . PRO B 1 7 ? -16.031 14.938 3.109 1 97.75 7 PRO B O 1
ATOM 2916 N N . VAL B 1 8 ? -14.07 14.305 2.15 1 98.69 8 VAL B N 1
ATOM 2917 C CA . VAL B 1 8 ? -13.344 15.453 2.691 1 98.69 8 VAL B CA 1
ATOM 2918 C C . VAL B 1 8 ? -12.68 16.234 1.557 1 98.69 8 VAL B C 1
ATOM 2920 O O . VAL B 1 8 ? -11.938 15.656 0.759 1 98.69 8 VAL B O 1
ATOM 2923 N N . LYS B 1 9 ? -12.969 17.406 1.403 1 98.81 9 LYS B N 1
ATOM 2924 C CA . LYS B 1 9 ? -12.312 18.453 0.609 1 98.81 9 LYS B CA 1
ATOM 2925 C C . LYS B 1 9 ? -11.711 19.531 1.503 1 98.81 9 LYS B C 1
ATOM 2927 O O . LYS B 1 9 ? -12.414 20.422 1.96 1 98.81 9 LYS B O 1
ATOM 2932 N N . ALA B 1 10 ? -10.391 19.406 1.681 1 98.88 10 ALA B N 1
ATOM 2933 C CA . ALA B 1 10 ? -9.789 20.141 2.787 1 98.88 10 ALA B CA 1
ATOM 2934 C C . ALA B 1 10 ? -8.797 21.188 2.275 1 98.88 10 ALA B C 1
ATOM 2936 O O . ALA B 1 10 ? -8.281 21.062 1.162 1 98.88 10 ALA B O 1
ATOM 2937 N N . PHE B 1 11 ? -8.648 22.203 3.055 1 98.88 11 PHE B N 1
ATOM 2938 C CA . PHE B 1 11 ? -7.68 23.281 2.895 1 98.88 11 PHE B CA 1
ATOM 2939 C C . PHE B 1 11 ? -6.898 23.5 4.184 1 98.88 11 PHE B C 1
ATOM 2941 O O . PHE B 1 11 ? -7.488 23.594 5.262 1 98.88 11 PHE B O 1
ATOM 2948 N N . ALA B 1 12 ? -5.547 23.422 4.121 1 98.94 12 ALA B N 1
ATOM 2949 C CA . ALA B 1 12 ? -4.688 23.641 5.281 1 98.94 12 ALA B CA 1
ATOM 2950 C C . ALA B 1 12 ? -3.811 24.875 5.098 1 98.94 12 ALA B C 1
ATOM 2952 O O . ALA B 1 12 ? -3.102 25 4.098 1 98.94 12 ALA B O 1
ATOM 2953 N N . ILE B 1 13 ? -3.822 25.719 6.102 1 98.81 13 ILE B N 1
ATOM 2954 C CA . ILE B 1 13 ? -3.1 26.969 5.98 1 98.81 13 ILE B CA 1
ATOM 2955 C C . ILE B 1 13 ? -2.795 27.531 7.367 1 98.81 13 ILE B C 1
ATOM 2957 O O . ILE B 1 13 ? -3.41 27.125 8.359 1 98.81 13 ILE B O 1
ATOM 2961 N N . LYS B 1 14 ? -1.804 28.406 7.445 1 98.31 14 LYS B N 1
ATOM 2962 C CA . LYS B 1 14 ? -1.546 29.125 8.695 1 98.31 14 LYS B CA 1
ATOM 2963 C C . LYS B 1 14 ? -2.744 29.969 9.109 1 98.31 14 LYS B C 1
ATOM 2965 O O . LYS B 1 14 ? -3.375 30.609 8.266 1 98.31 14 LYS B O 1
ATOM 2970 N N . ALA B 1 15 ? -3.041 29.953 10.367 1 98.19 15 ALA B N 1
ATOM 2971 C CA . ALA B 1 15 ? -4.098 30.828 10.867 1 98.19 15 ALA B CA 1
ATOM 2972 C C . ALA B 1 15 ? -3.787 32.281 10.555 1 98.19 15 ALA B C 1
ATOM 2974 O O . ALA B 1 15 ? -2.637 32.719 10.656 1 98.19 15 ALA B O 1
ATOM 2975 N N . PRO B 1 16 ? -4.828 33.031 10.156 1 97.75 16 PRO B N 1
ATOM 2976 C CA . PRO B 1 16 ? -4.59 34.469 9.898 1 97.75 16 PRO B CA 1
ATOM 2977 C C . PRO B 1 16 ? -4.223 35.25 11.164 1 97.75 16 PRO B C 1
ATOM 2979 O O . PRO B 1 16 ? -4.66 34.875 12.258 1 97.75 16 PRO B O 1
ATOM 2982 N N . ASN B 1 17 ? -3.375 36.25 10.984 1 93.81 17 ASN B N 1
ATOM 2983 C CA . ASN B 1 17 ? -3.197 37.156 12.102 1 93.81 17 ASN B CA 1
ATOM 2984 C C . ASN B 1 17 ? -4.395 38.094 12.258 1 93.81 17 ASN B C 1
ATOM 2986 O O . ASN B 1 17 ? -5.305 38.094 11.422 1 93.81 17 ASN B O 1
ATOM 2990 N N . SER B 1 18 ? -4.324 38.812 13.344 1 94.31 18 SER B N 1
ATOM 2991 C CA . SER B 1 18 ? -5.453 39.656 13.695 1 94.31 18 SER B CA 1
ATOM 2992 C C . SER B 1 18 ? -5.793 40.625 12.555 1 94.31 18 SER B C 1
ATOM 2994 O O . SER B 1 18 ? -6.969 40.844 12.266 1 94.31 18 SER B O 1
ATOM 2996 N N . LYS B 1 19 ? -4.832 41.125 11.859 1 94.44 19 LYS B N 1
ATOM 2997 C CA . LYS B 1 19 ? -5.035 42.125 10.805 1 94.44 19 LYS B CA 1
ATOM 2998 C C . LYS B 1 19 ? -5.605 41.5 9.547 1 94.44 19 LYS B C 1
ATOM 3000 O O . LYS B 1 19 ? -6.191 42.188 8.703 1 94.44 19 LYS B O 1
ATOM 3005 N N . GLU B 1 20 ? -5.426 40.188 9.398 1 96.25 20 GLU B N 1
ATOM 3006 C CA . GLU B 1 20 ? -5.828 39.438 8.203 1 96.25 20 GLU B CA 1
ATOM 3007 C C . GLU B 1 20 ? -7.184 38.781 8.391 1 96.25 20 GLU B C 1
ATOM 3009 O O . GLU B 1 20 ? -7.746 38.219 7.445 1 96.25 20 GLU B O 1
ATOM 3014 N N . LEU B 1 21 ? -7.738 38.844 9.602 1 97.94 21 LEU B N 1
ATOM 3015 C CA . LEU B 1 21 ? -8.867 38 10 1 97.94 21 LEU B CA 1
ATOM 3016 C C . LEU B 1 21 ? -10.086 38.312 9.133 1 97.94 21 LEU B C 1
ATOM 3018 O O . LEU B 1 21 ? -10.711 37.375 8.609 1 97.94 21 LEU B O 1
ATOM 3022 N N . ASN B 1 22 ? -10.438 39.594 9 1 97.81 22 ASN B N 1
ATOM 3023 C CA . ASN B 1 22 ? -11.625 39.938 8.227 1 97.81 22 ASN B CA 1
ATOM 3024 C C . ASN B 1 22 ? -11.508 39.469 6.777 1 97.81 22 ASN B C 1
ATOM 3026 O O . ASN B 1 22 ? -12.469 38.938 6.211 1 97.81 22 ASN B O 1
ATOM 3030 N N . GLN B 1 23 ? -10.391 39.656 6.211 1 98.25 23 GLN B N 1
ATOM 3031 C CA . GLN B 1 23 ? -10.156 39.219 4.84 1 98.25 23 GLN B CA 1
ATOM 3032 C C . GLN B 1 23 ? -10.242 37.719 4.73 1 98.25 23 GLN B C 1
ATOM 3034 O O . GLN B 1 23 ? -10.75 37.188 3.738 1 98.25 23 GLN B O 1
ATOM 3039 N N . PHE B 1 24 ? -9.727 37.062 5.68 1 98.75 24 PHE B N 1
ATOM 3040 C CA . PHE B 1 24 ? -9.734 35.625 5.672 1 98.75 24 PHE B CA 1
ATOM 3041 C C . PHE B 1 24 ? -11.164 35.094 5.773 1 98.75 24 PHE B C 1
ATOM 3043 O O . PHE B 1 24 ? -11.523 34.125 5.094 1 98.75 24 PHE B O 1
ATOM 3050 N N . ILE B 1 25 ? -11.93 35.688 6.637 1 98.75 25 ILE B N 1
ATOM 3051 C CA . ILE B 1 25 ? -13.328 35.281 6.773 1 98.75 25 ILE B CA 1
ATOM 3052 C C . ILE B 1 25 ? -14.062 35.5 5.453 1 98.75 25 ILE B C 1
ATOM 3054 O O . ILE B 1 25 ? -14.867 34.688 5.035 1 98.75 25 ILE B O 1
ATOM 3058 N N . GLN B 1 26 ? -13.766 36.594 4.789 1 98.62 26 GLN B N 1
ATOM 3059 C CA . GLN B 1 26 ? -14.328 36.844 3.463 1 98.62 26 GLN B CA 1
ATOM 3060 C C . GLN B 1 26 ? -13.891 35.75 2.486 1 98.62 26 GLN B C 1
ATOM 3062 O O . GLN B 1 26 ? -14.688 35.312 1.658 1 98.62 26 GLN B O 1
ATOM 3067 N N . PHE B 1 27 ? -12.672 35.375 2.523 1 98.75 27 PHE B N 1
ATOM 3068 C CA . PHE B 1 27 ? -12.141 34.281 1.687 1 98.75 27 PHE B CA 1
ATOM 3069 C C . PHE B 1 27 ? -12.898 33 1.936 1 98.75 27 PHE B C 1
ATOM 3071 O O . PHE B 1 27 ? -13.203 32.25 0.996 1 98.75 27 PHE B O 1
ATOM 3078 N N . MET B 1 28 ? -13.188 32.688 3.223 1 98.75 28 MET B N 1
ATOM 3079 C CA . MET B 1 28 ? -13.984 31.516 3.553 1 98.75 28 MET B CA 1
ATOM 3080 C C . MET B 1 28 ? -15.359 31.578 2.896 1 98.75 28 MET B C 1
ATOM 3082 O O . MET B 1 28 ? -15.812 30.609 2.295 1 98.75 28 MET B O 1
ATOM 3086 N N . ASP B 1 29 ? -15.961 32.75 2.949 1 98.69 29 ASP B N 1
ATOM 3087 C CA . ASP B 1 29 ? -17.328 32.969 2.475 1 98.69 29 ASP B CA 1
ATOM 3088 C C . ASP B 1 29 ? -17.391 32.938 0.949 1 98.69 29 ASP B C 1
ATOM 3090 O O . ASP B 1 29 ? -18.297 32.375 0.364 1 98.69 29 ASP B O 1
ATOM 3094 N N . GLU B 1 30 ? -16.406 33.5 0.325 1 98.56 30 GLU B N 1
ATOM 3095 C CA . GLU B 1 30 ? -16.547 33.812 -1.094 1 98.56 30 GLU B CA 1
ATOM 3096 C C . GLU B 1 30 ? -15.758 32.844 -1.955 1 98.56 30 GLU B C 1
ATOM 3098 O O . GLU B 1 30 ? -16.031 32.688 -3.146 1 98.56 30 GLU B O 1
ATOM 3103 N N . GLU B 1 31 ? -14.742 32.219 -1.375 1 98.62 31 GLU B N 1
ATOM 3104 C CA . GLU B 1 31 ? -13.875 31.375 -2.176 1 98.62 31 GLU B CA 1
ATOM 3105 C C . GLU B 1 31 ? -13.969 29.906 -1.732 1 98.62 31 GLU B C 1
ATOM 3107 O O . GLU B 1 31 ? -14.141 29.016 -2.562 1 98.62 31 GLU B O 1
ATOM 3112 N N . MET B 1 32 ? -13.883 29.625 -0.433 1 98.75 32 MET B N 1
ATOM 3113 C CA . MET B 1 32 ? -13.867 28.25 0.043 1 98.75 32 MET B CA 1
ATOM 3114 C C . MET B 1 32 ? -15.258 27.625 -0.064 1 98.75 32 MET B C 1
ATOM 3116 O O . MET B 1 32 ? -15.414 26.547 -0.638 1 98.75 32 MET B O 1
ATOM 3120 N N . ALA B 1 33 ? -16.266 28.328 0.469 1 98.31 33 ALA B N 1
ATOM 3121 C CA . ALA B 1 33 ? -17.609 27.781 0.568 1 98.31 33 ALA B CA 1
ATOM 3122 C C . ALA B 1 33 ? -18.156 27.422 -0.81 1 98.31 33 ALA B C 1
ATOM 3124 O O . ALA B 1 33 ? -18.641 26.297 -1.021 1 98.31 33 ALA B O 1
ATOM 3125 N N . PRO B 1 34 ? -18.062 28.281 -1.847 1 97.94 34 PRO B N 1
ATOM 3126 C CA . PRO B 1 34 ? -18.609 27.938 -3.16 1 97.94 34 PRO B CA 1
ATOM 3127 C C . PRO B 1 34 ? -17.891 26.766 -3.822 1 97.94 34 PRO B C 1
ATOM 3129 O O . PRO B 1 34 ? -18.438 26.141 -4.734 1 97.94 34 PRO B O 1
ATOM 3132 N N . ARG B 1 35 ? -16.719 26.453 -3.379 1 97.81 35 ARG B N 1
ATOM 3133 C CA . ARG B 1 35 ? -15.938 25.359 -3.975 1 97.81 35 ARG B CA 1
ATOM 3134 C C . ARG B 1 35 ? -16.219 24.047 -3.262 1 97.81 35 ARG B C 1
ATOM 3136 O O . ARG B 1 35 ? -15.625 23.016 -3.602 1 97.81 35 ARG B O 1
ATOM 3143 N N . GLY B 1 36 ? -17.031 24.109 -2.238 1 97.19 36 GLY B N 1
ATOM 3144 C CA . GLY B 1 36 ? -17.438 22.906 -1.537 1 97.19 36 GLY B CA 1
ATOM 3145 C C . GLY B 1 36 ? -16.406 22.438 -0.525 1 97.19 36 GLY B C 1
ATOM 3146 O O . GLY B 1 36 ? -16.453 21.281 -0.082 1 97.19 36 GLY B O 1
ATOM 3147 N N . ILE B 1 37 ? -15.469 23.266 -0.165 1 98.69 37 ILE B N 1
ATOM 3148 C CA . ILE B 1 37 ? -14.508 22.938 0.885 1 98.69 37 ILE B CA 1
ATOM 3149 C C . ILE B 1 37 ? -15.242 22.719 2.207 1 98.69 37 ILE B C 1
ATOM 3151 O O . ILE B 1 37 ? -16.016 23.578 2.639 1 98.69 37 ILE B O 1
ATOM 3155 N N . ASN B 1 38 ? -14.992 21.547 2.826 1 98.75 38 ASN B N 1
ATOM 3156 C CA . ASN B 1 38 ? -15.789 21.25 4.012 1 98.75 38 ASN B CA 1
ATOM 3157 C C . ASN B 1 38 ? -14.906 21.062 5.246 1 98.75 38 ASN B C 1
ATOM 3159 O O . ASN B 1 38 ? -15.414 20.812 6.34 1 98.75 38 ASN B O 1
ATOM 3163 N N . THR B 1 39 ? -13.633 21.219 5.121 1 98.94 39 THR B N 1
ATOM 3164 C CA . THR B 1 39 ? -12.703 21.078 6.23 1 98.94 39 THR B CA 1
ATOM 3165 C C . THR B 1 39 ? -11.547 22.062 6.098 1 98.94 39 THR B C 1
ATOM 3167 O O . THR B 1 39 ? -10.93 22.172 5.035 1 98.94 39 THR B O 1
ATOM 3170 N N . LEU B 1 40 ? -11.312 22.812 7.102 1 98.94 40 LEU B N 1
ATOM 3171 C CA . LEU B 1 40 ? -10.227 23.781 7.145 1 98.94 40 LEU B CA 1
ATOM 3172 C C . LEU B 1 40 ? -9.305 23.516 8.328 1 98.94 40 LEU B C 1
ATOM 3174 O O . LEU B 1 40 ? -9.734 23.562 9.477 1 98.94 40 LEU B O 1
ATOM 3178 N N . ILE B 1 41 ? -8.07 23.094 8.039 1 98.94 41 ILE B N 1
ATOM 3179 C CA . ILE B 1 41 ? -7.039 22.984 9.062 1 98.94 41 ILE B CA 1
ATOM 3180 C C . ILE B 1 41 ? -6.309 24.312 9.219 1 98.94 41 ILE B C 1
ATOM 3182 O O . ILE B 1 41 ? -5.762 24.844 8.25 1 98.94 41 ILE B O 1
ATOM 3186 N N . LEU B 1 42 ? -6.324 24.859 10.391 1 98.88 42 LEU B N 1
ATOM 3187 C CA . LEU B 1 42 ? -5.629 26.109 10.688 1 98.88 42 LEU B CA 1
ATOM 3188 C C . LEU B 1 42 ? -4.418 25.844 11.586 1 98.88 42 LEU B C 1
ATOM 3190 O O . LEU B 1 42 ? -4.566 25.406 12.727 1 98.88 42 LEU B O 1
ATOM 3194 N N . ARG B 1 43 ? -3.285 26.078 11.07 1 98.56 43 ARG B N 1
ATOM 3195 C CA . ARG B 1 43 ? -2.07 25.969 11.875 1 98.56 43 ARG B CA 1
ATOM 3196 C C . ARG B 1 43 ? -1.945 27.156 12.82 1 98.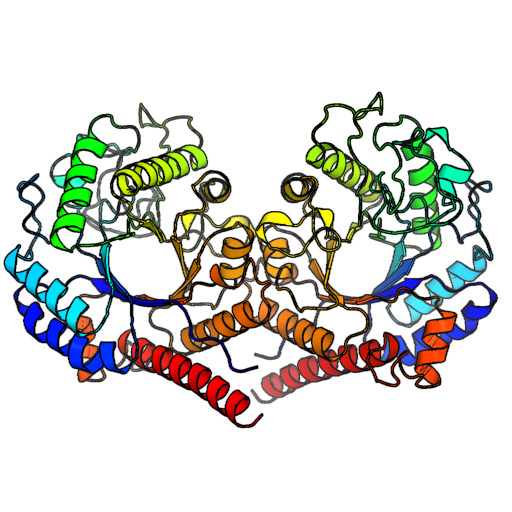56 43 ARG B C 1
ATOM 3198 O O . ARG B 1 43 ? -1.499 28.234 12.422 1 98.56 43 ARG B O 1
ATOM 3205 N N . VAL B 1 44 ? -2.252 26.922 14.031 1 98.19 44 VAL B N 1
ATOM 3206 C CA . VAL B 1 44 ? -2.281 27.969 15.047 1 98.19 44 VAL B CA 1
ATOM 3207 C C . VAL B 1 44 ? -0.942 28 15.781 1 98.19 44 VAL B C 1
ATOM 3209 O O . VAL B 1 44 ? -0.37 29.078 15.984 1 98.19 44 VAL B O 1
ATOM 3212 N N . ASP B 1 45 ? -0.501 26.828 16.219 1 97.62 45 ASP B N 1
ATOM 3213 C CA . ASP B 1 45 ? 0.709 26.719 17.016 1 97.62 45 ASP B CA 1
ATOM 3214 C C . ASP B 1 45 ? 0.648 27.625 18.25 1 97.62 45 ASP B C 1
ATOM 3216 O O . ASP B 1 45 ? -0.241 27.484 19.078 1 97.62 45 ASP B O 1
ATOM 3220 N N . TYR B 1 46 ? 1.438 28.719 18.203 1 97.62 46 TYR B N 1
ATOM 3221 C CA . TYR B 1 46 ? 1.485 29.562 19.406 1 97.62 46 TYR B CA 1
ATOM 3222 C C . TYR B 1 46 ? 0.896 30.938 19.125 1 97.62 46 TYR B C 1
ATOM 3224 O O . TYR B 1 46 ? 1.085 31.859 19.922 1 97.62 46 TYR B O 1
ATOM 3232 N N . THR B 1 47 ? 0.128 31.047 18.031 1 97.31 47 THR B N 1
ATOM 3233 C CA . THR B 1 47 ? -0.431 32.344 17.641 1 97.31 47 THR B CA 1
ATOM 3234 C C . THR B 1 47 ? -1.873 32.469 18.125 1 97.31 47 THR B C 1
ATOM 3236 O O . THR B 1 47 ? -2.764 32.812 17.344 1 97.31 47 THR B O 1
ATOM 3239 N N . TYR B 1 48 ? -2.129 32.125 19.312 1 98.19 48 TYR B N 1
ATOM 3240 C CA . TYR B 1 48 ? -3.363 32.281 20.078 1 98.19 48 TYR B CA 1
ATOM 3241 C C . TYR B 1 48 ? -3.072 32.781 21.484 1 98.19 48 TYR B C 1
ATOM 3243 O O . TYR B 1 48 ? -2.018 32.469 22.047 1 98.19 48 TYR B O 1
ATOM 3251 N N . GLU B 1 49 ? -3.953 33.594 22.031 1 98.12 49 GLU B N 1
ATOM 3252 C CA . GLU B 1 49 ? -3.797 34.125 23.375 1 98.12 49 GLU B CA 1
ATOM 3253 C C . GLU B 1 49 ? -4.141 33.062 24.422 1 98.12 49 GLU B C 1
ATOM 3255 O O . GLU B 1 49 ? -5.105 33.25 25.172 1 98.12 49 GLU B O 1
ATOM 3260 N N . TYR B 1 50 ? -3.23 32.062 24.531 1 98.44 50 TYR B N 1
ATOM 3261 C CA . TYR B 1 50 ? -3.445 31 25.484 1 98.44 50 TYR B CA 1
ATOM 3262 C C . TYR B 1 50 ? -3.582 31.547 26.906 1 98.44 50 TYR B C 1
ATOM 3264 O O . TYR B 1 50 ? -2.77 32.344 27.344 1 98.44 50 TYR B O 1
ATOM 3272 N N . GLN B 1 51 ? -4.578 31.094 27.609 1 98.38 51 GLN B N 1
ATOM 3273 C CA . GLN B 1 51 ? -4.77 31.469 29.016 1 98.38 51 GLN B CA 1
ATOM 3274 C C . GLN B 1 51 ? -4.066 30.484 29.938 1 98.38 51 GLN B C 1
ATOM 3276 O O . GLN B 1 51 ? -3.551 30.875 30.984 1 98.38 51 GLN B O 1
ATOM 3281 N N . SER B 1 52 ? -4.055 29.234 29.578 1 98.12 52 SER B N 1
ATOM 3282 C CA . SER B 1 52 ? -3.451 28.188 30.406 1 98.12 52 SER B CA 1
ATOM 3283 C C . SER B 1 52 ? -1.948 28.391 30.547 1 98.12 52 SER B C 1
ATOM 3285 O O . SER B 1 52 ? -1.379 28.141 31.609 1 98.12 52 SER B O 1
ATOM 3287 N N . HIS B 1 53 ? -1.326 28.828 29.422 1 98.44 53 HIS B N 1
ATOM 3288 C CA . HIS B 1 53 ? 0.111 29.078 29.391 1 98.44 53 HIS B CA 1
ATOM 3289 C C . HIS B 1 53 ? 0.436 30.375 28.656 1 98.44 53 HIS B C 1
ATOM 3291 O O . HIS B 1 53 ? 0.985 30.328 27.547 1 98.44 53 HIS B O 1
ATOM 3297 N N . PRO B 1 54 ? 0.21 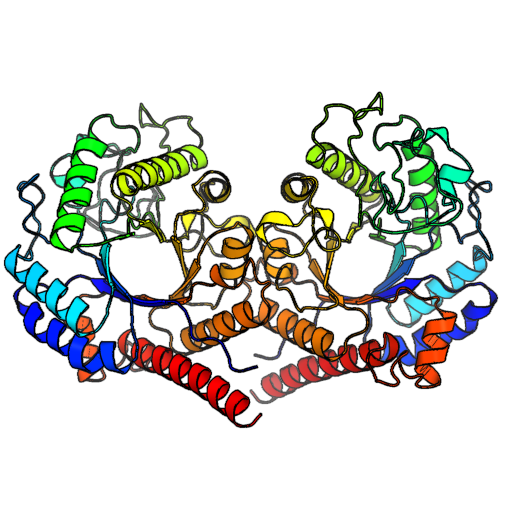31.5 29.328 1 98.44 54 PRO B N 1
ATOM 3298 C CA . PRO B 1 54 ? 0.421 32.781 28.656 1 98.44 54 PRO B CA 1
ATOM 3299 C C . PRO B 1 54 ? 1.871 33 28.234 1 98.44 54 PRO B C 1
ATOM 3301 O O . PRO B 1 54 ? 2.137 33.75 27.297 1 98.44 54 PRO B O 1
ATOM 3304 N N . GLU B 1 55 ? 2.828 32.312 28.891 1 98.38 55 GLU B N 1
ATOM 3305 C CA . GLU B 1 55 ? 4.246 32.406 28.562 1 98.38 55 GLU B CA 1
ATOM 3306 C C . GLU B 1 55 ? 4.539 31.828 27.172 1 98.38 55 GLU B C 1
ATOM 3308 O O . GLU B 1 55 ? 5.613 32.062 26.625 1 98.38 55 GLU B O 1
ATOM 3313 N N . LEU B 1 56 ? 3.539 31.156 26.531 1 98.62 56 LEU B N 1
ATOM 3314 C CA . LEU B 1 56 ? 3.75 30.516 25.25 1 98.62 56 LEU B CA 1
ATOM 3315 C C . LEU B 1 56 ? 3.082 31.297 24.125 1 98.62 56 LEU B C 1
ATOM 3317 O O . LEU B 1 56 ? 3.023 30.828 22.984 1 98.62 56 LEU B O 1
ATOM 3321 N N . ILE B 1 57 ? 2.598 32.5 24.406 1 97.94 57 ILE B N 1
ATOM 3322 C CA . ILE B 1 57 ? 1.944 33.312 23.406 1 97.94 57 ILE B CA 1
ATOM 3323 C C . ILE B 1 57 ? 2.988 33.875 22.438 1 97.94 57 ILE B C 1
ATOM 3325 O O . ILE B 1 57 ? 3.953 34.5 22.875 1 97.94 57 ILE B O 1
ATOM 3329 N N . GLY B 1 58 ? 2.834 33.562 21.172 1 95.25 58 GLY B N 1
ATOM 3330 C CA . GLY B 1 58 ? 3.738 34.062 20.141 1 95.25 58 GLY B CA 1
ATOM 3331 C C . GLY B 1 58 ? 3.344 35.406 19.594 1 95.25 58 GLY B C 1
ATOM 3332 O O . GLY B 1 58 ? 2.637 36.188 20.266 1 95.25 58 GLY B O 1
ATOM 3333 N N . ASN B 1 59 ? 3.869 35.75 18.422 1 92.56 59 ASN B N 1
ATOM 3334 C CA . ASN B 1 59 ? 3.666 37.031 17.812 1 92.56 59 ASN B CA 1
ATOM 3335 C C . ASN B 1 59 ? 2.299 37.156 17.141 1 92.56 59 ASN B C 1
ATOM 3337 O O . ASN B 1 59 ? 1.821 36.188 16.531 1 92.56 59 ASN B O 1
ATOM 3341 N N . ASN B 1 60 ? 1.627 38.281 17.312 1 93.5 60 ASN B N 1
ATOM 3342 C CA . ASN B 1 60 ? 0.363 38.625 16.656 1 93.5 60 ASN B CA 1
ATOM 3343 C C . ASN B 1 60 ? -0.677 37.531 16.859 1 93.5 60 ASN B C 1
ATOM 3345 O O . ASN B 1 60 ? -1.249 37.031 15.883 1 93.5 60 ASN B O 1
ATOM 3349 N N . PRO B 1 61 ? -0.925 37.219 18.062 1 96.88 61 PRO B N 1
ATOM 3350 C CA . PRO B 1 61 ? -1.854 36.125 18.359 1 96.88 61 PRO B CA 1
ATOM 3351 C C . PRO B 1 61 ? -3.309 36.5 18.094 1 96.88 61 PRO B C 1
ATOM 3353 O O . PRO B 1 61 ? -3.664 37.688 18.141 1 96.88 61 PRO B O 1
ATOM 3356 N N . LEU B 1 62 ? -4.117 35.562 17.781 1 98.12 62 LEU B N 1
ATOM 3357 C CA . LEU B 1 62 ? -5.57 35.688 17.766 1 98.12 62 LEU B CA 1
ATOM 3358 C C . LEU B 1 62 ? -6.133 35.75 19.188 1 98.12 62 LEU B C 1
ATOM 3360 O O . LEU B 1 62 ? -5.672 35 20.047 1 98.12 62 LEU B O 1
ATOM 3364 N N . SER B 1 63 ? -7.086 36.625 19.391 1 98 63 SER B N 1
ATOM 3365 C CA . SER B 1 63 ? -7.824 36.625 20.656 1 98 63 SER B CA 1
ATOM 3366 C C . SER B 1 63 ? -8.945 35.594 20.641 1 98 63 SER B C 1
ATOM 3368 O O . SER B 1 63 ? -9.281 35.031 19.594 1 98 63 SER B O 1
ATOM 3370 N N . HIS B 1 64 ? -9.461 35.375 21.891 1 98.12 64 HIS B N 1
ATOM 3371 C CA . HIS B 1 64 ? -10.609 34.469 22.016 1 98.12 64 HIS B CA 1
ATOM 3372 C C . HIS B 1 64 ? -11.758 34.938 21.125 1 98.12 64 HIS B C 1
ATOM 3374 O O . HIS B 1 64 ? -12.359 34.125 20.422 1 98.12 64 HIS B O 1
ATOM 3380 N N . ALA B 1 65 ? -12.039 36.156 21.109 1 98.19 65 ALA B N 1
ATOM 3381 C CA . ALA B 1 65 ? -13.141 36.719 20.328 1 98.19 65 ALA B CA 1
ATOM 3382 C C . ALA B 1 65 ? -12.906 36.562 18.828 1 98.19 65 ALA B C 1
ATOM 3384 O O . ALA B 1 65 ? -13.844 36.312 18.062 1 98.19 65 ALA B O 1
ATOM 3385 N N . GLN B 1 66 ? -11.734 36.719 18.422 1 98.5 66 GLN B N 1
ATOM 3386 C CA . GLN B 1 66 ? -11.391 36.562 17 1 98.5 66 GLN B CA 1
ATOM 3387 C C . GLN B 1 66 ? -11.531 35.125 16.547 1 98.5 66 GLN B C 1
ATOM 3389 O O . GLN B 1 66 ? -12.008 34.875 15.438 1 98.5 66 GLN B O 1
ATOM 3394 N N . VAL B 1 67 ? -11.117 34.188 17.391 1 98.75 67 VAL B N 1
ATOM 3395 C CA . VAL B 1 67 ? -11.305 32.781 17.062 1 98.75 67 VAL B CA 1
ATOM 3396 C C . VAL B 1 67 ? -12.789 32.469 16.938 1 98.75 67 VAL B C 1
ATOM 3398 O O . VAL B 1 67 ? -13.203 31.688 16.062 1 98.75 67 VAL B O 1
ATOM 3401 N N . LYS B 1 68 ? -13.602 33.031 17.797 1 98.62 68 LYS B N 1
ATOM 3402 C CA . LYS B 1 68 ? -15.047 32.812 17.719 1 98.62 68 LYS B CA 1
ATOM 3403 C C . LYS B 1 68 ? -15.609 33.312 16.406 1 98.62 68 LYS B C 1
ATOM 3405 O O . LYS B 1 68 ? -16.562 32.75 15.867 1 98.62 68 LYS B O 1
ATOM 3410 N N . GLN B 1 69 ? -15.039 34.375 15.836 1 98.69 69 GLN B N 1
ATOM 3411 C CA . GLN B 1 69 ? -15.445 34.844 14.516 1 98.69 69 GLN B CA 1
ATOM 3412 C C . GLN B 1 69 ? -15.148 33.781 13.445 1 98.69 69 GLN B C 1
ATOM 3414 O O . GLN B 1 69 ? -15.953 33.594 12.531 1 98.69 69 GLN B O 1
ATOM 3419 N N . LEU B 1 70 ? -14.016 33.156 13.539 1 98.75 70 LEU B N 1
ATOM 3420 C CA . LEU B 1 70 ? -13.672 32.094 12.625 1 98.75 70 LEU B CA 1
ATOM 3421 C C . LEU B 1 70 ? -14.656 30.922 12.758 1 98.75 70 LEU B C 1
ATOM 3423 O O . LEU B 1 70 ? -15.094 30.359 11.758 1 98.75 70 LEU B O 1
ATOM 3427 N N . VAL B 1 71 ? -14.961 30.562 14.023 1 98.81 71 VAL B N 1
ATOM 3428 C CA . VAL B 1 71 ? -15.883 29.469 14.305 1 98.81 71 VAL B CA 1
ATOM 3429 C C . VAL B 1 71 ? -17.25 29.766 13.688 1 98.81 71 VAL B C 1
ATOM 3431 O O . VAL B 1 71 ? -17.859 28.906 13.07 1 98.81 71 VAL B O 1
ATOM 3434 N N . GLU B 1 72 ? -17.703 30.984 13.852 1 98.69 72 GLU B N 1
ATOM 3435 C CA . GLU B 1 72 ? -18.984 31.391 13.281 1 98.69 72 GLU B CA 1
ATOM 3436 C C . GLU B 1 72 ? -18.969 31.297 11.758 1 98.69 72 GLU B C 1
ATOM 3438 O O . GLU B 1 72 ? -19.953 30.875 11.148 1 98.69 72 GLU B O 1
ATOM 3443 N N . ALA B 1 73 ? -17.875 31.766 11.156 1 98.75 73 ALA B N 1
ATOM 3444 C CA . ALA B 1 73 ? -17.734 31.656 9.711 1 98.75 73 ALA B CA 1
ATOM 3445 C C . ALA B 1 73 ? -17.75 30.203 9.266 1 98.75 73 ALA B C 1
ATOM 3447 O O . ALA B 1 73 ? -18.344 29.859 8.234 1 98.75 73 ALA B O 1
ATOM 3448 N N . GLY B 1 74 ? -17.031 29.328 10.039 1 98.81 74 GLY B N 1
ATOM 3449 C CA . GLY B 1 74 ? -17.062 27.906 9.75 1 98.81 74 GLY B CA 1
ATOM 3450 C C . GLY B 1 74 ? -18.469 27.328 9.797 1 98.81 74 GLY B C 1
ATOM 3451 O O . GLY B 1 74 ? -18.875 26.609 8.883 1 98.81 74 GLY B O 1
ATOM 3452 N N . LYS B 1 75 ? -19.219 27.672 10.812 1 98.56 75 LYS B N 1
ATOM 3453 C CA . LYS B 1 75 ? -20.578 27.172 10.969 1 98.56 75 LYS B CA 1
ATOM 3454 C C . LYS B 1 75 ? -21.484 27.656 9.836 1 98.56 75 LYS B C 1
ATOM 3456 O O . LYS B 1 75 ? -22.234 26.875 9.25 1 98.56 75 LYS B O 1
ATOM 3461 N N . ARG B 1 76 ? -21.344 28.891 9.492 1 98.12 76 ARG B N 1
ATOM 3462 C CA . ARG B 1 76 ? -22.156 29.484 8.445 1 98.12 76 ARG B CA 1
ATOM 3463 C C . ARG B 1 76 ? -21.922 28.812 7.102 1 98.12 76 ARG B C 1
ATOM 3465 O O . ARG B 1 76 ? -22.844 28.641 6.309 1 98.12 76 ARG B O 1
ATOM 3472 N N . ASN B 1 77 ? -20.75 28.391 6.84 1 98.56 77 ASN B N 1
ATOM 3473 C CA . ASN B 1 77 ? -20.359 27.844 5.547 1 98.56 77 ASN B CA 1
ATOM 3474 C C . ASN B 1 77 ? -20.266 26.312 5.594 1 98.56 77 ASN B C 1
ATOM 3476 O O . ASN B 1 77 ? -19.875 25.688 4.609 1 98.56 77 ASN B O 1
ATOM 3480 N N . GLN B 1 78 ? -20.547 25.688 6.777 1 98.25 78 GLN B N 1
ATOM 3481 C CA . GLN B 1 78 ? -20.453 24.25 6.973 1 98.25 78 GLN B CA 1
ATOM 3482 C C . GLN B 1 78 ? -19.031 23.75 6.73 1 98.25 78 GLN B C 1
ATOM 3484 O O . GLN B 1 78 ? -18.828 22.75 6.023 1 98.25 78 GLN B O 1
ATOM 3489 N N . ILE B 1 79 ? -18.125 24.5 7.199 1 98.81 79 ILE B N 1
ATOM 3490 C CA . ILE B 1 79 ? -16.703 24.125 7.152 1 98.81 79 ILE B CA 1
ATOM 3491 C C . ILE B 1 79 ? -16.234 23.719 8.547 1 98.81 79 ILE B C 1
ATOM 3493 O O . ILE B 1 79 ? -16.312 24.516 9.492 1 98.81 79 ILE B O 1
ATOM 3497 N N . ARG B 1 80 ? -15.766 22.484 8.633 1 98.31 80 ARG B N 1
ATOM 3498 C CA . ARG B 1 80 ? -15.148 21.984 9.852 1 98.31 80 ARG B CA 1
ATOM 3499 C C . ARG B 1 80 ? -13.797 22.641 10.102 1 98.31 80 ARG B C 1
ATOM 3501 O O . ARG B 1 80 ? -12.945 22.656 9.211 1 98.31 80 ARG B O 1
ATOM 3508 N N . LEU B 1 81 ? -13.648 23.266 11.273 1 98.88 81 LEU B N 1
ATOM 3509 C CA . LEU B 1 81 ? -12.359 23.844 11.633 1 98.88 81 LEU B CA 1
ATOM 3510 C C . LEU B 1 81 ? -11.555 22.891 12.508 1 98.88 81 LEU B C 1
ATOM 3512 O O . LEU B 1 81 ? -12.047 22.406 13.531 1 98.88 81 LEU B O 1
ATOM 3516 N N . ILE B 1 82 ? -10.352 22.578 12.117 1 98.94 82 ILE B N 1
ATOM 3517 C CA . ILE B 1 82 ? -9.43 21.734 12.859 1 98.94 82 ILE B CA 1
ATOM 3518 C C . ILE B 1 82 ? -8.148 22.5 13.172 1 98.94 82 ILE B C 1
ATOM 3520 O O . ILE B 1 82 ? -7.363 22.812 12.273 1 98.94 82 ILE B O 1
ATOM 3524 N N . PRO B 1 83 ? -7.938 22.875 14.445 1 98.94 83 PRO B N 1
ATOM 3525 C CA . PRO B 1 83 ? -6.695 23.562 14.789 1 98.94 83 PRO B CA 1
ATOM 3526 C C . PRO B 1 83 ? -5.488 22.641 14.828 1 98.94 83 PRO B C 1
ATOM 3528 O O . PRO B 1 83 ? -5.629 21.453 15.141 1 98.94 83 PRO B O 1
ATOM 3531 N N . GLN B 1 84 ? -4.367 23.172 14.484 1 98.88 84 GLN B N 1
ATOM 3532 C CA . GLN B 1 84 ? -3.129 22.406 14.484 1 98.88 84 GLN B CA 1
ATOM 3533 C C . GLN B 1 84 ? -2.078 23.047 15.383 1 98.88 84 GLN B C 1
ATOM 3535 O O . GLN B 1 84 ? -1.901 24.266 15.359 1 98.88 84 GLN B O 1
ATOM 3540 N N . ILE B 1 85 ? -1.466 22.359 16.219 1 98.81 85 ILE B N 1
ATOM 3541 C CA . ILE B 1 85 ? -0.188 22.625 16.875 1 98.81 85 ILE B CA 1
ATOM 3542 C C . ILE B 1 85 ? 0.807 21.516 16.516 1 98.81 85 ILE B C 1
ATOM 3544 O O . ILE B 1 85 ? 0.535 20.328 16.734 1 98.81 85 ILE B O 1
ATOM 3548 N N . ASN B 1 86 ? 1.872 21.859 15.93 1 98.31 86 ASN B N 1
ATOM 3549 C CA . ASN B 1 86 ? 2.842 20.828 15.602 1 98.31 86 ASN B CA 1
ATOM 3550 C C . ASN B 1 86 ? 3.506 20.25 16.844 1 98.31 86 ASN B C 1
ATOM 3552 O O . ASN B 1 86 ? 4.191 20.984 17.578 1 98.31 86 ASN B O 1
ATOM 3556 N N . LEU B 1 87 ? 3.312 19.047 17.062 1 98.69 87 LEU B N 1
ATOM 3557 C CA . LEU B 1 87 ? 3.84 18.375 18.25 1 98.69 87 LEU B CA 1
ATOM 3558 C C . LEU B 1 87 ? 5.016 17.484 17.891 1 98.69 87 LEU B C 1
ATOM 3560 O O . LEU B 1 87 ? 5.176 17.078 16.734 1 98.69 87 LEU B O 1
ATOM 3564 N N . LEU B 1 88 ? 5.871 17.156 18.859 1 98.62 88 LEU B N 1
ATOM 3565 C CA . LEU B 1 88 ? 7.059 16.312 18.797 1 98.62 88 LEU B CA 1
ATOM 3566 C C . LEU B 1 88 ? 8.148 16.969 17.969 1 98.62 88 LEU B C 1
ATOM 3568 O O . LEU B 1 88 ? 9.078 17.562 18.516 1 98.62 88 LEU B O 1
ATOM 3572 N N . GLY B 1 89 ? 7.922 17.016 16.641 1 97.06 89 GLY B N 1
ATOM 3573 C CA . GLY B 1 89 ? 8.875 17.688 15.773 1 97.06 89 GLY B CA 1
ATOM 3574 C C . GLY B 1 89 ? 8.617 19.188 15.641 1 97.06 89 GLY B C 1
ATOM 3575 O O . GLY B 1 89 ? 7.805 19.734 16.391 1 97.06 89 GLY B O 1
ATOM 3576 N N . HIS B 1 90 ? 9.391 19.906 14.797 1 96.81 90 HIS B N 1
ATOM 3577 C CA . HIS B 1 90 ? 9.234 21.312 14.492 1 96.81 90 HIS B CA 1
ATOM 3578 C C . HIS B 1 90 ? 9.219 22.156 15.758 1 96.81 90 HIS B C 1
ATOM 3580 O O . HIS B 1 90 ? 8.352 23.016 15.938 1 96.81 90 HIS B O 1
ATOM 3586 N N . GLN B 1 91 ? 10.227 21.859 16.594 1 98.06 91 GLN B N 1
ATOM 3587 C CA . GLN B 1 91 ? 10.344 22.672 17.812 1 98.06 91 GLN B CA 1
ATOM 3588 C C . GLN B 1 91 ? 11.414 23.75 17.656 1 98.06 91 GLN B C 1
ATOM 3590 O O . GLN B 1 91 ? 11.727 24.453 18.625 1 98.06 91 GLN B O 1
ATOM 3595 N N . SER B 1 92 ? 11.969 23.844 16.531 1 97.12 92 SER B N 1
ATOM 3596 C CA . SER B 1 92 ? 12.852 24.938 16.125 1 97.12 92 SER B CA 1
ATOM 3597 C C . SER B 1 92 ? 12.742 25.203 14.633 1 97.12 92 SER B C 1
ATOM 3599 O O . SER B 1 92 ? 12.18 24.406 13.891 1 97.12 92 SER B O 1
ATOM 3601 N N . TRP B 1 93 ? 13.188 26.328 14.25 1 93.81 93 TRP B N 1
ATOM 3602 C CA . TRP B 1 93 ? 13.289 26.703 12.844 1 93.81 93 TRP B CA 1
ATOM 3603 C C . TRP B 1 93 ? 14.57 27.484 12.578 1 93.81 93 TRP B C 1
ATOM 3605 O O . TRP B 1 93 ? 14.734 28.594 13.078 1 93.81 93 TRP B O 1
ATOM 3615 N N . HIS B 1 94 ? 15.43 26.891 11.766 1 92.62 94 HIS B N 1
ATOM 3616 C CA . HIS B 1 94 ? 16.719 27.484 11.438 1 92.62 94 HIS B CA 1
ATOM 3617 C C . HIS B 1 94 ? 17.516 27.812 12.695 1 92.62 94 HIS B C 1
ATOM 3619 O O . HIS B 1 94 ? 17.859 26.922 13.469 1 92.62 94 HIS B O 1
ATOM 3625 N N . THR B 1 95 ? 17.562 29.156 13.016 1 95.06 95 THR B N 1
ATOM 3626 C CA . THR B 1 95 ? 18.469 29.578 14.078 1 95.06 95 THR B CA 1
ATOM 3627 C C . THR B 1 95 ? 17.703 29.859 15.367 1 95.06 95 THR B C 1
ATOM 3629 O O . THR B 1 95 ? 18.281 30.312 16.359 1 95.06 95 THR B O 1
ATOM 3632 N N . GLN B 1 96 ? 16.438 29.516 15.414 1 95.56 96 GLN B N 1
ATOM 3633 C CA . GLN B 1 96 ? 15.625 29.906 16.562 1 95.56 96 GLN B CA 1
ATOM 3634 C C . GLN B 1 96 ? 14.758 28.75 17.047 1 95.56 96 GLN B C 1
ATOM 3636 O O . GLN B 1 96 ? 14.211 28 16.25 1 95.56 96 GLN B O 1
ATOM 3641 N N . SER B 1 97 ? 14.664 28.672 18.391 1 96.38 97 SER B N 1
ATOM 3642 C CA . SER B 1 97 ? 13.703 27.75 18.984 1 96.38 97 SER B CA 1
ATOM 3643 C C . SER B 1 97 ? 12.273 28.25 18.812 1 96.38 97 SER B C 1
ATOM 3645 O O . SER B 1 97 ? 12.016 29.438 18.891 1 96.38 97 SER B O 1
ATOM 3647 N N . GLU B 1 98 ? 11.367 27.297 18.531 1 96.5 98 GLU B N 1
ATOM 3648 C CA . GLU B 1 98 ? 9.961 27.656 18.625 1 96.5 98 GLU B CA 1
ATOM 3649 C C . GLU B 1 98 ? 9.547 27.875 20.078 1 96.5 98 GLU B C 1
ATOM 3651 O O . GLU B 1 98 ? 10.328 27.609 21 1 96.5 98 GLU B O 1
ATOM 3656 N N . LYS B 1 99 ? 8.445 28.328 20.328 1 97.31 99 LYS B N 1
ATOM 3657 C CA . LYS B 1 99 ? 8.023 28.906 21.594 1 97.31 99 LYS B CA 1
ATOM 3658 C C . LYS B 1 99 ? 8.133 27.875 22.719 1 97.31 99 LYS B C 1
ATOM 3660 O O . LYS B 1 99 ? 8.492 28.219 23.844 1 97.31 99 LYS B O 1
ATOM 3665 N N . LEU B 1 100 ? 7.789 26.578 22.469 1 98.5 100 LEU B N 1
ATOM 3666 C CA . LEU B 1 100 ? 7.801 25.578 23.531 1 98.5 100 LEU B CA 1
ATOM 3667 C C . LEU B 1 100 ? 9.203 25.406 24.109 1 98.5 100 LEU B C 1
ATOM 3669 O O . LEU B 1 100 ? 9.391 25.484 25.328 1 98.5 100 LEU B O 1
ATOM 3673 N N . LEU B 1 101 ? 10.172 25.234 23.203 1 98.38 101 LEU B N 1
ATOM 3674 C CA . LEU B 1 101 ? 11.531 25 23.688 1 98.38 101 LEU B CA 1
ATOM 3675 C C . LEU B 1 101 ? 12.18 26.312 24.125 1 98.38 101 LEU B C 1
ATOM 3677 O O . LEU B 1 101 ? 13.117 26.312 24.922 1 98.38 101 LEU B O 1
ATOM 3681 N N . GLU B 1 102 ? 11.734 27.469 23.531 1 97.75 102 GLU B N 1
ATOM 3682 C CA . GLU B 1 102 ? 12.195 28.766 24.016 1 97.75 102 GLU B CA 1
ATOM 3683 C C . GLU B 1 102 ? 11.875 28.953 25.5 1 97.75 102 GLU B C 1
ATOM 3685 O O . GLU B 1 102 ? 12.727 29.406 26.266 1 97.75 102 GLU B O 1
ATOM 3690 N N . VAL B 1 103 ? 10.641 28.594 25.891 1 98.44 103 VAL B N 1
ATOM 3691 C CA . VAL B 1 103 ? 10.148 28.828 27.234 1 98.44 103 VAL B CA 1
ATOM 3692 C C . VAL B 1 103 ? 10.57 27.672 28.141 1 98.44 103 VAL B C 1
ATOM 3694 O O . VAL B 1 103 ? 10.875 27.875 29.328 1 98.44 103 VAL B O 1
ATOM 3697 N N . TYR B 1 104 ? 10.562 26.438 27.641 1 98.56 104 TYR B N 1
ATOM 3698 C CA . TYR B 1 104 ? 10.914 25.219 28.375 1 98.56 104 TYR B CA 1
ATOM 3699 C C . TYR B 1 104 ? 12.055 24.484 27.688 1 98.56 104 TYR B C 1
ATOM 3701 O O . TYR B 1 104 ? 11.867 23.375 27.188 1 98.56 104 TYR B O 1
ATOM 3709 N N . PRO B 1 105 ? 13.234 24.984 27.812 1 98.19 105 PRO B N 1
ATOM 3710 C CA . PRO B 1 105 ? 14.367 24.359 27.125 1 98.19 105 PRO B CA 1
ATOM 3711 C C . PRO B 1 105 ? 14.641 22.938 27.625 1 98.19 105 PRO B C 1
ATOM 3713 O O . PRO B 1 105 ? 15.258 22.141 26.922 1 98.19 105 PRO B O 1
ATOM 3716 N N . GLU B 1 106 ? 14.148 22.609 28.844 1 98.06 106 GLU B N 1
ATOM 3717 C CA . GLU B 1 106 ? 14.367 21.281 29.422 1 98.06 106 GLU B CA 1
ATOM 3718 C C . GLU B 1 106 ? 13.625 20.203 28.625 1 98.06 106 GLU B C 1
ATOM 3720 O O . GLU B 1 106 ? 13.898 19.016 28.797 1 98.06 106 GLU B O 1
ATOM 3725 N N . PHE B 1 107 ? 12.68 20.578 27.766 1 98.69 107 PHE B N 1
ATOM 3726 C CA . PHE B 1 107 ? 11.914 19.625 26.984 1 98.69 107 PHE B CA 1
ATOM 3727 C C . PHE B 1 107 ? 12.703 19.172 25.766 1 98.69 107 PHE B C 1
ATOM 3729 O O . PHE B 1 107 ? 12.328 18.203 25.094 1 98.69 107 PHE B O 1
ATOM 3736 N N . ASP B 1 108 ? 13.867 19.828 25.484 1 98.56 108 ASP B N 1
ATOM 3737 C CA . ASP B 1 108 ? 14.664 19.531 24.297 1 98.56 108 ASP B CA 1
ATOM 3738 C C . ASP B 1 108 ? 15.289 18.141 24.391 1 98.56 108 ASP B C 1
ATOM 3740 O O . ASP B 1 108 ? 16 17.828 25.344 1 98.56 108 ASP B O 1
ATOM 3744 N N . GLU B 1 109 ? 15.031 17.297 23.406 1 98.5 109 GLU B N 1
ATOM 3745 C CA . GLU B 1 109 ? 15.609 15.961 23.422 1 98.5 109 GLU B CA 1
ATOM 3746 C C . GLU B 1 109 ? 17.109 16 23.172 1 98.5 109 GLU B C 1
ATOM 3748 O O . GLU B 1 109 ? 17.844 15.117 23.609 1 98.5 109 GLU B O 1
ATOM 3753 N N . THR B 1 110 ? 17.516 17.016 22.422 1 98.25 110 THR B N 1
ATOM 3754 C CA . THR B 1 110 ? 18.906 17.094 22.016 1 98.25 110 THR B CA 1
ATOM 3755 C C . THR B 1 110 ? 19.531 18.422 22.453 1 98.25 110 THR B C 1
ATOM 3757 O O . THR B 1 110 ? 20.031 19.172 21.625 1 98.25 110 THR B O 1
ATOM 3760 N N . PRO B 1 111 ? 19.562 18.672 23.734 1 97.44 111 PRO B N 1
ATOM 3761 C CA . PRO B 1 111 ? 20.094 19.953 24.203 1 97.44 111 PRO B CA 1
ATOM 3762 C C . PRO B 1 111 ? 21.562 20.172 23.844 1 97.44 111 PRO B C 1
ATOM 3764 O O . PRO B 1 111 ? 22.031 21.312 23.828 1 97.44 111 PRO B O 1
ATOM 3767 N N . HIS B 1 112 ? 22.266 19.125 23.484 1 96.94 112 HIS B N 1
ATOM 3768 C CA . HIS B 1 112 ? 23.688 19.188 23.156 1 96.94 112 HIS B CA 1
ATOM 3769 C C . HIS B 1 112 ? 23.891 19.719 21.75 1 96.94 112 HIS B C 1
ATOM 3771 O O . HIS B 1 112 ? 25.016 20.109 21.391 1 96.94 112 HIS B O 1
ATOM 3777 N N . ILE B 1 113 ? 22.922 19.703 20.922 1 96.94 113 ILE B N 1
ATOM 3778 C CA . ILE B 1 113 ? 23 20.281 19.594 1 96.94 113 ILE B CA 1
ATOM 3779 C C . ILE B 1 113 ? 22.578 21.75 19.641 1 96.94 113 ILE B C 1
ATOM 3781 O O . ILE B 1 113 ? 21.422 22.062 19.906 1 96.94 113 ILE B O 1
ATOM 3785 N N . LYS B 1 114 ? 23.453 22.625 19.344 1 95.19 114 LYS B N 1
ATOM 3786 C CA . LYS B 1 114 ? 23.188 24.047 19.391 1 95.19 114 LYS B CA 1
ATOM 3787 C C . LYS B 1 114 ? 22.625 24.562 18.062 1 95.19 114 LYS B C 1
ATOM 3789 O O . LYS B 1 114 ? 23.047 24.109 17 1 95.19 114 LYS B O 1
ATOM 3794 N N . LEU B 1 115 ? 21.688 25.5 18.141 1 96.38 115 LEU B N 1
ATOM 3795 C CA . LEU B 1 115 ? 21.203 26.172 16.938 1 96.38 115 LEU B CA 1
ATOM 3796 C C . LEU B 1 115 ? 22.281 27.078 16.344 1 96.38 115 LEU B C 1
ATOM 3798 O O . LEU B 1 115 ? 22.969 27.781 17.078 1 96.38 115 LEU B O 1
ATOM 3802 N N . PRO B 1 116 ? 22.438 27.047 15.109 1 94.94 116 PRO B N 1
ATOM 3803 C CA . PRO B 1 116 ? 23.5 27.828 14.461 1 94.94 116 PRO B CA 1
ATOM 3804 C C . PRO B 1 116 ? 23.125 29.297 14.258 1 94.94 116 PRO B C 1
ATOM 3806 O O . PRO B 1 116 ? 21.938 29.625 14.219 1 94.94 116 PRO B O 1
ATOM 3809 N N . ASP B 1 117 ? 24.125 30.125 14.055 1 95.12 117 ASP B N 1
ATOM 3810 C CA . ASP B 1 117 ? 23.906 31.516 13.711 1 95.12 117 ASP B CA 1
ATOM 3811 C C . ASP B 1 117 ? 23.391 31.656 12.273 1 95.12 117 ASP B C 1
ATOM 3813 O O . ASP B 1 117 ? 22.594 32.531 11.977 1 95.12 117 ASP B O 1
ATOM 3817 N N . THR B 1 118 ? 23.984 30.812 11.492 1 95.12 118 THR B N 1
ATOM 3818 C CA . THR B 1 118 ? 23.547 30.703 10.102 1 95.12 118 THR B CA 1
ATOM 3819 C C . THR B 1 118 ? 23.172 29.266 9.758 1 95.12 118 THR B C 1
ATOM 3821 O O . THR B 1 118 ? 24 28.359 9.875 1 95.12 118 THR B O 1
ATOM 3824 N N . TYR B 1 119 ? 21.984 29.109 9.352 1 95.12 119 TYR B N 1
ATOM 3825 C CA . TYR B 1 119 ? 21.484 27.766 9.094 1 95.12 119 TYR B CA 1
ATOM 3826 C C . TYR B 1 119 ? 21.812 27.328 7.672 1 95.12 119 TYR B C 1
ATOM 3828 O O . TYR B 1 119 ? 21.609 28.094 6.723 1 95.12 119 TYR B O 1
ATOM 3836 N N . GLU B 1 120 ? 22.391 26.156 7.551 1 94.31 120 GLU B N 1
ATOM 3837 C CA . GLU B 1 120 ? 22.609 25.484 6.277 1 94.31 120 GLU B CA 1
ATOM 3838 C C . GLU B 1 120 ? 22.156 24.031 6.332 1 94.31 120 GLU B C 1
ATOM 3840 O O . GLU B 1 120 ? 22.281 23.375 7.371 1 94.31 120 GLU B O 1
ATOM 3845 N N . TRP B 1 121 ? 21.609 23.562 5.23 1 92.88 121 TRP B N 1
ATOM 3846 C CA . TRP B 1 121 ? 21.234 22.156 5.133 1 92.88 121 TRP B CA 1
ATOM 3847 C C . TRP B 1 121 ? 21.828 21.516 3.883 1 92.88 121 TRP B C 1
ATOM 3849 O O . TRP B 1 121 ? 21.719 22.062 2.785 1 92.88 121 TRP B O 1
ATOM 3859 N N . PRO B 1 122 ? 22.422 20.406 3.918 1 93.56 122 PRO B N 1
ATOM 3860 C CA . PRO B 1 122 ? 22.656 19.609 5.129 1 93.56 122 PRO B CA 1
ATOM 3861 C C . PRO B 1 122 ? 23.734 20.203 6.016 1 93.56 122 PRO B C 1
ATOM 3863 O O . PRO B 1 122 ? 24.453 21.125 5.602 1 93.56 122 PRO B O 1
ATOM 3866 N N . ASN B 1 123 ? 23.781 19.828 7.309 1 95.19 123 ASN B N 1
ATOM 3867 C CA . ASN B 1 123 ? 24.812 20.219 8.273 1 95.19 123 ASN B CA 1
ATOM 3868 C C . ASN B 1 123 ? 25.328 19.016 9.062 1 95.19 123 ASN B C 1
ATOM 3870 O O . ASN B 1 123 ? 24.766 17.906 8.945 1 95.19 123 ASN B O 1
ATOM 3874 N N . GLU B 1 124 ? 26.328 19.109 9.797 1 93.69 124 GLU B N 1
ATOM 3875 C CA . GLU B 1 124 ? 27.062 18.016 10.445 1 93.69 124 GLU B CA 1
ATOM 3876 C C . GLU B 1 124 ? 26.219 17.359 11.539 1 93.69 124 GLU B C 1
ATOM 3878 O O . GLU B 1 124 ? 26.344 16.156 11.789 1 93.69 124 GLU B O 1
ATOM 3883 N N . ASP B 1 125 ? 25.25 18.078 12.07 1 94.06 125 ASP B N 1
ATOM 3884 C CA . ASP B 1 125 ? 24.453 17.562 13.188 1 94.06 125 ASP B CA 1
ATOM 3885 C C . ASP B 1 125 ? 23.156 16.938 12.703 1 94.06 125 ASP B C 1
ATOM 3887 O O . ASP B 1 125 ? 22.375 16.422 13.5 1 94.06 125 ASP B O 1
ATOM 3891 N N . GLY B 1 126 ? 22.922 17.062 11.352 1 94.31 126 GLY B N 1
ATOM 3892 C CA . GLY B 1 126 ? 21.641 16.594 10.852 1 94.31 126 GLY B CA 1
ATOM 3893 C C . GLY B 1 126 ? 20.469 17.406 11.383 1 94.31 126 GLY B C 1
ATOM 3894 O O . GLY B 1 126 ? 19.359 16.875 11.523 1 94.31 126 GLY B O 1
ATOM 3895 N N . LEU B 1 127 ? 20.75 18.625 11.742 1 95.25 127 LEU B N 1
ATOM 3896 C CA . LEU B 1 127 ? 19.75 19.5 12.352 1 95.25 127 LEU B CA 1
ATOM 3897 C C . LEU B 1 127 ? 18.859 20.125 11.289 1 95.25 127 LEU B C 1
ATOM 3899 O O . LEU B 1 127 ? 19.281 21.016 10.562 1 95.25 127 LEU B O 1
ATOM 3903 N N . TYR B 1 128 ? 17.641 19.609 11.164 1 95.69 128 TYR B N 1
ATOM 3904 C CA . TYR B 1 128 ? 16.594 20.297 10.414 1 95.69 128 TYR B CA 1
ATOM 3905 C C . TYR B 1 128 ? 15.727 21.125 11.352 1 95.69 128 TYR B C 1
ATOM 3907 O O . TYR B 1 128 ? 15.742 22.359 11.297 1 95.69 128 TYR B O 1
ATOM 3915 N N . CYS B 1 129 ? 15.109 20.438 12.289 1 96.38 129 CYS B N 1
ATOM 3916 C CA . CYS B 1 129 ? 14.406 21.062 13.414 1 96.38 129 CYS B CA 1
ATOM 3917 C C . CYS B 1 129 ? 14.492 20.188 14.656 1 96.38 129 CYS B C 1
ATOM 3919 O O . CYS B 1 129 ? 14.664 18.969 14.555 1 96.38 129 CYS B O 1
ATOM 3921 N N . LYS B 1 130 ? 14.391 20.812 15.773 1 97.75 130 LYS B N 1
ATOM 3922 C CA . LYS B 1 130 ? 14.469 20.094 17.047 1 97.75 130 LYS B CA 1
ATOM 3923 C C . LYS B 1 130 ? 13.141 19.406 17.375 1 97.75 130 LYS B C 1
ATOM 3925 O O . LYS B 1 130 ? 12.094 19.781 16.844 1 97.75 130 LYS B O 1
ATOM 3930 N N . SER B 1 131 ? 13.242 18.391 18.156 1 98.62 131 SER B N 1
ATOM 3931 C CA . SER B 1 131 ? 12.094 17.703 18.75 1 98.62 131 SER B CA 1
ATOM 3932 C C . SER B 1 131 ? 12.117 17.797 20.281 1 98.62 131 SER B C 1
ATOM 3934 O O . SER B 1 131 ? 13.18 17.922 20.875 1 98.62 131 SER B O 1
ATOM 3936 N N . TYR B 1 132 ? 10.992 17.844 20.891 1 98.81 132 TYR B N 1
ATOM 3937 C CA . TYR B 1 132 ? 11 17.656 22.344 1 98.81 132 TYR B CA 1
ATOM 3938 C C . TYR B 1 132 ? 11.117 16.188 22.703 1 98.81 132 TYR B C 1
ATOM 3940 O O . TYR B 1 132 ? 10.859 15.312 21.875 1 98.81 132 TYR B O 1
ATOM 3948 N N . CYS B 1 133 ? 11.586 15.914 23.922 1 98.81 133 CYS B N 1
ATOM 3949 C CA . CYS B 1 133 ? 11.664 14.555 24.438 1 98.81 133 CYS B CA 1
ATOM 3950 C C . CYS B 1 133 ? 10.281 14.023 24.781 1 98.81 133 CYS B C 1
ATOM 3952 O O . CYS B 1 133 ? 9.656 14.484 25.75 1 98.81 133 CYS B O 1
ATOM 3954 N N . PRO B 1 134 ? 9.75 13.023 24.016 1 98.69 134 PRO B N 1
ATOM 3955 C CA . PRO B 1 134 ? 8.398 12.523 24.281 1 98.69 134 PRO B CA 1
ATOM 3956 C C . PRO B 1 134 ? 8.281 11.797 25.609 1 98.69 134 PRO B C 1
ATOM 3958 O O . PRO B 1 134 ? 7.172 11.508 26.078 1 98.69 134 PRO B O 1
ATOM 3961 N N . LEU B 1 135 ? 9.438 11.539 26.25 1 98.75 135 LEU B N 1
ATOM 3962 C CA . LEU B 1 135 ? 9.414 10.828 27.531 1 98.75 135 LEU B CA 1
ATOM 3963 C C . LEU B 1 135 ? 9.68 11.781 28.688 1 98.75 135 LEU B C 1
ATOM 3965 O O . LEU B 1 135 ? 9.727 11.367 29.844 1 98.75 135 LEU B O 1
ATOM 3969 N N . HIS B 1 136 ? 9.922 13.023 28.438 1 98.62 136 HIS B N 1
ATOM 3970 C CA . HIS B 1 136 ? 10.023 13.977 29.531 1 98.62 136 HIS B CA 1
ATOM 3971 C C . HIS B 1 136 ? 8.75 14.008 30.359 1 98.62 136 HIS B C 1
ATOM 3973 O O . HIS B 1 136 ? 7.648 14.148 29.812 1 98.62 136 HIS B O 1
ATOM 3979 N N . PRO B 1 137 ? 8.836 13.961 31.594 1 98.25 137 PRO B N 1
ATOM 3980 C CA . PRO B 1 137 ? 7.652 13.75 32.438 1 98.25 137 PRO B CA 1
ATOM 3981 C C . PRO B 1 137 ? 6.707 14.953 32.438 1 98.25 137 PRO B C 1
ATOM 3983 O O . PRO B 1 137 ? 5.523 14.812 32.719 1 98.25 137 PRO B O 1
ATOM 3986 N N . GLU B 1 138 ? 7.188 16.125 32.062 1 98.44 138 GLU B N 1
ATOM 3987 C CA . GLU B 1 138 ? 6.379 17.328 32.219 1 98.44 138 GLU B CA 1
ATOM 3988 C C . GLU B 1 138 ? 5.859 17.844 30.891 1 98.44 138 GLU B C 1
ATOM 3990 O O . GLU B 1 138 ? 5.016 18.734 30.844 1 98.44 138 GLU B O 1
ATOM 3995 N N . VAL B 1 139 ? 6.324 17.312 29.797 1 98.69 139 VAL B N 1
ATOM 3996 C CA . VAL B 1 139 ? 6.039 17.922 28.484 1 98.69 139 VAL B CA 1
ATOM 3997 C C . VAL B 1 139 ? 4.547 17.812 28.188 1 98.69 139 VAL B C 1
ATOM 3999 O O . VAL B 1 139 ? 3.936 18.766 27.703 1 98.69 139 VAL B O 1
ATOM 4002 N N . HIS B 1 140 ? 3.893 16.703 28.516 1 98.75 140 HIS B N 1
ATOM 4003 C CA . HIS B 1 140 ? 2.508 16.484 28.125 1 98.75 140 HIS B CA 1
ATOM 4004 C C . HIS B 1 140 ? 1.545 17.281 28.984 1 98.75 140 HIS B C 1
ATOM 4006 O O . HIS B 1 140 ? 0.436 17.609 28.547 1 98.75 140 HIS B O 1
ATOM 4012 N N . GLY B 1 141 ? 1.987 17.625 30.203 1 98.31 141 GLY B N 1
ATOM 4013 C CA . GLY B 1 141 ? 1.179 18.547 31 1 98.31 141 GLY B CA 1
ATOM 4014 C C . GLY B 1 141 ? 0.979 19.891 30.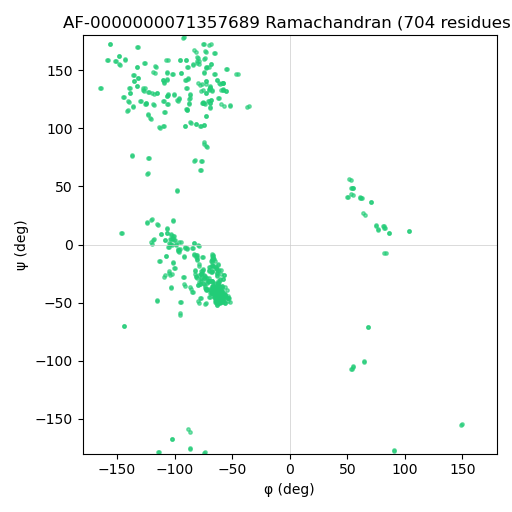312 1 98.31 141 GLY B C 1
ATOM 4015 O O . GLY B 1 141 ? -0.125 20.438 30.328 1 98.31 141 GLY B O 1
ATOM 4016 N N . VAL B 1 142 ? 2.02 20.375 29.688 1 98.69 142 VAL B N 1
ATOM 4017 C CA . VAL B 1 142 ? 1.977 21.672 29.016 1 98.69 142 VAL B CA 1
ATOM 4018 C C . VAL B 1 142 ? 1.278 21.547 27.672 1 98.69 142 VAL B C 1
ATOM 4020 O O . VAL B 1 142 ? 0.325 22.266 27.391 1 98.69 142 VAL B O 1
ATOM 4023 N N . VAL B 1 143 ? 1.672 20.594 26.844 1 98.25 143 VAL B N 1
ATOM 4024 C CA . VAL B 1 143 ? 1.193 20.5 25.469 1 98.25 143 VAL B CA 1
ATOM 4025 C C . VAL B 1 143 ? -0.292 20.141 25.453 1 98.25 143 VAL B C 1
ATOM 4027 O O . VAL B 1 143 ? -1.052 20.641 24.625 1 98.25 143 VAL B O 1
ATOM 4030 N N . PHE B 1 144 ? -0.761 19.297 26.391 1 98.75 144 PHE B N 1
ATOM 4031 C CA . PHE B 1 144 ? -2.162 18.891 26.391 1 98.75 144 PHE B CA 1
ATOM 4032 C C . PHE B 1 144 ? -3.049 20.031 26.891 1 98.75 144 PHE B C 1
ATOM 4034 O O . PHE B 1 144 ? -4.203 20.156 26.469 1 98.75 144 PHE B O 1
ATOM 4041 N N . ASP B 1 145 ? -2.486 20.906 27.781 1 98.75 145 ASP B N 1
ATOM 4042 C CA . ASP B 1 145 ? -3.223 22.109 28.141 1 98.75 145 ASP B CA 1
ATOM 4043 C C . ASP B 1 145 ? -3.498 22.969 26.906 1 98.75 145 ASP B C 1
ATOM 4045 O O . ASP B 1 145 ? -4.605 23.484 26.734 1 98.75 145 ASP B O 1
ATOM 4049 N N . LEU B 1 146 ? -2.486 23.125 26.125 1 98.81 146 LEU B N 1
ATOM 4050 C CA . LEU B 1 146 ? -2.633 23.906 24.891 1 98.81 146 LEU B CA 1
ATOM 4051 C C . LEU B 1 146 ? -3.629 23.25 23.953 1 98.81 146 LEU B C 1
ATOM 4053 O O . LEU B 1 146 ? -4.5 23.922 23.391 1 98.81 146 LEU B O 1
ATOM 4057 N N . VAL B 1 147 ? -3.508 21.938 23.75 1 98.88 147 VAL B N 1
ATOM 4058 C CA . VAL B 1 147 ? -4.363 21.188 22.844 1 98.88 147 VAL B CA 1
ATOM 4059 C C . VAL B 1 147 ? -5.82 21.312 23.281 1 98.88 147 VAL B C 1
ATOM 4061 O O . VAL B 1 147 ? -6.699 21.594 22.453 1 98.88 147 VAL B O 1
ATOM 4064 N N . ASP B 1 148 ? -6.055 21.094 24.562 1 98.75 148 ASP B N 1
ATOM 4065 C CA . ASP B 1 148 ? -7.414 21.188 25.094 1 98.75 148 ASP B CA 1
ATOM 4066 C C . ASP B 1 148 ? -7.992 22.578 24.891 1 98.75 148 ASP B C 1
ATOM 4068 O O . ASP B 1 148 ? -9.133 22.734 24.438 1 98.75 148 ASP B O 1
ATOM 4072 N N . GLU B 1 149 ? -7.184 23.578 25.219 1 98.81 149 GLU B N 1
ATOM 4073 C CA . GLU B 1 149 ? -7.656 24.953 25.125 1 98.81 149 GLU B CA 1
ATOM 4074 C C . GLU B 1 149 ? -8 25.344 23.703 1 98.81 149 GLU B C 1
ATOM 4076 O O . GLU B 1 149 ? -9.055 25.922 23.438 1 98.81 149 GLU B O 1
ATOM 4081 N N . ILE B 1 150 ? -7.109 25 22.781 1 98.62 150 ILE B N 1
ATOM 4082 C CA . ILE B 1 150 ? -7.336 25.406 21.391 1 98.62 150 ILE B CA 1
ATOM 4083 C C . ILE B 1 150 ? -8.516 24.625 20.812 1 98.62 150 ILE B C 1
ATOM 4085 O O . ILE B 1 150 ? -9.297 25.172 20.031 1 98.62 150 ILE B O 1
ATOM 4089 N N . CYS B 1 151 ? -8.68 23.344 21.125 1 98.81 151 CYS B N 1
ATOM 4090 C CA . CYS B 1 151 ? -9.812 22.562 20.641 1 98.81 151 CYS B CA 1
ATOM 4091 C C . CYS B 1 151 ? -11.125 23.125 21.188 1 98.81 151 CYS B C 1
ATOM 4093 O O . CYS B 1 151 ? -12.125 23.172 20.484 1 98.81 151 CYS B O 1
ATOM 4095 N N . GLU B 1 152 ? -11.086 23.516 22.453 1 98.5 152 GLU B N 1
ATOM 4096 C CA . GLU B 1 152 ? -12.289 24.062 23.062 1 98.5 152 GLU B CA 1
ATOM 4097 C C . GLU B 1 152 ? -12.695 25.375 22.391 1 98.5 152 GLU B C 1
ATOM 4099 O O . GLU B 1 152 ? -13.867 25.562 22.047 1 98.5 152 GLU B O 1
ATOM 4104 N N . VAL B 1 153 ? -11.742 26.297 22.234 1 98.38 153 VAL B N 1
ATOM 4105 C CA . VAL B 1 153 ? -12.07 27.609 21.719 1 98.38 153 VAL B CA 1
ATOM 4106 C C . VAL B 1 153 ? -12.508 27.5 20.25 1 98.38 153 VAL B C 1
ATOM 4108 O O . VAL B 1 153 ? -13.383 28.25 19.797 1 98.38 153 VAL B O 1
ATOM 4111 N N . PHE B 1 154 ? -11.984 26.547 19.484 1 98.75 154 PHE B N 1
ATOM 4112 C CA . PHE B 1 154 ? -12.344 26.328 18.078 1 98.75 154 PHE B CA 1
ATOM 4113 C C . PHE B 1 154 ? -13.609 25.484 17.969 1 98.75 154 PHE B C 1
ATOM 4115 O O . PHE B 1 154 ? -14.125 25.281 16.859 1 98.75 154 PHE B O 1
ATOM 4122 N N . GLU B 1 155 ? -14.078 24.953 19.141 1 98.5 155 GLU B N 1
ATOM 4123 C CA . GLU B 1 155 ? -15.195 24.016 19.141 1 98.5 155 GLU B CA 1
ATOM 4124 C C . GLU B 1 155 ? -14.938 22.859 18.188 1 98.5 155 GLU B C 1
ATOM 4126 O O . GLU B 1 155 ? -15.812 22.469 17.406 1 98.5 155 GLU B O 1
ATOM 4131 N N . ALA B 1 156 ? -13.711 22.375 18.25 1 98.56 156 ALA B N 1
ATOM 4132 C CA . ALA B 1 156 ? -13.234 21.406 17.266 1 98.56 156 ALA B CA 1
ATOM 4133 C C . ALA B 1 156 ? -13.508 19.984 17.719 1 98.56 156 ALA B C 1
ATOM 4135 O O . ALA B 1 156 ? -13.367 19.672 18.906 1 98.56 156 ALA B O 1
ATOM 4136 N N . ASP B 1 157 ? -13.867 19.141 16.812 1 98.62 157 ASP B N 1
ATOM 4137 C CA . ASP B 1 157 ? -14.031 17.703 17.078 1 98.62 157 ASP B CA 1
ATOM 4138 C C . ASP B 1 157 ? -12.828 16.906 16.594 1 98.62 157 ASP B C 1
ATOM 4140 O O . ASP B 1 157 ? -12.852 15.68 16.578 1 98.62 157 ASP B O 1
ATOM 4144 N N . ALA B 1 158 ? -11.82 17.625 16.172 1 98.88 158 ALA B N 1
ATOM 4145 C CA . ALA B 1 158 ? -10.562 17.031 15.719 1 98.88 158 ALA B CA 1
ATOM 4146 C C . ALA B 1 158 ? -9.391 17.984 15.953 1 98.88 158 ALA B C 1
ATOM 4148 O O . ALA B 1 158 ? -9.594 19.188 16.141 1 98.88 158 ALA B O 1
ATOM 4149 N N . PHE B 1 159 ? -8.266 17.469 16.016 1 98.94 159 PHE B N 1
ATOM 4150 C CA . PHE B 1 159 ? -7.008 18.172 16.25 1 98.94 159 PHE B CA 1
ATOM 4151 C C . PHE B 1 159 ? -5.906 17.625 15.352 1 98.94 159 PHE B C 1
ATOM 4153 O O . PHE B 1 159 ? -5.781 16.406 15.195 1 98.94 159 PHE B O 1
ATOM 4160 N N . HIS B 1 160 ? -5.176 18.5 14.656 1 98.94 160 HIS B N 1
ATOM 4161 C CA . HIS B 1 160 ? -4.027 18.078 13.852 1 98.94 160 HIS B CA 1
ATOM 4162 C C . HIS B 1 160 ? -2.723 18.281 14.617 1 98.94 160 HIS B C 1
ATOM 4164 O O . HIS B 1 160 ? -2.365 19.406 14.961 1 98.94 160 HIS B O 1
ATOM 4170 N N . ALA B 1 161 ? -1.916 17.266 14.781 1 98.94 161 ALA B N 1
ATOM 4171 C CA . ALA B 1 161 ? -0.764 17.328 15.68 1 98.94 161 ALA B CA 1
ATOM 4172 C C . ALA B 1 161 ? 0.535 17.484 14.891 1 98.94 161 ALA B C 1
ATOM 4174 O O . ALA B 1 161 ? 1.624 17.469 15.469 1 98.94 161 ALA B O 1
ATOM 4175 N N . GLY B 1 162 ? 0.316 17.641 13.547 1 98.69 162 GLY B N 1
ATOM 4176 C CA . GLY B 1 162 ? 1.519 17.656 12.727 1 98.69 162 GLY B CA 1
ATOM 4177 C C . GLY B 1 162 ? 2.264 16.328 12.75 1 98.69 162 GLY B C 1
ATOM 4178 O O . GLY B 1 162 ? 1.863 15.375 12.086 1 98.69 162 GLY B O 1
ATOM 4179 N N . MET B 1 163 ? 3.352 16.234 13.539 1 98.25 163 MET B N 1
ATOM 4180 C CA . MET B 1 163 ? 4.148 15.031 13.75 1 98.25 163 MET B CA 1
ATOM 4181 C C . MET B 1 163 ? 5.02 14.734 12.539 1 98.25 163 MET B C 1
ATOM 4183 O O . MET B 1 163 ? 5.441 13.594 12.328 1 98.25 163 MET B O 1
ATOM 4187 N N . ASP B 1 164 ? 5.219 15.711 11.656 1 98.19 164 ASP B N 1
ATOM 4188 C CA . ASP B 1 164 ? 6 15.484 10.445 1 98.19 164 ASP B CA 1
ATOM 4189 C C . ASP B 1 164 ? 7.477 15.789 10.672 1 98.19 164 ASP B C 1
ATOM 4191 O O . ASP B 1 164 ? 7.84 16.406 11.68 1 98.19 164 ASP B O 1
ATOM 4195 N N . GLU B 1 165 ? 8.32 15.258 9.859 1 97.69 165 GLU B N 1
ATOM 4196 C CA . GLU B 1 165 ? 9.758 15.508 9.766 1 97.69 165 GLU B CA 1
ATOM 4197 C C . GLU B 1 165 ? 10.422 15.383 11.125 1 97.69 165 GLU B C 1
ATOM 4199 O O . GLU B 1 165 ? 11.227 16.25 11.508 1 97.69 165 GLU B O 1
ATOM 4204 N N . VAL B 1 166 ? 10.008 14.398 11.883 1 98.25 166 VAL B N 1
ATOM 4205 C CA . VAL B 1 166 ? 10.672 14.055 13.141 1 98.25 166 VAL B CA 1
ATOM 4206 C C . VAL B 1 166 ? 11.992 13.344 12.852 1 98.25 166 VAL B C 1
ATOM 4208 O O . VAL B 1 166 ? 12.055 12.117 12.875 1 98.25 166 VAL B O 1
ATOM 4211 N N . PHE B 1 167 ? 13.008 14.148 12.672 1 96.62 167 PHE B N 1
ATOM 4212 C CA . PHE B 1 167 ? 14.336 13.609 12.383 1 96.62 167 PHE B CA 1
ATOM 4213 C C . PHE B 1 167 ? 15.055 13.219 13.664 1 96.62 167 PHE B C 1
ATOM 4215 O O . PHE B 1 167 ? 15.719 12.18 13.727 1 96.62 167 PHE B O 1
ATOM 4222 N N . TYR B 1 168 ? 14.906 14.07 14.672 1 96.75 168 TYR B N 1
ATOM 4223 C CA . TYR B 1 168 ? 15.461 13.766 15.984 1 96.75 168 TYR B CA 1
ATOM 4224 C C . TYR B 1 168 ? 14.461 12.992 16.844 1 96.75 168 TYR B C 1
ATOM 4226 O O . TYR B 1 168 ? 13.398 13.508 17.188 1 96.75 168 TYR B O 1
ATOM 4234 N N . ILE B 1 169 ? 14.773 11.805 17.172 1 98.44 169 ILE B N 1
ATOM 4235 C CA . ILE B 1 169 ? 13.992 10.945 18.062 1 98.44 169 ILE B CA 1
ATOM 4236 C C . ILE B 1 169 ? 14.852 9.773 18.531 1 98.44 169 ILE B C 1
ATOM 4238 O O . ILE B 1 169 ? 15.586 9.18 17.734 1 98.44 169 ILE B O 1
ATOM 4242 N N . GLY B 1 170 ? 14.82 9.477 19.734 1 98.19 170 GLY B N 1
ATOM 4243 C CA . GLY B 1 170 ? 15.633 8.391 20.281 1 98.19 170 GLY B CA 1
ATOM 4244 C C . GLY B 1 170 ? 17.109 8.711 20.312 1 98.19 170 GLY B C 1
ATOM 4245 O O . GLY B 1 170 ? 17.953 7.852 20.016 1 98.19 170 GLY B O 1
ATOM 4246 N N . ASP B 1 171 ? 17.422 9.93 20.594 1 97.56 171 ASP B N 1
ATOM 4247 C CA . ASP B 1 171 ? 18.812 10.367 20.609 1 97.56 171 ASP B CA 1
ATOM 4248 C C . ASP B 1 171 ? 19.609 9.625 21.688 1 97.56 171 ASP B C 1
ATOM 4250 O O . ASP B 1 171 ? 19.125 9.453 22.812 1 97.56 171 ASP B O 1
ATOM 4254 N N . ASP B 1 172 ? 20.844 9.297 21.344 1 97 172 ASP B N 1
ATOM 4255 C CA . ASP B 1 172 ? 21.656 8.469 22.234 1 97 172 ASP B CA 1
ATOM 4256 C C . ASP B 1 172 ? 22.062 9.242 23.484 1 97 172 ASP B C 1
ATOM 4258 O O . ASP B 1 172 ? 22.375 8.641 24.516 1 97 172 ASP B O 1
ATOM 4262 N N . ASN B 1 173 ? 22.062 10.516 23.438 1 97.25 173 ASN B N 1
ATOM 4263 C CA . ASN B 1 173 ? 22.484 11.328 24.578 1 97.25 173 ASN B CA 1
ATOM 4264 C C . ASN B 1 173 ? 21.297 11.695 25.469 1 97.25 173 ASN B C 1
ATOM 4266 O O . ASN B 1 173 ? 21.469 12.297 26.531 1 97.25 173 ASN B O 1
ATOM 4270 N N . CYS B 1 174 ? 20.062 11.43 25.016 1 98 174 CYS B N 1
ATOM 4271 C CA . CYS B 1 174 ? 18.906 11.68 25.875 1 98 174 CYS B CA 1
ATOM 4272 C C . CYS B 1 174 ? 18.781 10.609 26.953 1 98 174 CYS B C 1
ATOM 4274 O O . CYS B 1 174 ? 18.688 9.414 26.641 1 98 174 CYS B O 1
ATOM 4276 N N . PRO B 1 175 ? 18.797 10.953 28.188 1 97.62 175 PRO B N 1
ATOM 4277 C CA . PRO B 1 175 ? 18.781 9.953 29.266 1 97.62 175 PRO B CA 1
ATOM 4278 C C . PRO B 1 175 ? 17.484 9.148 29.297 1 97.62 175 PRO B C 1
ATOM 4280 O O . PRO B 1 175 ? 17.438 8.094 29.938 1 97.62 175 PRO B O 1
ATOM 4283 N N . ARG B 1 176 ? 16.453 9.547 28.625 1 98.44 176 ARG B N 1
ATOM 4284 C CA . ARG B 1 176 ? 15.156 8.891 28.672 1 98.44 176 ARG B CA 1
ATOM 4285 C C . ARG B 1 176 ? 14.922 8.047 27.422 1 98.44 176 ARG B C 1
ATOM 4287 O O . ARG B 1 176 ? 14.352 6.957 27.5 1 98.44 176 ARG B O 1
ATOM 4294 N N . CYS B 1 177 ? 15.375 8.523 26.297 1 98.56 177 CYS B N 1
ATOM 4295 C CA . CYS B 1 177 ? 15.016 7.918 25.016 1 98.56 177 CYS B CA 1
ATOM 4296 C C . CYS B 1 177 ? 16.141 7.035 24.5 1 98.56 177 CYS B C 1
ATOM 4298 O O . CYS B 1 177 ? 15.93 6.215 23.609 1 98.56 177 CYS B O 1
ATOM 4300 N N . ALA B 1 178 ? 17.375 7.18 25.062 1 97.81 178 ALA B N 1
ATOM 4301 C CA . ALA B 1 178 ? 18.531 6.457 24.562 1 97.81 178 ALA B CA 1
ATOM 4302 C C . ALA B 1 178 ? 18.281 4.953 24.547 1 97.81 178 ALA B C 1
ATOM 4304 O O . ALA B 1 178 ? 17.797 4.387 25.531 1 97.81 178 ALA B O 1
ATOM 4305 N N . GLY B 1 179 ? 18.594 4.312 23.422 1 97.69 179 GLY B N 1
ATOM 4306 C CA . GLY B 1 179 ? 18.516 2.867 23.312 1 97.69 179 GLY B CA 1
ATOM 4307 C C . GLY B 1 179 ? 17.125 2.371 23 1 97.69 179 GLY B C 1
ATOM 4308 O O . GLY B 1 179 ? 16.922 1.187 22.719 1 97.69 179 GLY B O 1
ATOM 4309 N N . ARG B 1 180 ? 16.156 3.221 23.016 1 98.06 180 ARG B N 1
ATOM 4310 C CA . ARG B 1 180 ? 14.789 2.805 22.75 1 98.06 180 ARG B CA 1
ATOM 4311 C C . ARG B 1 180 ? 14.508 2.756 21.25 1 98.06 180 ARG B C 1
ATOM 4313 O O . ARG B 1 180 ? 15.18 3.428 20.469 1 98.06 180 ARG B O 1
ATOM 4320 N N . ASP B 1 181 ? 13.539 1.942 20.891 1 98.5 181 ASP B N 1
ATOM 4321 C CA . ASP B 1 181 ? 13.125 1.817 19.5 1 98.5 181 ASP B CA 1
ATOM 4322 C C . ASP B 1 181 ? 12.422 3.082 19.016 1 98.5 181 ASP B C 1
ATOM 4324 O O . ASP B 1 181 ? 11.422 3.5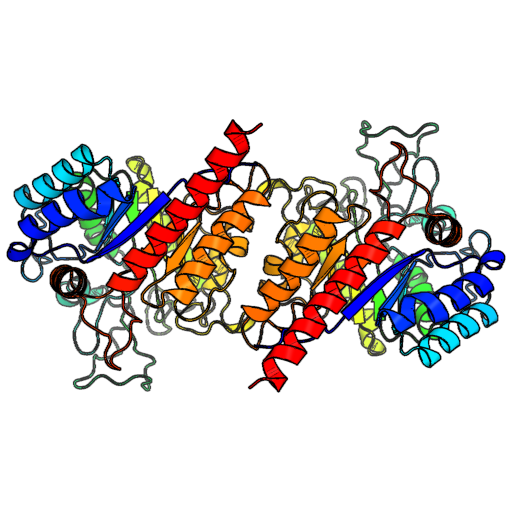 19.594 1 98.5 181 ASP B O 1
ATOM 4328 N N . LYS B 1 182 ? 12.922 3.672 18.031 1 98.69 182 LYS B N 1
ATOM 4329 C CA . LYS B 1 182 ? 12.422 4.957 17.547 1 98.69 182 LYS B CA 1
ATOM 4330 C C . LYS B 1 182 ? 10.984 4.836 17.062 1 98.69 182 LYS B C 1
ATOM 4332 O O . LYS B 1 182 ? 10.188 5.77 17.203 1 98.69 182 LYS B O 1
ATOM 4337 N N . ALA B 1 183 ? 10.633 3.709 16.422 1 98.75 183 ALA B N 1
ATOM 4338 C CA . ALA B 1 183 ? 9.25 3.488 15.984 1 98.75 183 ALA B CA 1
ATOM 4339 C C . ALA B 1 183 ? 8.305 3.438 17.172 1 98.75 183 ALA B C 1
ATOM 4341 O O . ALA B 1 183 ? 7.203 3.994 17.125 1 98.75 183 ALA B O 1
ATOM 4342 N N . GLU B 1 184 ? 8.734 2.771 18.172 1 98.81 184 GLU B N 1
ATOM 4343 C CA . GLU B 1 184 ? 7.91 2.686 19.375 1 98.81 184 GLU B CA 1
ATOM 4344 C C . GLU B 1 184 ? 7.762 4.047 20.047 1 98.81 184 GLU B C 1
ATOM 4346 O O . GLU B 1 184 ? 6.684 4.395 20.531 1 98.81 184 GLU B O 1
ATOM 4351 N N . LEU B 1 185 ? 8.898 4.793 20.109 1 98.88 185 LEU B N 1
ATOM 4352 C CA . LEU B 1 185 ? 8.828 6.133 20.672 1 98.88 185 LEU B CA 1
ATOM 4353 C C . LEU B 1 185 ? 7.82 6.996 19.922 1 98.88 185 LEU B C 1
ATOM 4355 O O . LEU B 1 185 ? 6.988 7.664 20.531 1 98.88 185 LEU B O 1
ATOM 4359 N N . PHE B 1 186 ? 7.902 6.965 18.609 1 98.88 186 PHE B N 1
ATOM 4360 C CA . PHE B 1 186 ? 6.996 7.734 17.766 1 98.88 186 PHE B CA 1
ATOM 4361 C C . PHE B 1 186 ? 5.555 7.281 17.969 1 98.88 186 PHE B C 1
ATOM 4363 O O . PHE B 1 186 ? 4.66 8.102 18.172 1 98.88 186 PHE B O 1
ATOM 4370 N N . ALA B 1 187 ? 5.332 5.965 17.891 1 98.94 187 ALA B N 1
ATOM 4371 C CA . ALA B 1 187 ? 3.994 5.395 18.031 1 98.94 187 ALA B CA 1
ATOM 4372 C C . ALA B 1 187 ? 3.389 5.73 19.391 1 98.94 187 ALA B C 1
ATOM 4374 O O . ALA B 1 187 ? 2.203 6.062 19.484 1 98.94 187 ALA B O 1
ATOM 4375 N N . ASN B 1 188 ? 4.191 5.574 20.406 1 98.88 188 ASN B N 1
ATOM 4376 C CA . ASN B 1 188 ? 3.699 5.867 21.75 1 98.88 188 ASN B CA 1
ATOM 4377 C C . ASN B 1 188 ? 3.27 7.324 21.891 1 98.88 188 ASN B C 1
ATOM 4379 O O . ASN B 1 188 ? 2.277 7.621 22.547 1 98.88 188 ASN B O 1
ATOM 4383 N N . GLU B 1 189 ? 4.035 8.242 21.297 1 98.94 189 GLU B N 1
ATOM 4384 C CA . GLU B 1 189 ? 3.646 9.648 21.312 1 98.94 189 GLU B CA 1
ATOM 4385 C C . GLU B 1 189 ? 2.324 9.867 20.594 1 98.94 189 GLU B C 1
ATOM 4387 O O . GLU B 1 189 ? 1.432 10.547 21.109 1 98.94 189 GLU B O 1
ATOM 4392 N N . VAL B 1 190 ? 2.172 9.305 19.406 1 98.94 190 VAL B N 1
ATOM 4393 C CA . VAL B 1 190 ? 0.934 9.414 18.641 1 98.94 190 VAL B CA 1
ATOM 4394 C C . VAL B 1 190 ? -0.231 8.867 19.469 1 98.94 190 VAL B C 1
ATOM 4396 O O . VAL B 1 190 ? -1.278 9.508 19.578 1 98.94 190 VAL B O 1
ATOM 4399 N N . ASN B 1 191 ? -0.027 7.699 20.031 1 98.94 191 ASN B N 1
ATOM 4400 C CA . ASN B 1 191 ? -1.091 7.043 20.781 1 98.94 191 ASN B CA 1
ATOM 4401 C C . ASN B 1 191 ? -1.435 7.816 22.047 1 98.94 191 ASN B C 1
ATOM 4403 O O . ASN B 1 191 ? -2.59 7.836 22.484 1 98.94 191 ASN B O 1
ATOM 4407 N N . LYS B 1 192 ? -0.416 8.398 22.688 1 98.81 192 LYS B N 1
ATOM 4408 C CA . LYS B 1 192 ? -0.668 9.234 23.859 1 98.81 192 LYS B CA 1
ATOM 4409 C C . LYS B 1 192 ? -1.548 10.43 23.5 1 98.81 192 LYS B C 1
ATOM 4411 O O . LYS B 1 192 ? -2.496 10.742 24.219 1 98.81 192 LYS B O 1
ATOM 4416 N N . ILE B 1 193 ? -1.254 11.102 22.391 1 98.94 193 ILE B N 1
ATOM 4417 C CA . ILE B 1 193 ? -2.045 12.234 21.922 1 98.94 193 ILE B CA 1
ATOM 4418 C C . ILE B 1 193 ? -3.453 11.766 21.562 1 98.94 193 ILE B C 1
ATOM 4420 O O . ILE B 1 193 ? -4.441 12.383 21.969 1 98.94 193 ILE B O 1
ATOM 4424 N N . GLN B 1 194 ? -3.531 10.695 20.797 1 98.88 194 GLN B N 1
ATOM 4425 C CA . GLN B 1 194 ? -4.816 10.125 20.422 1 98.88 194 GLN B CA 1
ATOM 4426 C C . GLN B 1 194 ? -5.66 9.789 21.656 1 98.88 194 GLN B C 1
ATOM 4428 O O . GLN B 1 194 ? -6.855 10.086 21.688 1 98.88 194 GLN B O 1
ATOM 4433 N N . GLY B 1 195 ? -5.039 9.086 22.578 1 98.75 195 GLY B N 1
ATOM 4434 C CA . GLY B 1 195 ? -5.742 8.734 23.812 1 98.75 195 GLY B CA 1
ATOM 4435 C C . GLY B 1 195 ? -6.289 9.938 24.547 1 98.75 195 GLY B C 1
ATOM 4436 O O . GLY B 1 195 ? -7.414 9.906 25.047 1 98.75 195 GLY B O 1
ATOM 4437 N N . HIS B 1 196 ? -5.477 11 24.641 1 98.81 196 HIS B N 1
ATOM 4438 C CA . HIS B 1 196 ? -5.906 12.227 25.297 1 98.81 196 HIS B CA 1
ATOM 4439 C C . HIS B 1 196 ? -7.109 12.844 24.594 1 98.81 196 HIS B C 1
ATOM 4441 O O . HIS B 1 196 ? -8.086 13.234 25.25 1 98.81 196 HIS B O 1
ATOM 4447 N N . LEU B 1 197 ? -7.047 12.914 23.297 1 98.88 197 LEU B N 1
ATOM 4448 C CA . LEU B 1 197 ? -8.117 13.5 22.5 1 98.88 197 LEU B CA 1
ATOM 4449 C C . LEU B 1 197 ? -9.391 12.672 22.609 1 98.88 197 LEU B C 1
ATOM 4451 O O . LEU B 1 197 ? -10.492 13.227 22.656 1 98.88 197 LEU B O 1
ATOM 4455 N N . ALA B 1 198 ? -9.25 11.375 22.672 1 98.31 198 ALA B N 1
ATOM 4456 C CA . ALA B 1 198 ? -10.383 10.461 22.719 1 98.31 198 ALA B CA 1
ATOM 4457 C C . ALA B 1 198 ? -11.203 10.672 23.984 1 98.31 198 ALA B C 1
ATOM 4459 O O . ALA B 1 198 ? -12.406 10.375 24.016 1 98.31 198 ALA B O 1
ATOM 4460 N N . LEU B 1 199 ? -10.586 11.164 25.078 1 97.94 199 LEU B N 1
ATOM 4461 C CA . LEU B 1 199 ? -11.281 11.438 26.328 1 97.94 199 LEU B CA 1
ATOM 4462 C C . LEU B 1 199 ? -12.438 12.406 26.109 1 97.94 199 LEU B C 1
ATOM 4464 O O . LEU B 1 199 ? -13.422 12.383 26.859 1 97.94 199 LEU B O 1
ATOM 4468 N N . ASN B 1 200 ? -12.359 13.258 25.062 1 97.75 200 ASN B N 1
ATOM 4469 C CA . ASN B 1 200 ? -13.406 14.234 24.75 1 97.75 200 ASN B CA 1
ATOM 4470 C C . ASN B 1 200 ? -13.977 14.016 23.359 1 97.75 200 ASN B C 1
ATOM 4472 O O . ASN B 1 200 ? -14.398 14.969 22.703 1 97.75 200 ASN B O 1
ATOM 4476 N N . ASP B 1 201 ? -13.805 12.812 22.828 1 97.88 201 ASP B N 1
ATOM 4477 C CA . ASP B 1 201 ? -14.383 12.383 21.562 1 97.88 201 ASP B CA 1
ATOM 4478 C C . ASP B 1 201 ? -13.844 13.219 20.391 1 97.88 201 ASP B C 1
ATOM 4480 O O . ASP B 1 201 ? -14.602 13.664 19.531 1 97.88 201 ASP B O 1
ATOM 4484 N N . ARG B 1 202 ? -12.594 13.516 20.438 1 98.75 202 ARG B N 1
ATOM 4485 C CA . ARG B 1 202 ? -11.93 14.227 19.359 1 98.75 202 ARG B CA 1
ATOM 4486 C C . ARG B 1 202 ? -11.031 13.289 18.562 1 98.75 202 ARG B C 1
ATOM 4488 O O . ARG B 1 202 ? -10.391 12.398 19.125 1 98.75 202 ARG B O 1
ATOM 4495 N N . GLU B 1 203 ? -10.945 13.594 17.328 1 98.5 203 GLU B N 1
ATOM 4496 C CA . GLU B 1 203 ? -10.125 12.797 16.422 1 98.5 203 GLU B CA 1
ATOM 4497 C C . GLU B 1 203 ? -8.727 13.391 16.281 1 98.5 203 GLU B C 1
ATOM 4499 O O . GLU B 1 203 ? -8.555 14.617 16.312 1 98.5 203 GLU B O 1
ATOM 4504 N N . LEU B 1 204 ? -7.75 12.523 16.078 1 98.94 204 LEU B N 1
ATOM 4505 C CA . LEU B 1 204 ? -6.387 12.961 15.812 1 98.94 204 LEU B CA 1
ATOM 4506 C C . LEU B 1 204 ? -6.066 12.883 14.328 1 98.94 204 LEU B C 1
ATOM 4508 O O . LEU B 1 204 ? -6.309 11.859 13.688 1 98.94 204 LEU B O 1
ATOM 4512 N N . TRP B 1 205 ? -5.555 13.953 13.75 1 98.94 205 TRP B N 1
ATOM 4513 C CA . TRP B 1 205 ? -4.961 13.992 12.414 1 98.94 205 TRP B CA 1
ATOM 4514 C C . TRP B 1 205 ? -3.453 14.188 12.492 1 98.94 205 TRP B C 1
ATOM 4516 O O . TRP B 1 205 ? -2.961 14.922 13.359 1 98.94 205 TRP B O 1
ATOM 4526 N N . ILE B 1 206 ? -2.666 13.539 11.641 1 98.94 206 ILE B N 1
ATOM 4527 C CA . ILE B 1 206 ? -1.227 13.766 11.562 1 98.94 206 ILE B CA 1
ATOM 4528 C C . ILE B 1 206 ? -0.762 13.672 10.109 1 98.94 206 ILE B C 1
ATOM 4530 O O . ILE B 1 206 ? -1.474 13.141 9.258 1 98.94 206 ILE B O 1
ATOM 4534 N N . TRP B 1 207 ? 0.376 14.258 9.828 1 98.88 207 TRP B N 1
ATOM 4535 C CA . TRP B 1 207 ? 1.058 13.992 8.57 1 98.88 207 TRP B CA 1
ATOM 4536 C C . TRP B 1 207 ? 1.629 12.578 8.547 1 98.88 207 TRP B C 1
ATOM 4538 O O . TRP B 1 207 ? 2.01 12.039 9.586 1 98.88 207 TRP B O 1
ATOM 4548 N N . GLY B 1 208 ? 1.781 11.992 7.406 1 98.75 208 GLY B N 1
ATOM 4549 C CA . GLY B 1 208 ? 2.041 10.562 7.316 1 98.75 208 GLY B CA 1
ATOM 4550 C C . GLY B 1 208 ? 3.484 10.234 6.988 1 98.75 208 GLY B C 1
ATOM 4551 O O . GLY B 1 208 ? 3.859 9.062 6.91 1 98.75 208 GLY B O 1
ATOM 4552 N N . ASP B 1 209 ? 4.406 11.242 6.82 1 98.75 209 ASP B N 1
ATOM 4553 C CA . ASP B 1 209 ? 5.73 11.039 6.238 1 98.75 209 ASP B CA 1
ATOM 4554 C C . ASP B 1 209 ? 6.562 10.078 7.086 1 98.75 209 ASP B C 1
ATOM 4556 O O . ASP B 1 209 ? 7.348 9.297 6.551 1 98.75 209 ASP B O 1
ATOM 4560 N N . ARG B 1 210 ? 6.395 10.055 8.438 1 98.81 210 ARG B N 1
ATOM 4561 C CA . ARG B 1 210 ? 7.25 9.258 9.305 1 98.81 210 ARG B CA 1
ATOM 4562 C C . ARG B 1 210 ? 6.773 7.805 9.359 1 98.81 210 ARG B C 1
ATOM 4564 O O . ARG B 1 210 ? 7.395 6.965 10.008 1 98.81 210 ARG B O 1
ATOM 4571 N N . LEU B 1 211 ? 5.68 7.523 8.586 1 98.88 211 LEU B N 1
ATOM 4572 C CA . LEU B 1 211 ? 5.066 6.203 8.617 1 98.88 211 LEU B CA 1
ATOM 4573 C C . LEU B 1 211 ? 5.34 5.445 7.316 1 98.88 211 LEU B C 1
ATOM 4575 O O . LEU B 1 211 ? 4.805 4.355 7.105 1 98.88 211 LEU B O 1
ATOM 4579 N N . LEU B 1 212 ? 6.109 5.992 6.418 1 98.81 212 LEU B N 1
ATOM 4580 C CA . LEU B 1 212 ? 6.492 5.375 5.152 1 98.81 212 LEU B CA 1
ATOM 4581 C C . LEU B 1 212 ? 7.969 4.988 5.16 1 98.81 212 LEU B C 1
ATOM 4583 O O . LEU B 1 212 ? 8.805 5.734 5.668 1 98.81 212 LEU B O 1
ATOM 4587 N N . ASP B 1 213 ? 8.305 3.871 4.621 1 98.44 213 ASP B N 1
ATOM 4588 C CA . ASP B 1 213 ? 9.68 3.385 4.539 1 98.44 213 ASP B CA 1
ATOM 4589 C C . ASP B 1 213 ? 10.445 4.082 3.418 1 98.44 213 ASP B C 1
ATOM 4591 O O . ASP B 1 213 ? 10.32 3.709 2.25 1 98.44 213 ASP B O 1
ATOM 4595 N N . GLY B 1 214 ? 11.258 5.039 3.838 1 98.06 214 GLY B N 1
ATOM 4596 C CA . GLY B 1 214 ? 11.953 5.852 2.855 1 98.06 214 GLY B CA 1
ATOM 4597 C C . GLY B 1 214 ? 12.969 5.066 2.043 1 98.06 214 GLY B C 1
ATOM 4598 O O . GLY B 1 214 ? 13.156 5.324 0.852 1 98.06 214 GLY B O 1
ATOM 4599 N N . GLN B 1 215 ? 13.602 4.125 2.68 1 96 215 GLN B N 1
ATOM 4600 C CA . GLN B 1 215 ? 14.602 3.322 1.979 1 96 215 GLN B CA 1
ATOM 4601 C C . GLN B 1 215 ? 13.953 2.41 0.945 1 96 215 GLN B C 1
ATOM 4603 O O . GLN B 1 215 ? 14.375 2.371 -0.212 1 96 215 GLN B O 1
ATOM 4608 N N . ALA B 1 216 ? 12.891 1.753 1.287 1 96.12 216 ALA B N 1
ATOM 4609 C CA . ALA B 1 216 ? 12.234 0.793 0.404 1 96.12 216 ALA B CA 1
ATOM 4610 C C . ALA B 1 216 ? 11.555 1.501 -0.762 1 96.12 216 ALA B C 1
ATOM 4612 O O . ALA B 1 216 ? 11.5 0.97 -1.874 1 96.12 216 ALA B O 1
ATOM 4613 N N . THR B 1 217 ? 11.07 2.719 -0.553 1 98 217 THR B N 1
ATOM 4614 C CA . THR B 1 217 ? 10.219 3.363 -1.547 1 98 217 THR B CA 1
ATOM 4615 C C . THR B 1 217 ? 11.023 4.352 -2.385 1 98 217 THR B C 1
ATOM 4617 O O . THR B 1 217 ? 10.578 4.781 -3.451 1 98 217 THR B O 1
ATOM 4620 N N . GLY B 1 218 ? 12.164 4.781 -1.853 1 97.81 218 GLY B N 1
ATOM 4621 C CA . GLY B 1 218 ? 12.938 5.797 -2.553 1 97.81 218 GLY B CA 1
ATOM 4622 C C . GLY B 1 218 ? 12.359 7.191 -2.416 1 97.81 218 GLY B C 1
ATOM 4623 O O . GLY B 1 218 ? 12.789 8.117 -3.111 1 97.81 218 GLY B O 1
ATOM 4624 N N . MET B 1 219 ? 11.414 7.461 -1.52 1 97.19 219 MET B N 1
ATOM 4625 C CA . MET B 1 219 ? 10.742 8.75 -1.366 1 97.19 219 MET B CA 1
ATOM 4626 C C . MET B 1 219 ? 11.648 9.75 -0.648 1 97.19 219 MET B C 1
ATOM 4628 O O . MET B 1 219 ? 11.43 10.961 -0.732 1 97.19 219 MET B O 1
ATOM 4632 N N . GLY B 1 220 ? 12.625 9.18 0.119 1 94.12 220 GLY B N 1
ATOM 4633 C CA . GLY B 1 220 ? 13.609 10.047 0.744 1 94.12 220 GLY B CA 1
ATOM 4634 C C . GLY B 1 220 ? 13.203 10.516 2.129 1 94.12 220 GLY B C 1
ATOM 4635 O O . GLY B 1 220 ? 12.109 10.18 2.605 1 94.12 220 GLY B O 1
ATOM 4636 N N . MET B 1 221 ? 14.008 11.336 2.729 1 95.44 221 MET B N 1
ATOM 4637 C CA . MET B 1 221 ? 13.914 11.594 4.164 1 95.44 221 MET B CA 1
ATOM 4638 C C . MET B 1 221 ? 12.828 12.625 4.461 1 95.44 221 MET B C 1
ATOM 4640 O O . MET B 1 221 ? 12.328 12.695 5.586 1 95.44 221 MET B O 1
ATOM 4644 N N . TRP B 1 222 ? 12.492 13.43 3.461 1 95.94 222 TRP B N 1
ATOM 4645 C CA . TRP B 1 222 ? 11.492 14.461 3.707 1 95.94 222 TRP B CA 1
ATOM 4646 C C . TRP B 1 222 ? 10.086 13.867 3.73 1 95.94 222 TRP B C 1
ATOM 4648 O O . TRP B 1 222 ? 9.328 14.078 4.684 1 95.94 222 TRP B O 1
ATOM 4658 N N . GLU B 1 223 ? 9.789 13 2.727 1 97.19 223 GLU B N 1
ATOM 4659 C CA . GLU B 1 223 ? 8.43 12.508 2.51 1 97.19 223 GLU B CA 1
ATOM 4660 C C . GLU B 1 223 ? 8.242 11.117 3.119 1 97.19 223 GLU B C 1
ATOM 4662 O O . GLU B 1 223 ? 7.152 10.547 3.061 1 97.19 223 GLU B O 1
ATOM 4667 N N . ALA B 1 224 ? 9.328 10.562 3.746 1 98.44 224 ALA B N 1
ATOM 4668 C CA . ALA B 1 224 ? 9.297 9.234 4.348 1 98.44 224 ALA B CA 1
ATOM 4669 C C . ALA B 1 224 ? 10.359 9.102 5.434 1 98.44 224 ALA B C 1
ATOM 4671 O O . ALA B 1 224 ? 11.141 10.023 5.664 1 98.44 224 ALA B O 1
ATOM 4672 N N . SER B 1 225 ? 10.32 8.031 6.137 1 98.38 225 SER B N 1
ATOM 4673 C CA . SER B 1 225 ? 11.219 7.789 7.262 1 98.38 225 SER B CA 1
ATOM 4674 C C . SER B 1 225 ? 12.531 7.16 6.801 1 98.38 225 SER B C 1
ATOM 4676 O O . SER B 1 225 ? 12.523 6.168 6.07 1 98.38 225 SER B O 1
ATOM 4678 N N . MET B 1 226 ? 13.633 7.762 7.148 1 97.31 226 MET B N 1
ATOM 4679 C CA . MET B 1 226 ? 14.953 7.172 6.949 1 97.31 226 MET B CA 1
ATOM 4680 C C . MET B 1 226 ? 15.602 6.82 8.289 1 97.31 226 MET B C 1
ATOM 4682 O O . MET B 1 226 ? 16.797 6.531 8.352 1 97.31 226 MET B O 1
ATOM 4686 N N . ASN B 1 227 ? 14.82 6.906 9.422 1 96.69 227 ASN B N 1
ATOM 4687 C CA . ASN B 1 227 ? 15.344 6.609 10.75 1 96.69 227 ASN B CA 1
ATOM 4688 C C . ASN B 1 227 ? 14.516 5.535 11.445 1 96.69 227 ASN B C 1
ATOM 4690 O O . ASN B 1 227 ? 14.438 5.504 12.68 1 96.69 227 ASN B O 1
ATOM 4694 N N . ASN B 1 228 ? 13.727 4.758 10.711 1 96.19 228 ASN B N 1
ATOM 4695 C CA . ASN B 1 228 ? 13.07 3.518 11.117 1 96.19 228 ASN B CA 1
ATOM 4696 C C . ASN B 1 228 ? 11.766 3.793 11.867 1 96.19 228 ASN B C 1
ATOM 4698 O O . ASN B 1 228 ? 11.18 2.883 12.453 1 96.19 228 ASN B O 1
ATOM 4702 N N . THR B 1 229 ? 11.258 5.023 11.797 1 98.62 229 THR B N 1
ATOM 4703 C CA . THR B 1 229 ? 9.992 5.305 12.461 1 98.62 229 THR B CA 1
ATOM 4704 C C . THR B 1 229 ? 8.828 4.723 11.672 1 98.62 229 THR B C 1
ATOM 4706 O O . THR B 1 229 ? 7.703 4.637 12.18 1 98.62 229 THR B O 1
ATOM 4709 N N . HIS B 1 230 ? 9.086 4.273 10.445 1 98.56 230 HIS B N 1
ATOM 4710 C CA . HIS B 1 230 ? 8 3.832 9.57 1 98.56 230 HIS B CA 1
ATOM 4711 C C . HIS B 1 230 ? 7.277 2.623 10.156 1 98.56 230 HIS B C 1
ATOM 4713 O O . HIS B 1 230 ? 6.09 2.42 9.898 1 98.56 230 HIS B O 1
ATOM 4719 N N . ARG B 1 231 ? 7.906 1.831 11 1 98.25 231 ARG B N 1
ATOM 4720 C CA . ARG B 1 231 ? 7.297 0.652 11.609 1 98.25 231 ARG B CA 1
ATOM 4721 C C . ARG B 1 231 ? 6.18 1.046 12.57 1 98.25 231 ARG B C 1
ATOM 4723 O O . ARG B 1 231 ? 5.379 0.204 12.977 1 98.25 231 ARG B O 1
ATOM 4730 N N . ALA B 1 232 ? 6.102 2.369 12.922 1 98.81 232 ALA B N 1
ATOM 4731 C CA . ALA B 1 232 ? 5.078 2.865 13.844 1 98.81 232 ALA B CA 1
ATOM 4732 C C . ALA B 1 232 ? 3.682 2.682 13.258 1 98.81 232 ALA B C 1
ATOM 4734 O O . ALA B 1 232 ? 2.693 2.664 13.992 1 98.81 232 ALA B O 1
ATOM 4735 N N . ILE B 1 233 ? 3.559 2.535 11.961 1 98.69 233 ILE B N 1
ATOM 4736 C CA . ILE B 1 233 ? 2.268 2.465 11.281 1 98.69 233 ILE B CA 1
ATOM 4737 C C . ILE B 1 233 ? 1.473 1.273 11.812 1 98.69 233 ILE B C 1
ATOM 4739 O O . ILE B 1 233 ? 0.241 1.312 11.859 1 98.69 233 ILE B O 1
ATOM 4743 N N . ASP B 1 234 ? 2.139 0.229 12.234 1 97.88 234 ASP B N 1
ATOM 4744 C CA . ASP B 1 234 ? 1.47 -0.974 12.719 1 97.88 234 ASP B CA 1
ATOM 4745 C C . ASP B 1 234 ? 1.2 -0.885 14.219 1 97.88 234 ASP B C 1
ATOM 4747 O O . ASP B 1 234 ? 0.583 -1.78 14.797 1 97.88 234 ASP B O 1
ATOM 4751 N N . LEU B 1 235 ? 1.682 0.22 14.844 1 98.62 235 LEU B N 1
ATOM 4752 C CA . LEU B 1 235 ? 1.623 0.313 16.297 1 98.62 235 LEU B CA 1
ATOM 4753 C C . LEU B 1 235 ? 0.655 1.407 16.734 1 98.62 235 LEU B C 1
ATOM 4755 O O . LEU B 1 235 ? 0.262 1.465 17.906 1 98.62 235 LEU B O 1
ATOM 4759 N N . ILE B 1 236 ? 0.251 2.275 15.828 1 98.88 236 ILE B N 1
ATOM 4760 C CA . ILE B 1 236 ? -0.579 3.406 16.234 1 98.88 236 ILE B CA 1
ATOM 4761 C C . ILE B 1 236 ? -2.053 3.064 16.016 1 98.88 236 ILE B C 1
ATOM 4763 O O . ILE B 1 236 ? -2.383 2.166 15.242 1 98.88 236 ILE B O 1
ATOM 4767 N N . SER B 1 237 ? -2.914 3.756 16.703 1 98.69 237 SER B N 1
ATOM 4768 C CA . SER B 1 237 ? -4.359 3.592 16.578 1 98.69 237 SER B CA 1
ATOM 4769 C C . SER B 1 237 ? -4.824 3.83 15.148 1 98.69 237 SER B C 1
ATOM 4771 O O . SER B 1 237 ? -4.367 4.77 14.492 1 98.69 237 SER B O 1
ATOM 4773 N N . LYS B 1 238 ? -5.766 2.996 14.656 1 98.25 238 LYS B N 1
ATOM 4774 C CA . LYS B 1 238 ? -6.277 3.129 13.297 1 98.25 238 LYS B CA 1
ATOM 4775 C C . LYS B 1 238 ? -7.316 4.242 13.203 1 98.25 238 LYS B C 1
ATOM 4777 O O . LYS B 1 238 ? -7.801 4.562 12.117 1 98.25 238 LYS B O 1
ATOM 4782 N N . GLU B 1 239 ? -7.594 4.902 14.359 1 98.31 239 GLU B N 1
ATOM 4783 C CA . GLU B 1 239 ? -8.531 6.02 14.383 1 98.31 239 GLU B CA 1
ATOM 4784 C C . GLU B 1 239 ? -7.871 7.309 13.914 1 98.31 239 GLU B C 1
ATOM 4786 O O . GLU B 1 239 ? -8.555 8.297 13.617 1 98.31 239 GLU B O 1
ATOM 4791 N N . VAL B 1 240 ? -6.57 7.273 13.844 1 98.88 240 VAL B N 1
ATOM 4792 C CA . VAL B 1 240 ? -5.812 8.445 13.43 1 98.88 240 VAL B CA 1
ATOM 4793 C C . VAL B 1 240 ? -6.043 8.703 11.938 1 98.88 240 VAL B C 1
ATOM 4795 O O . VAL B 1 240 ? -6.012 7.777 11.133 1 98.88 240 VAL B O 1
ATOM 4798 N N . VAL B 1 241 ? -6.312 9.93 11.539 1 98.94 241 VAL B N 1
ATOM 4799 C CA . VAL B 1 241 ? -6.426 10.328 10.141 1 98.94 241 VAL B CA 1
ATOM 4800 C C . VAL B 1 241 ? -5.062 10.781 9.617 1 98.94 241 VAL B C 1
ATOM 4802 O O . VAL B 1 241 ? -4.355 11.539 10.281 1 98.94 241 VAL B O 1
ATOM 4805 N N . ILE B 1 242 ? -4.699 10.328 8.438 1 98.94 242 ILE B N 1
ATOM 4806 C CA . ILE B 1 242 ? -3.361 10.562 7.906 1 98.94 242 ILE B CA 1
ATOM 4807 C C . ILE B 1 242 ? -3.43 11.547 6.746 1 98.94 242 ILE B C 1
ATOM 4809 O O . ILE B 1 242 ? -4.188 11.344 5.793 1 98.94 242 ILE B O 1
ATOM 4813 N N . GLY B 1 243 ? -2.709 12.664 6.812 1 98.94 243 GLY B N 1
ATOM 4814 C CA . GLY B 1 243 ? -2.4 13.477 5.648 1 98.94 243 GLY B CA 1
ATOM 4815 C C . GLY B 1 243 ? -1.163 13.008 4.902 1 98.94 243 GLY B C 1
ATOM 4816 O O . GLY B 1 243 ? -0.041 13.18 5.383 1 98.94 243 GLY B O 1
ATOM 4817 N N . ASP B 1 244 ? -1.316 12.398 3.816 1 98.88 244 ASP B N 1
ATOM 4818 C CA . ASP B 1 244 ? -0.248 11.852 2.982 1 98.88 244 ASP B CA 1
ATOM 4819 C C . ASP B 1 244 ? 0.217 12.875 1.951 1 98.88 244 ASP B C 1
ATOM 4821 O O . ASP B 1 244 ? -0.405 13.031 0.898 1 98.88 244 ASP B O 1
ATOM 4825 N N . TRP B 1 245 ? 1.354 13.508 2.215 1 98.62 245 TRP B N 1
ATOM 4826 C CA . TRP B 1 245 ? 1.728 14.633 1.368 1 98.62 245 TRP B CA 1
ATOM 4827 C C . TRP B 1 245 ? 2.867 14.258 0.428 1 98.62 245 TRP B C 1
ATOM 4829 O O . TRP B 1 245 ? 3.836 13.609 0.844 1 98.62 245 TRP B O 1
ATOM 4839 N N . HIS B 1 246 ? 2.68 14.508 -0.844 1 97.94 246 HIS B N 1
ATOM 4840 C CA . HIS B 1 246 ? 3.639 14.43 -1.941 1 97.94 246 HIS B CA 1
ATOM 4841 C C . HIS B 1 246 ? 3.469 15.594 -2.908 1 97.94 246 HIS B C 1
ATOM 4843 O O . HIS B 1 246 ? 2.426 15.727 -3.551 1 97.94 246 HIS B O 1
ATOM 4849 N N . TYR B 1 247 ? 4.516 16.406 -3.16 1 97.56 247 TYR B N 1
ATOM 4850 C CA . TYR B 1 247 ? 4.309 17.703 -3.82 1 97.56 247 TYR B CA 1
ATOM 4851 C C . TYR B 1 247 ? 4.848 17.672 -5.246 1 97.56 247 TYR B C 1
ATOM 4853 O O . TYR B 1 247 ? 4.395 18.438 -6.102 1 97.56 247 TYR B O 1
ATOM 4861 N N . GLU B 1 248 ? 5.824 16.797 -5.414 1 96 248 GLU B N 1
ATOM 4862 C CA . GLU B 1 248 ? 6.52 16.844 -6.699 1 96 248 GLU B CA 1
ATOM 4863 C C . GLU B 1 248 ? 6.07 15.695 -7.602 1 96 248 GLU B C 1
ATOM 4865 O O . GLU B 1 248 ? 6.219 15.766 -8.82 1 96 248 GLU B O 1
ATOM 4870 N N . ARG B 1 249 ? 5.641 14.68 -6.969 1 95.81 249 ARG B N 1
ATOM 4871 C CA . ARG B 1 249 ? 5.258 13.445 -7.637 1 95.81 249 ARG B CA 1
ATOM 4872 C C . ARG B 1 249 ? 3.984 12.867 -7.031 1 95.81 249 ARG B C 1
ATOM 4874 O O . ARG B 1 249 ? 3.826 12.852 -5.809 1 95.81 249 ARG B O 1
ATOM 4881 N N . PRO B 1 250 ? 3.061 12.453 -7.902 1 96.94 250 PRO B N 1
ATOM 4882 C CA . PRO B 1 250 ? 1.816 11.898 -7.363 1 96.94 250 PRO B CA 1
ATOM 4883 C C . PRO B 1 250 ? 1.975 10.461 -6.871 1 96.94 250 PRO B C 1
ATOM 4885 O O . PRO B 1 250 ? 1.341 9.547 -7.402 1 96.94 250 PRO B O 1
ATOM 4888 N N . ASP B 1 251 ? 2.775 10.273 -5.863 1 96.94 251 ASP B N 1
ATOM 4889 C CA . ASP B 1 251 ? 2.992 8.961 -5.262 1 96.94 251 ASP B CA 1
ATOM 4890 C C . ASP B 1 251 ? 1.671 8.328 -4.832 1 96.94 251 ASP B C 1
ATOM 4892 O O . ASP B 1 251 ? 0.736 9.031 -4.445 1 96.94 251 ASP B O 1
ATOM 4896 N N . GLN B 1 252 ? 1.6 7.023 -4.832 1 97.44 252 GLN B N 1
ATOM 4897 C CA . GLN B 1 252 ? 0.343 6.309 -4.633 1 97.44 252 GLN B CA 1
ATOM 4898 C C . GLN B 1 252 ? 0.233 5.777 -3.205 1 97.44 252 GLN B C 1
ATOM 4900 O O . GLN B 1 252 ? -0.529 4.848 -2.941 1 97.44 252 GLN B O 1
ATOM 4905 N N . SER B 1 253 ? 0.95 6.312 -2.254 1 98.44 253 SER B N 1
ATOM 4906 C CA . SER B 1 253 ? 1.08 5.777 -0.904 1 98.44 253 SER B CA 1
ATOM 4907 C C . SER B 1 253 ? -0.243 5.855 -0.149 1 98.44 253 SER B C 1
ATOM 4909 O O . SER B 1 253 ? -0.403 5.223 0.899 1 98.44 253 SER B O 1
ATOM 4911 N N . ALA B 1 254 ? -1.269 6.609 -0.691 1 98.75 254 ALA B N 1
ATOM 4912 C CA . ALA B 1 254 ? -2.594 6.594 -0.077 1 98.75 254 ALA B CA 1
ATOM 4913 C C . ALA B 1 254 ? -3.16 5.176 -0.037 1 98.75 254 ALA B C 1
ATOM 4915 O O . ALA B 1 254 ? -3.869 4.812 0.905 1 98.75 254 ALA B O 1
ATOM 4916 N N . VAL B 1 255 ? -2.861 4.402 -1.07 1 98.69 255 VAL B N 1
ATOM 4917 C CA . VAL B 1 255 ? -3.312 3.016 -1.131 1 98.69 255 VAL B CA 1
ATOM 4918 C C . VAL B 1 255 ? -2.717 2.227 0.033 1 98.69 255 VAL B C 1
ATOM 4920 O O . VAL B 1 255 ? -3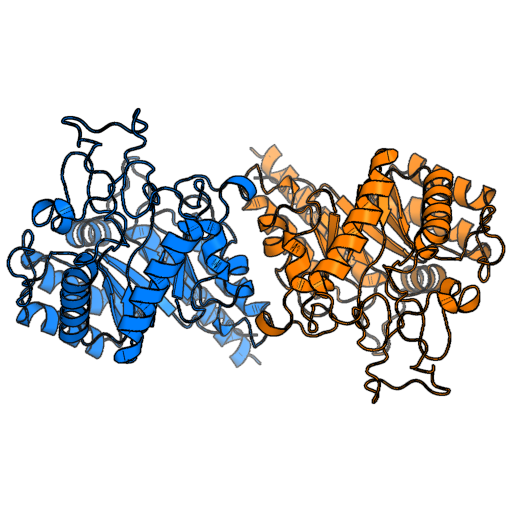.42 1.461 0.696 1 98.69 255 VAL B O 1
ATOM 4923 N N . TYR B 1 256 ? -1.442 2.424 0.322 1 98.69 256 TYR B N 1
ATOM 4924 C CA . TYR B 1 256 ? -0.736 1.767 1.415 1 98.69 256 TYR B CA 1
ATOM 4925 C C . TYR B 1 256 ? -1.392 2.08 2.754 1 98.69 256 TYR B C 1
ATOM 4927 O O . TYR B 1 256 ? -1.682 1.172 3.537 1 98.69 256 TYR B O 1
ATOM 4935 N N . PHE B 1 257 ? -1.642 3.354 3.01 1 98.88 257 PHE B N 1
ATOM 4936 C CA . PHE B 1 257 ? -2.266 3.77 4.262 1 98.88 257 PHE B CA 1
ATOM 4937 C C . PHE B 1 257 ? -3.652 3.156 4.402 1 98.88 257 PHE B C 1
ATOM 4939 O O . PHE B 1 257 ? -4.012 2.664 5.477 1 98.88 257 PHE B O 1
ATOM 4946 N N . ALA B 1 258 ? -4.441 3.18 3.33 1 98.81 258 ALA B N 1
ATOM 4947 C CA . ALA B 1 258 ? -5.797 2.633 3.381 1 98.81 258 ALA B CA 1
ATOM 4948 C C . ALA B 1 258 ? -5.77 1.132 3.656 1 98.81 258 ALA B C 1
ATOM 4950 O O . ALA B 1 258 ? -6.57 0.625 4.449 1 98.81 258 ALA B O 1
ATOM 4951 N N . MET B 1 259 ? -4.852 0.439 3.012 1 98.56 259 MET B N 1
ATOM 4952 C CA . MET B 1 259 ? -4.758 -1.007 3.193 1 98.56 259 MET B CA 1
ATOM 4953 C C . MET B 1 259 ? -4.312 -1.35 4.609 1 98.56 259 MET B C 1
ATOM 4955 O O . MET B 1 259 ? -4.602 -2.438 5.109 1 98.56 259 MET B O 1
ATOM 4959 N N . LYS B 1 260 ? -3.625 -0.403 5.293 1 98.38 260 LYS B N 1
ATOM 4960 C CA . LYS B 1 260 ? -3.213 -0.571 6.684 1 98.38 260 LYS B CA 1
ATOM 4961 C C . LYS B 1 260 ? -4.336 -0.186 7.641 1 98.38 260 LYS B C 1
ATOM 4963 O O . LYS B 1 260 ? -4.172 -0.253 8.859 1 98.38 260 LYS B O 1
ATOM 4968 N N . GLY B 1 261 ? -5.477 0.295 7.098 1 98.25 261 GLY B N 1
ATOM 4969 C CA . GLY B 1 261 ? -6.664 0.496 7.914 1 98.25 261 GLY B CA 1
ATOM 4970 C C . GLY B 1 261 ? -6.906 1.951 8.266 1 98.25 261 GLY B C 1
ATOM 4971 O O . GLY B 1 261 ? -7.777 2.262 9.078 1 98.25 261 GLY B O 1
ATOM 4972 N N . PHE B 1 262 ? -6.184 2.896 7.609 1 98.81 262 PHE B N 1
ATOM 4973 C CA . PHE B 1 262 ? -6.293 4.297 7.992 1 98.81 262 PHE B CA 1
ATOM 4974 C C . PHE B 1 262 ? -7.188 5.055 7.016 1 98.81 262 PHE B C 1
ATOM 4976 O O . PHE B 1 262 ? -7.223 4.742 5.824 1 98.81 262 PHE B O 1
ATOM 4983 N N . ARG B 1 263 ? -7.91 6.031 7.523 1 98.81 263 ARG B N 1
ATOM 4984 C CA . ARG B 1 263 ? -8.43 7.086 6.656 1 98.81 263 ARG B CA 1
ATOM 4985 C C . ARG B 1 263 ? -7.312 8.023 6.207 1 98.81 263 ARG B C 1
ATOM 4987 O O . ARG B 1 263 ? -6.512 8.477 7.023 1 98.81 263 ARG B O 1
ATOM 4994 N N . VAL B 1 264 ? -7.258 8.273 4.887 1 98.94 264 VAL B N 1
ATOM 4995 C CA . VAL B 1 264 ? -6.105 8.992 4.359 1 98.94 264 VAL B CA 1
ATOM 4996 C C . VAL B 1 264 ? -6.574 10.102 3.42 1 98.94 264 VAL B C 1
ATOM 4998 O O . VAL B 1 264 ? -7.516 9.914 2.648 1 98.94 264 VAL B O 1
ATOM 5001 N N . LEU B 1 265 ? -5.988 11.289 3.533 1 98.88 265 LEU B N 1
ATOM 5002 C CA . LEU B 1 265 ? -6.098 12.383 2.576 1 98.88 265 LEU B CA 1
ATOM 5003 C C . LEU B 1 265 ? -4.809 12.531 1.772 1 98.88 265 LEU B C 1
ATOM 5005 O O . LEU B 1 265 ? -3.717 12.586 2.346 1 98.88 265 LEU B O 1
ATOM 5009 N N . THR B 1 266 ? -4.953 12.562 0.464 1 98.81 266 THR B N 1
ATOM 5010 C CA . THR B 1 266 ? -3.807 12.953 -0.352 1 98.81 266 THR B CA 1
ATOM 5011 C C . THR B 1 266 ? -3.604 14.461 -0.308 1 98.81 266 THR B C 1
ATOM 5013 O O . THR B 1 266 ? -4.555 15.227 -0.478 1 98.81 266 THR B O 1
ATOM 5016 N N . CYS B 1 267 ? -2.367 14.883 -0.073 1 98.81 267 CYS B N 1
ATOM 5017 C CA . CYS B 1 267 ? -2.104 16.297 0.146 1 98.81 267 CYS B CA 1
ATOM 5018 C C . CYS B 1 267 ? -1.17 16.859 -0.925 1 98.81 267 CYS B C 1
ATOM 5020 O O . CYS B 1 267 ? -0.123 16.266 -1.204 1 98.81 267 CYS B O 1
ATOM 5022 N N . ASN B 1 268 ? -1.534 17.938 -1.526 1 98.56 268 ASN B N 1
ATOM 5023 C CA . ASN B 1 268 ? -0.747 18.656 -2.52 1 98.56 268 ASN B CA 1
ATOM 5024 C C . ASN B 1 268 ? -0.314 20.031 -2.006 1 98.56 268 ASN B C 1
ATOM 5026 O O . ASN B 1 268 ? -0.579 20.375 -0.853 1 98.56 268 ASN B O 1
ATOM 5030 N N . TRP B 1 269 ? 0.447 20.812 -2.947 1 98.5 269 TRP B N 1
ATOM 5031 C CA . TRP B 1 269 ? 0.949 22.109 -2.502 1 98.5 269 TRP B CA 1
ATOM 5032 C C . TRP B 1 269 ? 0.906 23.125 -3.635 1 98.5 269 TRP B C 1
ATOM 5034 O O . TRP B 1 269 ? -0.049 23.906 -3.746 1 98.5 269 TRP B O 1
ATOM 5044 N N . ARG B 1 270 ? 1.74 23 -4.641 1 98.38 270 ARG B N 1
ATOM 5045 C CA . ARG B 1 270 ? 1.831 24.172 -5.512 1 98.38 270 ARG B CA 1
ATOM 5046 C C . ARG B 1 270 ? 2.059 23.766 -6.961 1 98.38 270 ARG B C 1
ATOM 5048 O O . ARG B 1 270 ? 2.473 24.578 -7.785 1 98.38 270 ARG B O 1
ATOM 5055 N N . ARG B 1 271 ? 1.943 22.531 -7.27 1 98.12 271 ARG B N 1
ATOM 5056 C CA . ARG B 1 271 ? 2.057 22.031 -8.633 1 98.12 271 ARG B CA 1
ATOM 5057 C C . ARG B 1 271 ? 0.705 21.562 -9.164 1 98.12 271 ARG B C 1
ATOM 5059 O O . ARG B 1 271 ? 0.305 20.422 -8.938 1 98.12 271 ARG B O 1
ATOM 5066 N N . PRO B 1 272 ? 0.119 22.422 -9.984 1 98.06 272 PRO B N 1
ATOM 5067 C CA . PRO B 1 272 ? -1.253 22.125 -10.406 1 98.06 272 PRO B CA 1
ATOM 5068 C C . PRO B 1 272 ? -1.379 20.781 -11.117 1 98.06 272 PRO B C 1
ATOM 5070 O O . PRO B 1 272 ? -2.369 20.062 -10.93 1 98.06 272 PRO B O 1
ATOM 5073 N N . GLU B 1 273 ? -0.404 20.406 -11.93 1 97.25 273 GLU B N 1
ATOM 5074 C CA . GLU B 1 273 ? -0.487 19.156 -12.672 1 97.25 273 GLU B CA 1
ATOM 5075 C C . GLU B 1 273 ? -0.42 17.938 -11.742 1 97.25 273 GLU B C 1
ATOM 5077 O O . GLU B 1 273 ? -1.121 16.953 -11.953 1 97.25 273 GLU B O 1
ATOM 5082 N N . VAL B 1 274 ? 0.445 18.016 -10.758 1 97.88 274 VAL B N 1
ATOM 5083 C CA . VAL B 1 274 ? 0.547 16.953 -9.766 1 97.88 274 VAL B CA 1
ATOM 5084 C C . VAL B 1 274 ? -0.762 16.859 -8.984 1 97.88 274 VAL B C 1
ATOM 5086 O O . VAL B 1 274 ? -1.277 15.75 -8.773 1 97.88 274 VAL B O 1
ATOM 5089 N N . SER B 1 275 ? -1.266 17.984 -8.656 1 98.38 275 SER B N 1
ATOM 5090 C CA . SER B 1 275 ? -2.512 18.031 -7.898 1 98.38 275 SER B CA 1
ATOM 5091 C C . SER B 1 275 ? -3.666 17.438 -8.695 1 98.38 275 SER B C 1
ATOM 5093 O O . SER B 1 275 ? -4.492 16.703 -8.148 1 98.38 275 SER B O 1
ATOM 5095 N N . THR B 1 276 ? -3.73 17.797 -9.953 1 98.19 276 THR B N 1
ATOM 5096 C CA . THR B 1 276 ? -4.777 17.25 -10.812 1 98.19 276 THR B CA 1
ATOM 5097 C C . THR B 1 276 ? -4.707 15.727 -10.859 1 98.19 276 THR B C 1
ATOM 5099 O O . THR B 1 276 ? -5.73 15.047 -10.727 1 98.19 276 THR B O 1
ATOM 5102 N N . GLN B 1 277 ? -3.531 15.242 -11.016 1 97.69 277 GLN B N 1
ATOM 5103 C CA . GLN B 1 277 ? -3.35 13.789 -11.031 1 97.69 277 GLN B CA 1
ATOM 5104 C C . GLN B 1 277 ? -3.74 13.172 -9.695 1 97.69 277 GLN B C 1
ATOM 5106 O O . GLN B 1 277 ? -4.34 12.094 -9.648 1 97.69 277 GLN B O 1
ATOM 5111 N N . GLN B 1 278 ? -3.436 13.797 -8.602 1 98.44 278 GLN B N 1
ATOM 5112 C CA . GLN B 1 278 ? -3.77 13.297 -7.273 1 98.44 278 GLN B CA 1
ATOM 5113 C C . GLN B 1 278 ? -5.281 13.258 -7.066 1 98.44 278 GLN B C 1
ATOM 5115 O O . GLN B 1 278 ? -5.805 12.336 -6.441 1 98.44 278 GLN B O 1
ATOM 5120 N N . VAL B 1 279 ? -5.949 14.281 -7.574 1 98.44 279 VAL B N 1
ATOM 5121 C CA . VAL B 1 279 ? -7.41 14.281 -7.52 1 98.44 279 VAL B CA 1
ATOM 5122 C C . VAL B 1 279 ? -7.957 13.086 -8.297 1 98.44 279 VAL B C 1
ATOM 5124 O O . VAL B 1 279 ? -8.789 12.336 -7.777 1 98.44 279 VAL B O 1
ATOM 5127 N N . GLU B 1 280 ? -7.492 12.922 -9.469 1 97 280 GLU B N 1
ATOM 5128 C CA . GLU B 1 280 ? -7.953 11.82 -10.305 1 97 280 GLU B CA 1
ATOM 5129 C C . GLU B 1 280 ? -7.656 10.469 -9.656 1 97 280 GLU B C 1
ATOM 5131 O O . GLU B 1 280 ? -8.484 9.562 -9.695 1 97 280 GLU B O 1
ATOM 5136 N N . ASP B 1 281 ? -6.484 10.375 -9.086 1 97.19 281 ASP B N 1
ATOM 5137 C CA . ASP B 1 281 ? -6.109 9.141 -8.398 1 97.19 281 ASP B CA 1
ATOM 5138 C C . ASP B 1 281 ? -7.074 8.836 -7.254 1 97.19 281 ASP B C 1
ATOM 5140 O O . ASP B 1 281 ? -7.52 7.691 -7.105 1 97.19 281 ASP B O 1
ATOM 5144 N N . MET B 1 282 ? -7.395 9.812 -6.461 1 98.06 282 MET B N 1
ATOM 5145 C CA . MET B 1 282 ? -8.297 9.602 -5.328 1 98.06 282 MET B CA 1
ATOM 5146 C C . MET B 1 282 ? -9.648 9.078 -5.801 1 98.06 282 MET B C 1
ATOM 5148 O O . MET B 1 282 ? -10.211 8.164 -5.195 1 98.06 282 MET B O 1
ATOM 5152 N N . PHE B 1 283 ? -10.141 9.648 -6.844 1 96.69 283 PHE B N 1
ATOM 5153 C CA . PHE B 1 283 ? -11.406 9.18 -7.395 1 96.69 283 PHE B CA 1
ATOM 5154 C C . PHE B 1 283 ? -11.266 7.746 -7.906 1 96.69 283 PHE B C 1
ATOM 5156 O O . PHE B 1 283 ? -12.164 6.926 -7.711 1 96.69 283 PHE B O 1
ATOM 5163 N N . ARG B 1 284 ? -10.164 7.48 -8.516 1 94.56 284 ARG B N 1
ATOM 5164 C CA . ARG B 1 284 ? -9.93 6.129 -9.016 1 94.56 284 ARG B CA 1
ATOM 5165 C C . ARG B 1 284 ? -9.805 5.133 -7.871 1 94.56 284 ARG B C 1
ATOM 5167 O O . ARG B 1 284 ? -10.336 4.02 -7.949 1 94.56 284 ARG B O 1
ATOM 5174 N N . PHE B 1 285 ? -9.016 5.5 -6.797 1 96.81 285 PHE B N 1
ATOM 5175 C CA . PHE B 1 285 ? -8.906 4.648 -5.621 1 96.81 285 PHE B CA 1
ATOM 5176 C C . PHE B 1 285 ? -10.281 4.293 -5.074 1 96.81 285 PHE B C 1
ATOM 5178 O O . PHE B 1 285 ? -10.562 3.125 -4.805 1 96.81 285 PHE B O 1
ATOM 5185 N N . ARG B 1 286 ? -11.117 5.234 -4.961 1 96.69 286 ARG B N 1
ATOM 5186 C CA . ARG B 1 286 ? -12.453 5.039 -4.398 1 96.69 286 ARG B CA 1
ATOM 5187 C C . ARG B 1 286 ? -13.305 4.156 -5.301 1 96.69 286 ARG B C 1
ATOM 5189 O O . ARG B 1 286 ? -14.031 3.281 -4.816 1 96.69 286 ARG B O 1
ATOM 5196 N N . ALA B 1 287 ? -13.195 4.398 -6.539 1 94.25 287 ALA B N 1
ATOM 5197 C CA . ALA B 1 287 ? -14 3.648 -7.496 1 94.25 287 ALA B CA 1
ATOM 5198 C C . ALA B 1 287 ? -13.625 2.17 -7.492 1 94.25 287 ALA B C 1
ATOM 5200 O O . ALA B 1 287 ? -14.477 1.303 -7.695 1 94.25 287 ALA B O 1
ATOM 5201 N N . ALA B 1 288 ? -12.367 1.867 -7.27 1 94.19 288 ALA B N 1
ATOM 5202 C CA . ALA B 1 288 ? -11.859 0.5 -7.355 1 94.19 288 ALA B CA 1
ATOM 5203 C C . ALA B 1 288 ? -11.852 -0.174 -5.988 1 94.19 288 ALA B C 1
ATOM 5205 O O . ALA B 1 288 ? -11.445 -1.33 -5.859 1 94.19 288 ALA B O 1
ATOM 5206 N N . ALA B 1 289 ? -12.328 0.5 -4.945 1 96 289 ALA B N 1
ATOM 5207 C CA . ALA B 1 289 ? -12.164 0.023 -3.572 1 96 289 ALA B CA 1
ATOM 5208 C C . ALA B 1 289 ? -13.328 -0.875 -3.16 1 96 289 ALA B C 1
ATOM 5210 O O . ALA B 1 289 ? -14.438 -0.748 -3.689 1 96 289 ALA B O 1
ATOM 5211 N N . THR B 1 290 ? -13.07 -1.803 -2.217 1 97.25 290 THR B N 1
ATOM 5212 C CA . THR B 1 290 ? -14.117 -2.543 -1.525 1 97.25 290 THR B CA 1
ATOM 5213 C C . THR B 1 290 ? -14.961 -1.605 -0.667 1 97.25 290 THR B C 1
ATOM 5215 O O . THR B 1 290 ? -14.562 -0.473 -0.393 1 97.25 290 THR B O 1
ATOM 5218 N N . PRO B 1 291 ? -16.141 -2.084 -0.227 1 96.75 291 PRO B N 1
ATOM 5219 C CA . PRO B 1 291 ? -16.953 -1.279 0.688 1 96.75 291 PRO B CA 1
ATOM 5220 C C . PRO B 1 291 ? -16.219 -0.919 1.975 1 96.75 291 PRO B C 1
ATOM 5222 O O . PRO B 1 291 ? -16.453 0.143 2.553 1 96.75 291 PRO B O 1
ATOM 5225 N N . GLU B 1 292 ? -15.273 -1.817 2.41 1 96.69 292 GLU B N 1
ATOM 5226 C CA . GLU B 1 292 ? -14.508 -1.585 3.633 1 96.69 292 GLU B CA 1
ATOM 5227 C C . GLU B 1 292 ? -13.445 -0.515 3.422 1 96.69 292 GLU B C 1
ATOM 5229 O O . GLU B 1 292 ? -13.195 0.304 4.309 1 96.69 292 GLU B O 1
ATOM 5234 N N . MET B 1 293 ? -12.867 -0.44 2.24 1 96.94 293 MET B N 1
ATOM 5235 C CA . MET B 1 293 ? -11.734 0.437 1.983 1 96.94 293 MET B CA 1
ATOM 5236 C C . MET B 1 293 ? -12.195 1.795 1.469 1 96.94 293 MET B C 1
ATOM 5238 O O . MET B 1 293 ? -11.516 2.803 1.661 1 96.94 293 MET B O 1
ATOM 5242 N N . LYS B 1 294 ? -13.32 1.835 0.824 1 97.38 294 LYS B N 1
ATOM 5243 C CA . LYS B 1 294 ? -13.766 3.041 0.135 1 97.38 294 LYS B CA 1
ATOM 5244 C C . LYS B 1 294 ? -13.797 4.238 1.083 1 97.38 294 LYS B C 1
ATOM 5246 O O . LYS B 1 294 ? -13.25 5.297 0.77 1 97.38 294 LYS B O 1
ATOM 5251 N N . PRO B 1 295 ? -14.367 4.082 2.33 1 97.81 295 PRO B N 1
ATOM 5252 C CA . PRO B 1 295 ? -14.406 5.242 3.225 1 97.81 295 PRO B CA 1
ATOM 5253 C C . PRO B 1 295 ? -13.023 5.676 3.695 1 97.81 295 PRO B C 1
ATOM 5255 O O . PRO B 1 295 ? -12.852 6.793 4.188 1 97.81 295 PRO B O 1
ATOM 5258 N N . ARG B 1 296 ? -12.031 4.816 3.58 1 98.62 296 ARG B N 1
ATOM 5259 C CA . ARG B 1 296 ? -10.68 5.133 4.043 1 98.62 296 ARG B CA 1
ATOM 5260 C C . ARG B 1 296 ? -9.969 6.062 3.068 1 98.62 296 ARG B C 1
ATOM 5262 O O . ARG B 1 296 ? -9.039 6.77 3.447 1 98.62 296 ARG B O 1
ATOM 5269 N N . PHE B 1 297 ? -10.344 5.957 1.79 1 98.56 297 PHE B N 1
ATOM 5270 C CA . PHE B 1 297 ? -9.953 7.008 0.857 1 98.56 297 PHE B CA 1
ATOM 5271 C C . PHE B 1 297 ? -10.758 8.273 1.107 1 98.56 297 PHE B C 1
ATOM 5273 O O . PHE B 1 297 ? -11.719 8.562 0.383 1 98.56 297 PHE B O 1
ATOM 5280 N N . TYR B 1 298 ? -10.258 9.031 2.047 1 98.75 298 TYR B N 1
ATOM 5281 C CA . TYR B 1 298 ? -11.047 10.008 2.795 1 98.75 298 TYR B CA 1
ATOM 5282 C C . TYR B 1 298 ? -11.203 11.305 2.006 1 98.75 298 TYR B C 1
ATOM 5284 O O . TYR B 1 298 ? -12.18 12.031 2.189 1 98.75 298 TYR B O 1
ATOM 5292 N N . GLY B 1 299 ? -10.219 11.602 1.14 1 98.69 299 GLY B N 1
ATOM 5293 C CA . GLY B 1 299 ? -10.336 12.805 0.326 1 98.69 299 GLY B CA 1
ATOM 5294 C C . GLY B 1 299 ? -8.992 13.438 0.007 1 98.69 299 GLY B C 1
ATOM 5295 O O . GLY B 1 299 ? -7.996 12.734 -0.155 1 98.69 299 GLY B O 1
ATOM 5296 N N . ILE B 1 300 ? -9.016 14.75 -0.26 1 98.69 300 ILE B N 1
ATOM 5297 C CA . ILE B 1 300 ? -7.82 15.469 -0.673 1 98.69 300 ILE B CA 1
ATOM 5298 C C . ILE B 1 300 ? -7.691 16.766 0.135 1 98.69 300 ILE B C 1
ATOM 5300 O O . ILE B 1 300 ? -8.688 17.297 0.625 1 98.69 300 ILE B O 1
ATOM 5304 N N . MET B 1 301 ? -6.469 17.203 0.295 1 98.88 301 MET B N 1
ATOM 5305 C CA . MET B 1 301 ? -6.195 18.406 1.067 1 98.88 301 MET B CA 1
ATOM 5306 C C . MET B 1 301 ? -5.176 19.297 0.353 1 98.88 301 MET B C 1
ATOM 5308 O O . MET B 1 301 ? -4.055 18.859 0.084 1 98.88 301 MET B O 1
ATOM 5312 N N . GLN B 1 302 ? -5.605 20.516 -0.003 1 98.88 302 GLN B N 1
ATOM 5313 C CA . GLN B 1 302 ? -4.668 21.547 -0.446 1 98.88 302 GLN B CA 1
ATOM 5314 C C . GLN B 1 302 ? -3.895 22.125 0.732 1 98.88 302 GLN B C 1
ATOM 5316 O O . GLN B 1 302 ? -4.492 22.609 1.695 1 98.88 302 GLN B O 1
ATOM 5321 N N . THR B 1 303 ? -2.557 22.031 0.666 1 98.81 303 THR B N 1
ATOM 5322 C CA . THR B 1 303 ? -1.738 22.594 1.735 1 98.81 303 THR B CA 1
ATOM 5323 C C . THR B 1 303 ? -1.047 23.875 1.275 1 98.81 303 THR B C 1
ATOM 5325 O O . THR B 1 303 ? -0.671 24 0.107 1 98.81 303 THR B O 1
ATOM 5328 N N . VAL B 1 304 ? -0.965 24.797 2.16 1 98.5 304 VAL B N 1
ATOM 5329 C CA . VAL B 1 304 ? -0.273 26.078 1.959 1 98.5 304 VAL B CA 1
ATOM 5330 C C . VAL B 1 304 ? 0.725 26.297 3.092 1 98.5 304 VAL B C 1
ATOM 5332 O O . VAL B 1 304 ? 0.38 26.172 4.27 1 98.5 304 VAL B O 1
ATOM 5335 N N . TRP B 1 305 ? 1.938 26.719 2.783 1 97.06 305 TRP B N 1
ATOM 5336 C CA . TRP B 1 305 ? 2.973 26.812 3.809 1 97.06 305 TRP B CA 1
ATOM 5337 C C . TRP B 1 305 ? 3.449 28.25 3.969 1 97.06 305 TRP B C 1
ATOM 5339 O O . TRP B 1 305 ? 4.383 28.516 4.73 1 97.06 305 TRP B O 1
ATOM 5349 N N . SER B 1 306 ? 2.818 29.188 3.238 1 95.5 306 SER B N 1
ATOM 5350 C CA . SER B 1 306 ? 2.998 30.625 3.469 1 95.5 306 SER B CA 1
ATOM 5351 C C . SER B 1 306 ? 1.957 31.156 4.445 1 95.5 306 SER B C 1
ATOM 5353 O O . SER B 1 306 ? 1.098 30.406 4.918 1 95.5 306 SER B O 1
ATOM 5355 N N . SER B 1 307 ? 2.076 32.438 4.734 1 96.31 307 SER B N 1
ATOM 5356 C CA . SER B 1 307 ? 1.069 33.094 5.574 1 96.31 307 SER B CA 1
ATOM 5357 C C . SER B 1 307 ? -0.265 33.188 4.844 1 96.31 307 SER B C 1
ATOM 5359 O O . SER B 1 307 ? -0.311 33.156 3.613 1 96.31 307 SER B O 1
ATOM 5361 N N . ALA B 1 308 ? -1.338 33.281 5.648 1 97.62 308 ALA B N 1
ATOM 5362 C CA . ALA B 1 308 ? -2.662 33.5 5.066 1 97.62 308 ALA B CA 1
ATOM 5363 C C . ALA B 1 308 ? -2.695 34.75 4.199 1 97.62 308 ALA B C 1
ATOM 5365 O O . ALA B 1 308 ? -3.27 34.719 3.105 1 97.62 308 ALA B O 1
ATOM 5366 N N . GLY B 1 309 ? -2.078 35.781 4.715 1 97.31 309 GLY B N 1
ATOM 5367 C CA . GLY B 1 309 ? -2.027 37.031 3.963 1 97.31 309 GLY B CA 1
ATOM 5368 C C . GLY B 1 309 ? -1.33 36.875 2.623 1 97.31 309 GLY B C 1
ATOM 5369 O O . GLY B 1 309 ? -1.839 37.344 1.602 1 97.31 309 GLY B O 1
ATOM 5370 N N . ALA B 1 310 ? -0.183 36.281 2.637 1 97.19 310 ALA B N 1
ATOM 5371 C CA . ALA B 1 310 ? 0.584 36.094 1.411 1 97.19 310 ALA B CA 1
ATOM 5372 C C . ALA B 1 310 ? -0.19 35.219 0.412 1 97.19 310 ALA B C 1
ATOM 5374 O O . ALA B 1 310 ? -0.153 35.469 -0.793 1 97.19 310 ALA B O 1
ATOM 5375 N N . PHE B 1 311 ? -0.854 34.25 0.9 1 98.38 311 PHE B N 1
ATOM 5376 C CA . PHE B 1 311 ? -1.651 33.375 0.028 1 98.38 311 PHE B CA 1
ATOM 5377 C C . PHE B 1 311 ? -2.771 34.188 -0.631 1 98.38 311 PHE B C 1
ATOM 5379 O O . PHE B 1 311 ? -2.967 34.094 -1.846 1 98.38 311 PHE B O 1
ATOM 5386 N N . MET B 1 312 ? -3.537 34.938 0.142 1 98.44 312 MET B N 1
ATOM 5387 C CA . MET B 1 312 ? -4.672 35.688 -0.391 1 98.44 312 MET B CA 1
ATOM 5388 C C . MET B 1 312 ? -4.207 36.75 -1.384 1 98.44 312 MET B C 1
ATOM 5390 O O . MET B 1 312 ? -4.859 36.969 -2.406 1 98.44 312 MET B O 1
ATOM 5394 N N . GLU B 1 313 ? -3.088 37.344 -1.056 1 97.81 313 GLU B N 1
ATOM 5395 C CA . GLU B 1 313 ? -2.527 38.312 -1.998 1 97.81 313 GLU B CA 1
ATOM 5396 C C . GLU B 1 313 ? -2.193 37.656 -3.332 1 97.81 313 GLU B C 1
ATOM 5398 O O . GLU B 1 313 ? -2.545 38.156 -4.395 1 97.81 313 GLU B O 1
ATOM 5403 N N . GLY B 1 314 ? -1.506 36.562 -3.271 1 98 314 GLY B N 1
ATOM 5404 C CA . GLY B 1 314 ? -1.197 35.844 -4.488 1 98 314 GLY B CA 1
ATOM 5405 C C . GLY B 1 314 ? -2.434 35.375 -5.23 1 98 314 GLY B C 1
ATOM 5406 O O . GLY B 1 314 ? -2.479 35.406 -6.465 1 98 314 GLY B O 1
ATOM 5407 N N . PHE B 1 315 ? -3.42 34.906 -4.516 1 98.31 315 PHE B N 1
ATOM 5408 C CA . PHE B 1 315 ? -4.668 34.406 -5.07 1 98.31 315 PHE B CA 1
ATOM 5409 C C . PHE B 1 315 ? -5.402 35.469 -5.844 1 98.31 315 PHE B C 1
ATOM 5411 O O . PHE B 1 315 ? -5.754 35.281 -7.008 1 98.31 315 PHE B O 1
ATOM 5418 N N . TYR B 1 316 ? -5.57 36.656 -5.238 1 98.06 316 TYR B N 1
ATOM 5419 C CA . TYR B 1 316 ? -6.387 37.688 -5.84 1 98.06 316 TYR B CA 1
ATOM 5420 C C . TYR B 1 316 ? -5.602 38.469 -6.898 1 98.06 316 TYR B C 1
ATOM 5422 O O . TYR B 1 316 ? -6.164 38.906 -7.898 1 98.06 316 TYR B O 1
ATOM 5430 N N . ASP B 1 317 ? -4.289 38.469 -6.742 1 97.31 317 ASP B N 1
ATOM 5431 C CA . ASP B 1 317 ? -3.477 39.25 -7.684 1 97.31 317 ASP B CA 1
ATOM 5432 C C . ASP B 1 317 ? -2.932 38.344 -8.789 1 97.31 317 ASP B C 1
ATOM 5434 O O . ASP B 1 317 ? -2.223 38.812 -9.688 1 97.31 317 ASP B O 1
ATOM 5438 N N . HIS B 1 318 ? -3.186 37.094 -8.68 1 96.75 318 HIS B N 1
ATOM 5439 C CA . HIS B 1 318 ? -2.689 36.156 -9.656 1 96.75 318 HIS B CA 1
ATOM 5440 C C . HIS B 1 318 ? -1.176 36.25 -9.812 1 96.75 318 HIS B C 1
ATOM 5442 O O . HIS B 1 318 ? -0.667 36.375 -10.93 1 96.75 318 HIS B O 1
ATOM 5448 N N . LYS B 1 319 ? -0.515 36.25 -8.688 1 97.12 319 LYS B N 1
ATOM 5449 C CA . LYS B 1 319 ? 0.937 36.406 -8.711 1 97.12 319 LYS B CA 1
ATOM 5450 C C . LYS B 1 319 ? 1.612 35.188 -9.305 1 97.12 319 LYS B C 1
ATOM 5452 O O . LYS B 1 319 ? 1.215 34.031 -9.023 1 97.12 319 LYS B O 1
ATOM 5457 N N . PRO B 1 320 ? 2.553 35.375 -10.18 1 97 320 PRO B N 1
ATOM 5458 C CA . PRO B 1 320 ? 3.303 34.219 -10.703 1 97 320 PRO B CA 1
ATOM 5459 C C . PRO B 1 320 ? 4.285 33.656 -9.688 1 97 320 PRO B C 1
ATOM 5461 O O . PRO B 1 320 ? 4.539 34.25 -8.648 1 97 320 PRO B O 1
ATOM 5464 N N . ASP B 1 321 ? 4.773 32.469 -9.977 1 95.38 321 ASP B N 1
ATOM 5465 C CA . ASP B 1 321 ? 5.836 31.922 -9.141 1 95.38 321 ASP B CA 1
ATOM 5466 C C . ASP B 1 321 ? 7.168 32.625 -9.406 1 95.38 321 ASP B C 1
ATOM 5468 O O . ASP B 1 321 ? 7.215 33.594 -10.148 1 95.38 321 ASP B O 1
ATOM 5472 N N . SER B 1 322 ? 8.188 32.188 -8.719 1 92.06 322 SER B N 1
ATOM 5473 C CA . SER B 1 322 ? 9.477 32.875 -8.797 1 92.06 322 SER B CA 1
ATOM 5474 C C . SER B 1 322 ? 10.023 32.844 -10.219 1 92.06 322 SER B C 1
ATOM 5476 O O . SER B 1 322 ? 10.805 33.719 -10.602 1 92.06 322 SER B O 1
ATOM 5478 N N . ASP B 1 323 ? 9.594 31.906 -11.078 1 94.38 323 ASP B N 1
ATOM 5479 C CA . ASP B 1 323 ? 10.078 31.766 -12.453 1 94.38 323 ASP B CA 1
ATOM 5480 C C . ASP B 1 323 ? 9.086 32.344 -13.453 1 94.38 323 ASP B C 1
ATOM 5482 O O . ASP B 1 323 ? 9.242 32.188 -14.664 1 94.38 323 ASP B O 1
ATOM 5486 N N . GLY B 1 324 ? 8.102 32.938 -12.891 1 93.81 324 GLY B N 1
ATOM 5487 C CA . GLY B 1 324 ? 7.117 33.562 -13.758 1 93.81 324 GLY B CA 1
ATOM 5488 C C . GLY B 1 324 ? 6.031 32.625 -14.219 1 93.81 324 GLY B C 1
ATOM 5489 O O . GLY B 1 324 ? 5.238 32.969 -15.102 1 93.81 324 GLY B O 1
ATOM 5490 N N . GLY B 1 325 ? 6.016 31.516 -13.648 1 95.31 325 GLY B N 1
ATOM 5491 C CA . GLY B 1 325 ? 5.062 30.5 -14.078 1 95.31 325 GLY B CA 1
ATOM 5492 C C . GLY B 1 325 ? 3.871 30.375 -13.148 1 95.31 325 GLY B C 1
ATOM 5493 O O . GLY B 1 325 ? 3.592 31.281 -12.359 1 95.31 325 GLY B O 1
ATOM 5494 N N . ASP B 1 326 ? 3.115 29.312 -13.344 1 95.94 326 ASP B N 1
ATOM 5495 C CA . ASP B 1 326 ? 1.833 29.141 -12.672 1 95.94 326 ASP B CA 1
ATOM 5496 C C . ASP B 1 326 ? 1.917 28.078 -11.578 1 95.94 326 ASP B C 1
ATOM 5498 O O . ASP B 1 326 ? 0.891 27.625 -11.07 1 95.94 326 ASP B O 1
ATOM 5502 N N . GLN B 1 327 ? 3.09 27.688 -11.211 1 97.5 327 GLN B N 1
ATOM 5503 C CA . GLN B 1 327 ? 3.273 26.688 -10.156 1 97.5 327 GLN B CA 1
ATOM 5504 C C . GLN B 1 327 ? 3.215 27.344 -8.773 1 97.5 327 GLN B C 1
ATOM 5506 O O . GLN B 1 327 ? 4.234 27.469 -8.094 1 97.5 327 GLN B O 1
ATOM 5511 N N . THR B 1 328 ? 2.01 27.75 -8.398 1 98.44 328 THR B N 1
ATOM 5512 C CA . THR B 1 328 ? 1.771 28.438 -7.133 1 98.44 328 THR B CA 1
ATOM 5513 C C . THR B 1 328 ? 0.694 27.719 -6.324 1 98.44 328 THR B C 1
ATOM 5515 O O . THR B 1 328 ? -0.134 27 -6.887 1 98.44 328 THR B O 1
ATOM 5518 N N . ALA B 1 329 ? 0.751 27.938 -5.004 1 98.5 329 ALA B N 1
ATOM 5519 C CA . ALA B 1 329 ? -0.239 27.328 -4.121 1 98.5 329 ALA B CA 1
ATOM 5520 C C . ALA B 1 329 ? -1.647 27.812 -4.461 1 98.5 329 ALA B C 1
ATOM 5522 O O . ALA B 1 329 ? -2.605 27.031 -4.398 1 98.5 329 ALA B O 1
ATOM 5523 N N . TRP B 1 330 ? -1.818 29.125 -4.859 1 98.56 330 TRP B N 1
ATOM 5524 C CA . TRP B 1 330 ? -3.143 29.688 -5.105 1 98.56 330 TRP B CA 1
ATOM 5525 C C . TRP B 1 330 ? -3.672 29.25 -6.469 1 98.56 330 TRP B C 1
ATOM 5527 O O . TRP B 1 330 ? -4.879 29.078 -6.645 1 98.56 330 TRP B O 1
ATOM 5537 N N . ASN B 1 331 ? -2.801 29.062 -7.445 1 98.44 331 ASN B N 1
ATOM 5538 C CA . ASN B 1 331 ? -3.271 28.469 -8.695 1 98.44 331 ASN B CA 1
ATOM 5539 C C . ASN B 1 331 ? -3.639 26.984 -8.508 1 98.44 331 ASN B C 1
ATOM 5541 O O . ASN B 1 331 ? -4.617 26.516 -9.086 1 98.44 331 ASN B O 1
ATOM 5545 N N . THR B 1 332 ? -2.838 26.297 -7.781 1 98.75 332 THR B N 1
ATOM 5546 C CA . THR B 1 332 ? -3.131 24.891 -7.492 1 98.75 332 THR B CA 1
ATOM 5547 C C . THR B 1 332 ? -4.465 24.766 -6.766 1 98.75 332 THR B C 1
ATOM 5549 O O . THR B 1 332 ? -5.246 23.859 -7.051 1 98.75 332 THR B O 1
ATOM 5552 N N . PHE B 1 333 ? -4.695 25.656 -5.84 1 98.75 333 PHE B N 1
ATOM 5553 C CA . PHE B 1 333 ? -5.977 25.734 -5.156 1 98.75 333 PHE B CA 1
ATOM 5554 C C . PHE B 1 333 ? -7.121 25.812 -6.156 1 98.75 333 PHE B C 1
ATOM 5556 O O . PHE B 1 333 ? -8.078 25.047 -6.082 1 98.75 333 PHE B O 1
ATOM 5563 N N . ARG B 1 334 ? -7.051 26.672 -7.117 1 98.5 334 ARG B N 1
ATOM 5564 C CA . ARG B 1 334 ? -8.094 26.828 -8.133 1 98.5 334 ARG B CA 1
ATOM 5565 C C . ARG B 1 334 ? -8.258 25.562 -8.953 1 98.5 334 ARG B C 1
ATOM 5567 O O . ARG B 1 334 ? -9.375 25.062 -9.125 1 98.5 334 ARG B O 1
ATOM 5574 N N . VAL B 1 335 ? -7.121 25.031 -9.422 1 98.38 335 VAL B N 1
ATOM 5575 C CA . VAL B 1 335 ? -7.121 23.906 -10.344 1 98.38 335 VAL B CA 1
ATOM 5576 C C . VAL B 1 335 ? -7.648 22.656 -9.641 1 98.38 335 VAL B C 1
ATOM 5578 O O . VAL B 1 335 ? -8.445 21.906 -10.211 1 98.38 335 VAL B O 1
ATOM 5581 N N . MET B 1 336 ? -7.227 22.469 -8.422 1 98.44 336 MET B N 1
ATOM 5582 C CA . MET B 1 336 ? -7.609 21.281 -7.684 1 98.44 336 MET B CA 1
ATOM 5583 C C . MET B 1 336 ? -9.117 21.234 -7.457 1 98.44 336 MET B C 1
ATOM 5585 O O . MET B 1 336 ? -9.766 20.234 -7.762 1 98.44 336 MET B O 1
ATOM 5589 N N . PHE B 1 337 ? -9.672 22.281 -6.926 1 98.38 337 PHE B N 1
ATOM 5590 C CA . PHE B 1 337 ? -11.078 22.266 -6.559 1 98.38 337 PHE B CA 1
ATOM 5591 C C . PHE B 1 337 ? -11.969 22.328 -7.797 1 98.38 337 PHE B C 1
ATOM 5593 O O . PHE B 1 337 ? -13.078 21.797 -7.801 1 98.38 337 PHE B O 1
ATOM 5600 N N . GLU B 1 338 ? -11.453 22.938 -8.844 1 97.81 338 GLU B N 1
ATOM 5601 C CA . GLU B 1 338 ? -12.164 22.859 -10.117 1 97.81 338 GLU B CA 1
ATOM 5602 C C . GLU B 1 338 ? -12.227 21.438 -10.641 1 97.81 338 GLU B C 1
ATOM 5604 O O . GLU B 1 338 ? -13.258 20.984 -11.148 1 97.81 338 GLU B O 1
ATOM 5609 N N . ARG B 1 339 ? -11.102 20.781 -10.57 1 97.62 339 ARG B N 1
ATOM 5610 C CA . ARG B 1 339 ? -11.055 19.406 -11.055 1 97.62 339 ARG B CA 1
ATOM 5611 C C . ARG B 1 339 ? -11.984 18.5 -10.242 1 97.62 339 ARG B C 1
ATOM 5613 O O . ARG B 1 339 ? -12.648 17.625 -10.789 1 97.62 339 ARG B O 1
ATOM 5620 N N . ILE B 1 340 ? -12.031 18.672 -8.906 1 97.88 340 ILE B N 1
ATOM 5621 C CA . ILE B 1 340 ? -12.938 17.922 -8.047 1 97.88 340 ILE B CA 1
ATOM 5622 C C . ILE B 1 340 ? -14.375 18.141 -8.492 1 97.88 340 ILE B C 1
ATOM 5624 O O . ILE B 1 340 ? -15.141 17.188 -8.664 1 97.88 340 ILE B O 1
ATOM 5628 N N . GLU B 1 341 ? -14.695 19.391 -8.672 1 95.62 341 GLU B N 1
ATOM 5629 C CA . GLU B 1 341 ? -16.047 19.734 -9.086 1 95.62 341 GLU B CA 1
ATOM 5630 C C . GLU B 1 341 ? -16.391 19.078 -10.422 1 95.62 341 GLU B C 1
ATOM 5632 O O . GLU B 1 341 ? -17.5 18.547 -10.594 1 95.62 341 GLU B O 1
ATOM 5637 N N . THR B 1 342 ? -15.469 19.156 -11.359 1 95.75 342 THR B N 1
ATOM 5638 C CA . THR B 1 342 ? -15.688 18.562 -12.672 1 95.75 342 THR B CA 1
ATOM 5639 C C . THR B 1 342 ? -15.977 17.078 -12.555 1 95.75 342 THR B C 1
ATOM 5641 O O . THR B 1 342 ? -16.906 16.562 -13.18 1 95.75 342 THR B O 1
ATOM 5644 N N . LEU B 1 343 ? -15.25 16.375 -11.766 1 95.44 343 LEU B N 1
ATOM 5645 C CA . LEU B 1 343 ? -15.398 14.938 -11.625 1 95.44 343 LEU B CA 1
ATOM 5646 C C . LEU B 1 343 ? -16.688 14.594 -10.875 1 95.44 343 LEU B C 1
ATOM 5648 O O . LEU B 1 343 ? -17.359 13.617 -11.203 1 95.44 343 LEU B O 1
ATOM 5652 N N . GLU B 1 344 ? -17 15.398 -9.883 1 93.62 344 GLU B N 1
ATOM 5653 C CA . GLU B 1 344 ? -18.219 15.164 -9.117 1 93.62 344 GLU B CA 1
ATOM 5654 C C . GLU B 1 344 ? -19.453 15.414 -9.961 1 93.62 344 GLU B C 1
ATOM 5656 O O . GLU B 1 344 ? -20.484 14.773 -9.773 1 93.62 344 GLU B O 1
ATOM 5661 N N . ASN B 1 345 ? -19.359 16.312 -10.883 1 89.5 345 ASN B N 1
ATOM 5662 C CA . ASN B 1 345 ? -20.484 16.625 -11.758 1 89.5 345 ASN B CA 1
ATOM 5663 C C . ASN B 1 345 ? -20.625 15.602 -12.883 1 89.5 345 ASN B C 1
ATOM 5665 O O . ASN B 1 345 ? -21.734 15.391 -13.398 1 89.5 345 ASN B O 1
ATOM 5669 N N . GLN B 1 346 ? -19.562 15.078 -13.383 1 83.75 346 GLN B N 1
ATOM 5670 C CA . GLN B 1 346 ? -19.625 14.031 -14.398 1 83.75 346 GLN B CA 1
ATOM 5671 C C . GLN B 1 346 ? -20.344 12.797 -13.867 1 83.75 346 GLN B C 1
ATOM 5673 O O . GLN B 1 346 ? -21.047 12.109 -14.609 1 83.75 346 GLN B O 1
ATOM 5678 N N . ALA B 1 347 ? -20.141 12.547 -12.711 1 63.62 347 ALA B N 1
ATOM 5679 C CA . ALA B 1 347 ? -20.766 11.383 -12.086 1 63.62 347 ALA B CA 1
ATOM 5680 C C . ALA B 1 347 ? -22.281 11.547 -12 1 63.62 347 ALA B C 1
ATOM 5682 O O . ALA B 1 347 ? -23.031 10.578 -12.141 1 63.62 347 ALA B O 1
ATOM 5683 N N . LYS B 1 348 ? -22.797 12.703 -11.664 1 62.06 348 LYS B N 1
ATOM 5684 C CA . LYS B 1 348 ? -24.219 13.016 -11.586 1 62.06 348 LYS B CA 1
ATOM 5685 C C . LYS B 1 348 ? -24.891 12.875 -12.945 1 62.06 348 LYS B C 1
ATOM 5687 O O . LYS B 1 348 ? -26.031 12.422 -13.039 1 62.06 348 LYS B O 1
ATOM 5692 N N . THR B 1 349 ? -24.234 13.289 -13.953 1 55.16 349 THR B N 1
ATOM 5693 C CA . THR B 1 349 ? -24.844 13.266 -15.281 1 55.16 349 THR B CA 1
ATOM 5694 C C . THR B 1 349 ? -24.984 11.836 -15.789 1 55.16 349 THR B C 1
ATOM 5696 O O . THR B 1 349 ? -25.984 11.484 -16.406 1 55.16 349 THR B O 1
ATOM 5699 N N . VAL B 1 350 ? -24.141 11 -15.43 1 50.34 350 VAL B N 1
ATOM 5700 C CA . VAL B 1 350 ? -24.25 9.633 -15.914 1 50.34 350 VAL B CA 1
ATOM 5701 C C . VAL B 1 350 ? -25.344 8.898 -15.133 1 50.34 350 VAL B C 1
ATOM 5703 O O . VAL B 1 350 ? -26.078 8.094 -15.703 1 50.34 350 VAL B O 1
ATOM 5706 N N . SER B 1 351 ? -25.531 9.156 -13.938 1 47.19 351 SER B N 1
ATOM 5707 C CA . SER B 1 351 ? -26.578 8.547 -13.133 1 47.19 351 SER B CA 1
ATOM 5708 C C . SER B 1 351 ? -27.953 9.07 -13.531 1 47.19 351 SER B C 1
ATOM 5710 O O . SER B 1 351 ? -28.953 8.344 -13.469 1 47.19 351 SER B O 1
ATOM 5712 N N . GLN B 1 352 ? -28.109 10.25 -13.938 1 39.88 352 GLN B N 1
ATOM 5713 C CA . GLN B 1 352 ? -29.391 10.766 -14.383 1 39.88 352 GLN B CA 1
ATOM 5714 C C . GLN B 1 352 ? -29.719 10.273 -15.797 1 39.88 352 GLN B C 1
ATOM 5716 O O . GLN B 1 352 ? -30.891 10.195 -16.172 1 39.88 352 GLN B O 1
ATOM 5721 N N . ALA B 1 353 ? -28.703 10 -16.438 1 38.59 353 ALA B N 1
ATOM 5722 C CA . ALA B 1 353 ? -29.031 9.523 -17.781 1 38.59 353 ALA B CA 1
ATOM 5723 C C . ALA B 1 353 ? -29.406 8.047 -17.75 1 38.59 353 ALA B C 1
ATOM 5725 O O . ALA B 1 353 ? -29.812 7.492 -18.781 1 38.59 353 ALA B O 1
ATOM 5726 N N . LYS B 1 354 ? -29.219 7.391 -16.75 1 34.53 354 LYS B N 1
ATOM 5727 C CA . LYS B 1 354 ? -29.688 6.012 -16.656 1 34.53 354 LYS B CA 1
ATOM 5728 C C . LYS B 1 354 ? -31.078 5.945 -16.031 1 34.53 354 LYS B C 1
ATOM 5730 O O . LYS B 1 354 ? -31.344 6.621 -15.031 1 34.53 354 LYS B O 1
#

InterPro domains:
  IPR015883 Beta-hexosaminidase, catalytic domain [PF00728] (61-268)
  IPR017853 Glycoside hydrolase superfamily [SSF51445] (30-320)
  IPR038901 Hexosaminidase D-like [PTHR21040] (17-213)

Sequence (708 aa):
MAADPLPVKAFAIKAPNSKELNQFIQFMDEEMAPRGINTLILRVDYTYEYQSHPELIGNNPLSHAQVKQLVEAGKRNQIRLIPQINLLGHQSWHTQSEKLLEVYPEFDETPHIKLPDTYEWPNEDGLYCKSYCPLHPEVHGVVFDLVDEICEVFEADAFHAGMDEVFYIGDDNCPRCAGRDKAELFANEVNKIQGHLALNDRELWIWGDRLLDGQATGMGMWEASMNNTHRAIDLISKEVVIGDWHYERPDQSAVYFAMKGFRVLTCNWRRPEVSTQQVEDMFRFRAAATPEMKPRFYGIMQTVWSSAGAFMEGFYDHKPDSDGGDQTAWNTFRVMFERIETLENQAKTVSQAKMAADPLPVKAFAIKAPNSKELNQFIQFMDEEMAPRGINTLILRVDYTYEYQSHPELIGNNPLSHAQVKQLVEAGKRNQIRLIPQINLLGHQSWHTQSEKLLEVYPEFDETPHIKLPDTYEWPNEDGLYCKSYCPLHPEVHGVVFDLVDEICEVFEADAFHAGMDEVFYIGDDNCPRCAGRDKAELFANEVNKIQGHLALNDRELWIWGDRLLDGQATGMGMWEASMNNTHRAIDLISKEVVIGDWHYERPDQSAVYFAMKGFRVLTCNWRRPEVSTQQVEDMFRFRAAATPEMKPRFYGIMQTVWSSAGAFMEGFYDHKPDSDGGDQTAWNTFRVMFERIETLENQAKTVSQAK

Radius of gyration: 28.89 Å; Cα contacts (8 Å, |Δi|>4): 1475; chains: 2; bounding box: 57×85×66 Å

Foldseek 3Di:
DQQDAFQAQEEEAEDAFPVCLVVVLVCLVPPCLVLPHQEYEYEQAQQACQPVCNQLHDPRHDYLVSLVSVLVSNVVSNHAYAYEHAAFWPQAAQQGGHRLCVSVVVQWQCNVDHRDPGGDPPDPVNPHTTGGALPPPCSCVVVLSVVVVVCVSNVHQEYEHALALNPDFQDCPRPGSPPHDRLCSSQVSQQVVQVSSVVVNHAYEYECAAQADCVVVVPDRRQHPPRRNNVNLLVHDQRYEYEREDEPALDLCLVVSLVSNHQYAYEYEFAQVSLLVNQVSLSVCLVPDDPSRNVSSNYYYQYYDDHPVVLVCCLVVVDAPPVRHRRHSNSSVVSNSVSSVVSNVVSVVVVVVD/DQQPAFQAQEEEAEDAFPVCLVVVLVCLVPPCLVLPHQEYEYEQAQQACQPVCNQLHDPRHDYLVSLVSVLVSNVVSNHAYAYEHAAFWQQAAQQGGHSLCVSVVVQWQCNVDHRDPGGDPPDPVNPHTTGGALPPPCSCVVVLSVVVVVCVSSVHQEYEHALALNPDFQDCPRPGSPPHDRLCSSQVSQQVVQVSSVVVNHAYEYECADQADCVVVVPDRRQHPPRRNNVNLLVHDQRYEYEREDEPALDPCLVVSLVSNHQYAYEYEFAQVSLLVNQVSLSVCLVPDDPSRNVSSNYYYQYYDDHPVVLVCCLVVVDAPPVRHRRHSNSSVVSNSVSSVVSNVVSVVVVVVD

Solvent-accessible surface area (backbone atoms only — not comparable to full-atom values): 35900 Å² total; per-residue (Å²): 127,42,50,74,70,66,82,36,35,32,39,33,34,36,48,53,38,64,91,38,38,69,59,48,52,48,42,44,63,69,53,38,35,80,59,60,36,37,32,36,36,29,44,41,62,38,35,36,67,44,78,92,48,56,85,42,44,48,76,66,37,28,46,75,69,55,44,44,51,52,41,51,52,22,62,75,50,59,27,44,52,26,50,22,41,61,37,59,14,64,31,25,53,62,56,40,64,30,56,66,39,63,73,39,54,84,38,39,36,55,73,86,63,74,69,40,94,70,69,58,83,86,47,96,80,66,66,70,36,42,19,46,34,86,72,45,88,60,49,60,66,55,53,48,50,52,51,52,50,54,30,57,64,48,70,30,59,32,37,30,36,35,49,38,65,59,75,56,62,42,42,76,83,22,93,78,36,38,86,49,58,36,16,56,55,53,18,50,47,51,38,50,53,37,53,59,35,46,78,71,68,24,42,36,31,29,41,36,23,40,45,31,53,9,75,49,31,48,60,34,62,73,52,9,17,76,74,60,28,19,66,16,60,83,65,36,65,57,76,39,33,32,39,43,59,46,58,85,43,53,58,66,61,57,56,42,44,23,54,71,44,20,34,26,27,47,23,32,40,29,36,40,69,37,35,45,50,43,52,52,46,50,54,48,52,38,71,40,39,37,86,62,28,26,70,19,59,27,30,41,28,46,36,45,91,55,51,41,60,59,46,52,49,35,46,78,63,63,55,56,30,100,85,66,41,71,57,25,45,48,50,16,51,53,48,38,45,49,50,50,50,51,48,40,51,54,11,52,52,54,49,68,72,96,127,43,50,74,70,65,81,37,36,30,40,34,34,34,50,52,38,65,90,36,38,67,61,49,51,47,41,43,65,69,54,38,34,79,58,60,36,38,31,36,36,29,45,41,62,37,34,37,66,44,76,92,48,56,86,43,44,48,75,66,38,29,46,74,69,56,43,43,52,52,40,51,51,22,61,74,51,59,25,46,52,26,52,22,40,62,36,58,15,63,31,25,53,62,56,40,63,31,55,66,38,62,72,38,54,86,40,39,36,55,73,87,64,75,70,40,95,69,69,56,83,85,46,96,79,68,66,71,36,43,18,46,34,86,72,46,88,62,49,59,64,55,54,48,50,51,50,52,50,53,30,58,65,48,69,30,58,30,38,30,36,36,49,38,65,59,76,55,63,44,42,75,84,22,93,78,38,38,88,48,58,37,16,56,55,52,18,50,49,52,38,52,52,38,53,58,35,47,78,74,69,25,42,38,32,31,42,35,23,40,46,31,53,9,76,50,33,48,62,34,62,74,50,8,16,76,74,60,28,20,65,16,60,83,64,36,65,57,74,39,33,32,38,42,57,47,56,85,44,54,59,67,59,58,57,41,43,22,53,71,43,20,33,25,26,46,24,33,38,28,35,38,70,39,34,44,50,43,53,53,45,54,54,48,52,39,72,41,39,36,87,61,29,26,70,18,59,28,30,41,29,44,35,46,91,56,51,41,60,59,44,52,50,34,48,78,64,63,55,55,30,99,85,66,41,71,58,23,45,49,50,15,50,53,49,37,45,49,51,51,50,52,48,39,50,55,10,53,54,54,52,67,71,97